Protein AF-A0AA36IQN9-F1 (afdb_monomer_lite)

Secondary structure (DSSP, 8-state):
------HHHHHHHHHHHHHHT-TTTHHHHHHHHHHHHHHHHHHHHHHHHHHHHHHHHS-HHHHHHHHHHHHH--HHHHHHHHHHHHHHHHHHHHHHHHHHHHHHTSS---PPPPPPPPP--------------------------------------------PPP--------------------------------HHHHHHHHHHHHHHHHHHHHHHHHHHHHHHHHHHHHHHHHHHTHHHHHHHHHHHHHHHHHHTT--GGG---B-SSHHHHHHHHHHHHHHHHHHHHHHHHHHHHHHHHGGGS-TT-TTTSHHHHHHHHHHHHHHHHHIIIIIHHHHHHHHHHT-B---TTS--B----BHHHHHHHHHHHHHHHHHHTTHHHHHHHHHHTTSS-HHHHHHTHHHHHHHHHHHHHHHS-S-HHHHHHHHHHHHHHHHHHHHHHHHHPPPPPTTSSTTTGGGS----------------

Sequence (484 aa):
MLPDFGWTELLVISIVLIVVIGPKDLPRVLRGFGNTMSSVRRMAGDFRKQFDDALKEAELDDVRKLADDVRSLDPRKQIKDALNPLSEPLEEIGRDIDADMKRAMGDSKLPELPKSPPQMGLDQDLGERRGLQVLDTQEGDKHRSIQVPVGQDGEDRIAADRFCRNRLGEDRIVKAAQAPVRQGGRRSGHRREHNVVSRDNEEAQMEATAAPLMEHLVELRRRLIWCVGGFLAGFILSFAFATPIFNALVVPFQWAVDWHGMTADDVQFIYTAPQEFFFTQIKIGAFGGLVLAFPLIATQLYLFIAPGLYANERGAFLPFLLATPILFLIGAALVYFMIIPMAMWFFLSLEQTGGEGVASIQHLPRVSEYLSLIMTLIFAFGLVFQLPVALTLLSRAGLVTPEGLANKRKYAIVIAFVAAAILTPPDPMTQLGLAVPTILLYELSIFMARRFQPPPSEYDEEDEEDDDPEPGDAAPDAAKAGAS

Radius of gyration: 40.33 Å; chains: 1; bounding box: 108×88×121 Å

pLDDT: mean 70.6, std 21.89, range [28.05, 97.62]

Organism: NCBI:txid2562239

InterPro domains:
  IPR002033 Sec-independent periplasmic protein translocase TatC [MF_00902] (203-454)
  IPR002033 Sec-independent periplasmic protein translocase TatC [PF00902] (215-437)
  IPR002033 Sec-independent periplasmic protein translocase TatC [PR01840] (212-239)
  IPR002033 Sec-independent periplasmic protein translocase TatC [PR01840] (295-313)
  IPR002033 Sec-independent periplasmic protein translocase TatC [PR01840] (313-339)
  IPR002033 Sec-independent periplasmic protein translocase TatC [PR01840] (370-398)
  IPR002033 Sec-independent periplasmic protein translocase TatC [PTHR30371] (198-453)
  IPR002033 Sec-independent periplasmic protein translocase TatC [TIGR00945] (213-442)
  IPR003369 Sec-independent protein translocase protein TatA/B/E [PF02416] (4-50)
  IPR018448 Sec-independent protein translocase protein TatB [MF_00237] (2-209)
  IPR018448 Sec-independent protein translocase protein TatB [TIGR01410] (4-81)
  IPR019820 Sec-independent periplasmic protein translocase, conserved site [PS01218] (370-389)

Structure (mmCIF, N/CA/C/O backbone):
data_AF-A0AA36IQN9-F1
#
_entry.id   AF-A0AA36IQN9-F1
#
loop_
_atom_site.group_PDB
_atom_site.id
_atom_site.type_symbol
_atom_site.label_atom_id
_atom_site.label_alt_id
_atom_site.label_comp_id
_atom_site.label_asym_id
_atom_site.label_entity_id
_atom_site.label_seq_id
_atom_site.pdbx_PDB_ins_code
_atom_site.Cartn_x
_atom_site.Cartn_y
_atom_site.Cartn_z
_atom_site.occupancy
_atom_site.B_iso_or_equiv
_atom_site.auth_seq_id
_atom_site.auth_comp_id
_atom_site.auth_asym_id
_atom_site.auth_atom_id
_atom_site.pdbx_PDB_model_num
ATOM 1 N N . MET A 1 1 ? 18.584 -27.547 3.955 1.00 39.62 1 MET A N 1
ATOM 2 C CA . MET A 1 1 ? 17.530 -26.837 3.205 1.00 39.62 1 MET A CA 1
ATOM 3 C C . MET A 1 1 ? 16.228 -26.996 3.970 1.00 39.62 1 MET A C 1
ATOM 5 O O . MET A 1 1 ? 15.503 -27.954 3.742 1.00 39.62 1 MET A O 1
ATOM 9 N N . LEU A 1 2 ? 15.989 -26.132 4.956 1.00 40.22 2 LEU A N 1
ATOM 10 C CA . LEU A 1 2 ? 14.628 -25.912 5.444 1.00 40.22 2 LEU A CA 1
ATOM 11 C C . LEU A 1 2 ? 13.984 -24.944 4.442 1.00 40.22 2 LEU A C 1
ATOM 13 O O . LEU A 1 2 ? 14.692 -24.042 3.998 1.00 40.22 2 LEU A O 1
ATOM 17 N N . PRO A 1 3 ? 12.725 -25.137 4.021 1.00 57.16 3 PRO A N 1
ATOM 18 C CA . PRO A 1 3 ? 12.060 -24.143 3.192 1.00 57.16 3 PRO A CA 1
ATOM 19 C C . PRO A 1 3 ? 11.999 -22.838 3.985 1.00 57.16 3 PRO A C 1
ATOM 21 O O . PRO A 1 3 ? 11.603 -22.865 5.154 1.00 57.16 3 PRO A O 1
ATOM 24 N N . ASP A 1 4 ? 12.398 -21.726 3.372 1.00 59.72 4 ASP A N 1
ATOM 25 C CA . ASP A 1 4 ? 12.198 -20.384 3.912 1.00 59.72 4 ASP A CA 1
ATOM 26 C C . ASP A 1 4 ? 10.687 -20.102 3.952 1.00 59.72 4 ASP A C 1
ATOM 28 O O . ASP A 1 4 ? 10.121 -19.478 3.060 1.00 59.72 4 ASP A O 1
ATOM 32 N N . PHE A 1 5 ? 9.995 -20.653 4.952 1.00 64.94 5 PHE A N 1
ATOM 33 C CA . PHE A 1 5 ? 8.597 -20.347 5.225 1.00 64.94 5 PHE A CA 1
ATOM 34 C C . PHE A 1 5 ? 8.531 -18.916 5.745 1.00 64.94 5 PHE A C 1
ATOM 36 O O . PHE A 1 5 ? 8.764 -18.653 6.927 1.00 64.94 5 PHE A O 1
ATOM 43 N N . GLY A 1 6 ? 8.240 -17.988 4.842 1.00 77.62 6 GLY A N 1
ATOM 44 C CA . GLY A 1 6 ? 7.989 -16.605 5.181 1.00 77.62 6 GLY A CA 1
ATOM 45 C C . GLY A 1 6 ? 6.689 -16.438 5.967 1.00 77.62 6 GLY A C 1
ATOM 46 O O . GLY A 1 6 ? 5.789 -17.287 5.996 1.00 77.62 6 GLY A O 1
ATOM 47 N N . TRP A 1 7 ? 6.573 -15.280 6.611 1.00 75.69 7 TRP A N 1
ATOM 48 C CA . TRP A 1 7 ? 5.346 -14.859 7.287 1.00 75.69 7 TRP A CA 1
ATOM 49 C C . TRP A 1 7 ? 4.143 -14.801 6.331 1.00 75.69 7 TRP A C 1
ATOM 51 O O . TRP A 1 7 ? 3.010 -15.019 6.758 1.00 75.69 7 TRP A O 1
ATOM 61 N N . THR A 1 8 ? 4.381 -14.579 5.036 1.00 66.62 8 THR A N 1
ATOM 62 C CA . THR A 1 8 ? 3.350 -14.553 3.993 1.00 66.62 8 THR A CA 1
ATOM 63 C C . THR A 1 8 ? 2.700 -15.919 3.791 1.00 66.62 8 THR A C 1
ATOM 65 O O . THR A 1 8 ? 1.475 -16.015 3.746 1.00 66.62 8 THR A O 1
ATOM 68 N N . GLU A 1 9 ? 3.485 -16.992 3.725 1.00 77.00 9 GLU A N 1
ATOM 69 C CA . GLU A 1 9 ? 2.991 -18.358 3.559 1.00 77.00 9 GLU A CA 1
ATOM 70 C C . GLU A 1 9 ? 2.158 -18.786 4.769 1.00 77.00 9 GLU A C 1
ATOM 72 O O . GLU A 1 9 ? 1.075 -19.352 4.611 1.00 77.00 9 GLU A O 1
ATOM 77 N N . LEU A 1 10 ? 2.616 -18.452 5.979 1.00 80.62 10 LEU A N 1
ATOM 78 C CA . LEU A 1 10 ? 1.866 -18.691 7.215 1.00 80.62 10 LEU A CA 1
ATOM 79 C C . LEU A 1 10 ? 0.525 -17.950 7.225 1.00 80.62 10 LEU A C 1
ATOM 81 O O . LEU A 1 10 ? -0.488 -18.520 7.638 1.00 80.62 10 LEU A O 1
ATOM 85 N N . LEU A 1 11 ? 0.500 -16.707 6.743 1.00 78.19 11 LEU A N 1
ATOM 86 C CA . LEU A 1 11 ? -0.715 -15.901 6.643 1.00 78.19 11 LEU A CA 1
ATOM 87 C C . LEU A 1 11 ? -1.696 -16.522 5.636 1.00 78.19 11 LEU A C 1
ATOM 89 O O . LEU A 1 11 ? -2.869 -16.716 5.960 1.00 78.19 11 LEU A O 1
ATOM 93 N N . VAL A 1 12 ? -1.217 -16.931 4.458 1.00 75.00 12 VAL A N 1
ATOM 94 C CA . VAL A 1 12 ? -2.035 -17.612 3.441 1.00 75.00 12 VAL A CA 1
ATOM 95 C C . VAL A 1 12 ? -2.605 -18.923 3.980 1.00 75.00 12 VAL A C 1
ATOM 97 O O . VAL A 1 12 ? -3.811 -19.149 3.879 1.00 75.00 12 VAL A O 1
ATOM 100 N N . ILE A 1 13 ? -1.779 -19.764 4.608 1.00 79.38 13 ILE A N 1
ATOM 101 C CA . ILE A 1 13 ? -2.226 -21.027 5.215 1.00 79.38 13 ILE A CA 1
ATOM 102 C C . ILE A 1 13 ? -3.273 -20.755 6.300 1.00 79.38 13 ILE A C 1
ATOM 104 O O . ILE A 1 13 ? -4.287 -21.447 6.361 1.00 79.38 13 ILE A O 1
ATOM 108 N N . SER A 1 14 ? -3.078 -19.717 7.114 1.00 77.56 14 SER A N 1
ATOM 109 C CA . SER A 1 14 ? -4.030 -19.323 8.157 1.00 77.56 14 SER A CA 1
ATOM 110 C C . SER A 1 14 ? -5.372 -18.877 7.573 1.00 77.56 14 SER A C 1
ATOM 112 O O . SER A 1 14 ? -6.419 -19.326 8.039 1.00 77.56 14 SER A O 1
ATOM 114 N N . ILE A 1 15 ? -5.367 -18.056 6.517 1.00 80.75 15 ILE A N 1
ATOM 115 C CA . ILE A 1 15 ? -6.591 -17.649 5.810 1.00 80.75 15 ILE A CA 1
ATOM 116 C C . ILE A 1 15 ? -7.303 -18.875 5.235 1.00 80.75 15 ILE A C 1
ATOM 118 O O . ILE A 1 15 ? -8.507 -19.034 5.437 1.00 80.75 15 ILE A O 1
ATOM 122 N N . VAL A 1 16 ? -6.574 -19.762 4.554 1.00 80.19 16 VAL A N 1
ATOM 123 C CA . VAL A 1 16 ? -7.144 -20.977 3.954 1.00 80.19 16 VAL A CA 1
ATOM 124 C C . VAL A 1 16 ? -7.747 -21.883 5.030 1.00 80.19 16 VAL A C 1
ATOM 126 O O . VAL A 1 16 ? -8.881 -22.331 4.871 1.00 80.19 16 VAL A O 1
ATOM 129 N N . LEU A 1 17 ? -7.056 -22.095 6.154 1.00 79.94 17 LEU A N 1
ATOM 130 C CA . LEU A 1 17 ? -7.579 -22.852 7.296 1.00 79.94 17 LEU A CA 1
ATOM 131 C C . LEU A 1 17 ? -8.876 -22.229 7.836 1.00 79.94 17 LEU A C 1
ATOM 133 O O . LEU A 1 17 ? -9.858 -22.941 8.040 1.00 79.94 17 LEU A O 1
ATOM 137 N N . ILE A 1 18 ? -8.924 -20.908 8.024 1.00 81.44 18 ILE A N 1
ATOM 138 C CA . ILE A 1 18 ? -10.118 -20.214 8.535 1.00 81.44 18 ILE A CA 1
ATOM 139 C C . ILE A 1 18 ? -11.292 -20.314 7.551 1.00 81.44 18 ILE A C 1
ATOM 141 O O . ILE A 1 18 ? -12.436 -20.505 7.972 1.00 81.44 18 ILE A O 1
ATOM 145 N N . VAL A 1 19 ? -11.035 -20.208 6.246 1.00 79.06 19 VAL A N 1
ATOM 146 C CA . VAL A 1 19 ? -12.075 -20.307 5.212 1.00 79.06 19 VAL A CA 1
ATOM 147 C C . VAL A 1 19 ? -12.620 -21.737 5.126 1.00 79.06 19 VAL A C 1
ATOM 149 O O . VAL A 1 19 ? -13.838 -21.934 5.214 1.00 79.06 19 VAL A O 1
ATOM 152 N N . VAL A 1 20 ? -11.728 -22.727 5.013 1.00 76.81 20 VAL A N 1
ATOM 153 C CA . VAL A 1 20 ? -12.071 -24.136 4.757 1.00 76.81 20 VAL A CA 1
ATOM 154 C C . VAL A 1 20 ? -12.610 -24.829 6.008 1.00 76.81 20 VAL A C 1
ATOM 156 O O . VAL A 1 20 ? -13.688 -25.414 5.962 1.00 76.81 20 VAL A O 1
ATOM 159 N N . ILE A 1 21 ? -11.890 -24.752 7.129 1.00 75.88 21 ILE A N 1
ATOM 160 C CA . ILE A 1 21 ? -12.231 -25.477 8.365 1.00 75.88 21 ILE A CA 1
ATOM 161 C C . ILE A 1 21 ? -13.184 -24.657 9.239 1.00 75.88 21 ILE A C 1
ATOM 163 O O . ILE A 1 21 ? -14.047 -25.215 9.903 1.00 75.88 21 ILE A O 1
ATOM 167 N N . GLY A 1 22 ? -13.095 -23.326 9.194 1.00 68.25 22 GLY A N 1
ATOM 168 C CA . GLY A 1 22 ? -13.891 -22.447 10.047 1.00 68.25 22 GLY A CA 1
ATOM 169 C C . GLY A 1 22 ? -13.267 -22.240 11.439 1.00 68.25 22 GLY A C 1
ATOM 170 O O . GLY A 1 22 ? -12.698 -23.164 12.023 1.00 68.25 22 GLY A O 1
ATOM 171 N N . PRO A 1 23 ? -13.397 -21.036 12.031 1.00 73.62 23 PRO A N 1
ATOM 172 C CA . PRO A 1 23 ? -12.743 -20.689 13.296 1.00 73.62 23 PRO A CA 1
ATOM 173 C C . PRO A 1 23 ? -13.288 -21.468 14.500 1.00 73.62 23 PRO A C 1
ATOM 175 O O . PRO A 1 23 ? -12.610 -21.566 15.513 1.00 73.62 23 PRO A O 1
ATOM 178 N N . LYS A 1 24 ? -14.493 -22.047 14.403 1.00 70.19 24 LYS A N 1
ATOM 179 C CA . LYS A 1 24 ? -15.098 -22.858 15.474 1.00 70.19 24 LYS A CA 1
ATOM 180 C C . LYS A 1 24 ? -14.445 -24.231 15.618 1.00 70.19 24 LYS A C 1
ATOM 182 O O . LYS A 1 24 ? -14.346 -24.751 16.726 1.00 70.19 24 LYS A O 1
ATOM 187 N N . ASP A 1 25 ? -13.976 -24.791 14.509 1.00 76.06 25 ASP A N 1
ATOM 188 C CA . ASP A 1 25 ? -13.338 -26.103 14.480 1.00 76.06 25 ASP A CA 1
ATOM 189 C C . ASP A 1 25 ? -11.812 -25.998 14.615 1.00 76.06 25 ASP A C 1
ATOM 191 O O . ASP A 1 25 ? -11.164 -26.968 15.010 1.00 76.06 25 ASP A O 1
ATOM 195 N N . LEU A 1 26 ? -11.235 -24.804 14.412 1.00 74.31 26 LEU A N 1
ATOM 196 C CA . LEU A 1 26 ? -9.798 -24.549 14.555 1.00 74.31 26 LEU A CA 1
ATOM 197 C C . LEU A 1 26 ? -9.243 -24.949 15.941 1.00 74.31 26 LEU A C 1
ATOM 199 O O . LEU A 1 26 ? -8.256 -25.680 15.969 1.00 74.31 26 LEU A O 1
ATOM 203 N N . PRO A 1 27 ? -9.860 -24.597 17.093 1.00 75.81 27 PRO A N 1
ATOM 204 C CA . PRO A 1 27 ? -9.367 -25.005 18.412 1.00 75.81 27 PRO A CA 1
ATOM 205 C C . PRO A 1 27 ? -9.480 -26.513 18.644 1.00 75.81 27 PRO A C 1
ATOM 207 O O . PRO A 1 27 ? -8.637 -27.106 19.316 1.00 75.81 27 PRO A O 1
ATOM 210 N N . ARG A 1 28 ? -10.508 -27.159 18.078 1.00 77.50 28 ARG A N 1
ATOM 211 C CA . ARG A 1 28 ? -10.678 -28.616 18.145 1.00 77.50 28 ARG A CA 1
ATOM 212 C C . ARG A 1 28 ? -9.589 -29.323 17.335 1.00 77.50 28 ARG A C 1
ATOM 214 O O . ARG A 1 28 ? -9.005 -30.283 17.834 1.00 77.50 28 ARG A O 1
ATOM 221 N N . VAL A 1 29 ? -9.268 -28.819 16.142 1.00 80.88 29 VAL A N 1
ATOM 222 C CA . VAL A 1 29 ? -8.177 -29.324 15.294 1.00 80.88 29 VAL A CA 1
ATOM 223 C C . VAL A 1 29 ? -6.810 -29.056 15.929 1.00 80.88 29 VAL A C 1
ATOM 225 O O . VAL A 1 29 ? -5.987 -29.964 15.964 1.00 80.88 29 VAL A O 1
ATOM 228 N N . LEU A 1 30 ? -6.581 -27.874 16.517 1.00 81.62 30 LEU A N 1
ATOM 229 C CA . LEU A 1 30 ? -5.333 -27.547 17.219 1.00 81.62 30 LEU A CA 1
ATOM 230 C C . LEU A 1 30 ? -5.102 -28.464 18.426 1.00 81.62 30 LEU A C 1
ATOM 232 O O . LEU A 1 30 ? -3.988 -28.930 18.644 1.00 81.62 30 LEU A O 1
ATOM 236 N N . ARG A 1 31 ? -6.158 -28.762 19.195 1.00 82.81 31 ARG A N 1
ATOM 237 C CA . ARG A 1 31 ? -6.099 -29.727 20.306 1.00 82.81 31 ARG A CA 1
ATOM 238 C C . ARG A 1 31 ? -5.854 -31.150 19.803 1.00 82.81 31 ARG A C 1
ATOM 240 O O . ARG A 1 31 ? -5.061 -31.869 20.401 1.00 82.81 31 ARG A O 1
ATOM 247 N N . GLY A 1 32 ? -6.477 -31.540 18.688 1.00 84.00 32 GLY A N 1
ATOM 248 C CA . GLY A 1 32 ? -6.195 -32.811 18.015 1.00 84.00 32 GLY A CA 1
ATOM 249 C C . GLY A 1 32 ? -4.729 -32.921 17.590 1.00 84.00 32 GLY A C 1
ATOM 250 O O . GLY A 1 32 ? -4.063 -33.899 17.918 1.00 84.00 32 GLY A O 1
ATOM 251 N N . PHE A 1 33 ? -4.195 -31.878 16.955 1.00 83.00 33 PHE A N 1
ATOM 252 C CA . PHE A 1 33 ? -2.800 -31.802 16.532 1.00 83.00 33 PHE A CA 1
ATOM 253 C C . PHE A 1 33 ? -1.831 -31.780 17.719 1.00 83.00 33 PHE A C 1
ATOM 255 O O . PHE A 1 33 ? -0.828 -32.483 17.694 1.00 83.00 33 PHE A O 1
ATOM 262 N N . GLY A 1 34 ? -2.145 -31.049 18.792 1.00 83.12 34 GLY A N 1
ATOM 263 C CA . GLY A 1 34 ? -1.352 -31.030 20.024 1.00 83.12 34 GLY A CA 1
ATOM 264 C C . GLY A 1 34 ? -1.288 -32.399 20.704 1.00 83.12 34 GLY A C 1
ATOM 265 O O . GLY A 1 34 ? -0.219 -32.829 21.140 1.00 83.12 34 GLY A O 1
ATOM 266 N N . ASN A 1 35 ? -2.399 -33.138 20.721 1.00 84.44 35 ASN A N 1
ATOM 267 C CA . ASN A 1 35 ? -2.438 -34.502 21.246 1.00 84.44 35 ASN A CA 1
ATOM 268 C C . ASN A 1 35 ? -1.609 -35.465 20.379 1.00 84.44 35 ASN A C 1
ATOM 270 O O . ASN A 1 35 ? -0.840 -36.263 20.918 1.00 84.44 35 ASN A O 1
ATOM 274 N N . THR A 1 36 ? -1.665 -35.337 19.052 1.00 84.56 36 THR A N 1
ATOM 275 C CA . THR A 1 36 ? -0.814 -36.111 18.133 1.00 84.56 36 THR A CA 1
ATOM 276 C C . THR A 1 36 ? 0.664 -35.742 18.283 1.00 84.56 36 THR A C 1
ATOM 278 O O . THR A 1 36 ? 1.505 -36.625 18.413 1.00 84.56 36 THR A O 1
ATOM 281 N N . MET A 1 37 ? 1.000 -34.453 18.367 1.00 82.69 37 MET A N 1
ATOM 282 C CA . MET A 1 37 ? 2.376 -33.966 18.514 1.00 82.69 37 MET A CA 1
ATOM 283 C C . MET A 1 37 ? 2.978 -34.344 19.873 1.00 82.69 37 MET A C 1
ATOM 285 O O . MET A 1 37 ? 4.154 -34.691 19.963 1.00 82.69 37 MET A O 1
ATOM 289 N N . SER A 1 38 ? 2.174 -34.343 20.940 1.00 80.94 38 SER A N 1
ATOM 290 C CA . SER A 1 38 ? 2.603 -34.846 22.250 1.00 80.94 38 SER A CA 1
ATOM 291 C C . SER A 1 38 ? 2.826 -36.360 22.238 1.00 80.94 38 SER A C 1
ATOM 293 O O . SER A 1 38 ? 3.772 -36.833 22.865 1.00 80.94 38 SER A O 1
ATOM 295 N N . SER A 1 39 ? 2.027 -37.108 21.472 1.00 87.81 39 SER A N 1
ATOM 296 C CA . SER A 1 39 ? 2.220 -38.546 21.261 1.00 87.81 39 SER A CA 1
ATOM 297 C C . SER A 1 39 ? 3.499 -38.824 20.468 1.00 87.81 39 SER A C 1
ATOM 299 O O . SER A 1 39 ? 4.280 -39.677 20.873 1.00 87.81 39 SER A O 1
ATOM 301 N N . VAL A 1 40 ? 3.783 -38.042 19.421 1.00 85.12 40 VAL A N 1
ATOM 302 C CA . VAL A 1 40 ? 5.044 -38.108 18.659 1.00 85.12 40 VAL A CA 1
ATOM 303 C C . VAL A 1 40 ? 6.241 -37.746 19.535 1.00 85.12 40 VAL A C 1
ATOM 305 O O . VAL A 1 40 ? 7.259 -38.423 19.485 1.00 85.12 40 VAL A O 1
ATOM 308 N N . ARG A 1 41 ? 6.133 -36.722 20.390 1.00 87.62 41 ARG A N 1
ATOM 309 C CA . ARG A 1 41 ? 7.212 -36.336 21.312 1.00 87.62 41 ARG A CA 1
ATOM 310 C C . ARG A 1 41 ? 7.481 -37.405 22.367 1.00 87.62 41 ARG A C 1
ATOM 312 O O . ARG A 1 41 ? 8.638 -37.636 22.706 1.00 87.62 41 ARG A O 1
ATOM 319 N N . ARG A 1 42 ? 6.430 -38.053 22.877 1.00 87.75 42 ARG A N 1
ATOM 320 C CA . ARG A 1 42 ? 6.551 -39.202 23.784 1.00 87.75 42 ARG A CA 1
ATOM 321 C C . ARG A 1 42 ? 7.190 -40.387 23.071 1.00 87.75 42 ARG A C 1
ATOM 323 O O . ARG A 1 42 ? 8.186 -40.886 23.562 1.00 87.75 42 ARG A O 1
ATOM 330 N N . MET A 1 43 ? 6.726 -40.722 21.869 1.00 86.31 43 MET A N 1
ATOM 331 C CA . MET A 1 43 ? 7.301 -41.781 21.037 1.00 86.31 43 MET A CA 1
ATOM 332 C C . MET A 1 43 ? 8.767 -41.513 20.678 1.00 86.31 43 MET A C 1
ATOM 334 O O . MET A 1 43 ? 9.578 -42.425 20.718 1.00 86.31 43 MET A O 1
ATOM 338 N N . ALA A 1 44 ? 9.137 -40.264 20.388 1.00 83.94 44 ALA A N 1
ATOM 339 C CA . ALA A 1 44 ? 10.521 -39.865 20.152 1.00 83.94 44 ALA A CA 1
ATOM 340 C C . ALA A 1 44 ? 11.371 -39.940 21.430 1.00 83.94 44 ALA A C 1
ATOM 342 O O . ALA A 1 44 ? 12.547 -40.282 21.362 1.00 83.94 44 ALA A O 1
ATOM 343 N N . GLY A 1 45 ? 10.786 -39.639 22.594 1.00 89.19 45 GLY A N 1
ATOM 344 C CA . GLY A 1 45 ? 11.427 -39.820 23.896 1.00 89.19 45 GLY A CA 1
ATOM 345 C C . GLY A 1 45 ? 11.648 -41.293 24.238 1.00 89.19 45 GLY A C 1
ATOM 346 O O . GLY A 1 45 ? 12.745 -41.656 24.653 1.00 89.19 45 GLY A O 1
ATOM 347 N N . ASP A 1 46 ? 10.646 -42.137 23.999 1.00 90.31 46 ASP A N 1
ATOM 348 C CA . ASP A 1 46 ? 10.710 -43.585 24.201 1.00 90.31 46 ASP A CA 1
ATOM 349 C C . ASP A 1 46 ? 11.678 -44.235 23.206 1.00 90.31 46 ASP A C 1
ATOM 351 O O . ASP A 1 46 ? 12.490 -45.059 23.607 1.00 90.31 46 ASP A O 1
ATOM 355 N N . PHE A 1 47 ? 11.677 -43.801 21.942 1.00 87.31 47 PHE A N 1
ATOM 356 C CA . PHE A 1 47 ? 12.638 -44.235 20.929 1.00 87.31 47 PHE A CA 1
ATOM 357 C C . PHE A 1 47 ? 14.055 -43.800 21.283 1.00 87.31 47 PHE A C 1
ATOM 359 O O . PHE A 1 47 ? 14.964 -44.609 21.208 1.00 87.31 47 PHE A O 1
ATOM 366 N N . ARG A 1 48 ? 14.260 -42.549 21.713 1.00 86.25 48 ARG A N 1
ATOM 367 C CA . ARG A 1 48 ? 15.576 -42.073 22.154 1.00 86.25 48 ARG A CA 1
ATOM 368 C C . ARG A 1 48 ? 16.071 -42.866 23.356 1.00 86.25 48 ARG A C 1
ATOM 370 O O . ARG A 1 48 ? 17.230 -43.237 23.385 1.00 86.25 48 ARG A O 1
ATOM 377 N N . LYS A 1 49 ? 15.191 -43.172 24.310 1.00 86.38 49 LYS A N 1
ATOM 378 C CA . LYS A 1 49 ? 15.530 -43.984 25.478 1.00 86.38 49 LYS A CA 1
ATOM 379 C C . LYS A 1 49 ? 15.834 -45.437 25.101 1.00 86.38 49 LYS A C 1
ATOM 381 O O . LYS A 1 49 ? 16.819 -45.973 25.575 1.00 86.38 49 LYS A O 1
ATOM 386 N N . GLN A 1 50 ? 15.043 -46.045 24.216 1.00 82.94 50 GLN A N 1
ATOM 387 C CA . GLN A 1 50 ? 15.307 -47.385 23.677 1.00 82.94 50 GLN A CA 1
ATOM 388 C C . GLN A 1 50 ? 16.585 -47.427 22.839 1.00 82.94 50 GLN A C 1
ATOM 390 O O . GLN A 1 50 ? 17.312 -48.408 22.893 1.00 82.94 50 GLN A O 1
ATOM 395 N N . PHE A 1 51 ? 16.871 -46.364 22.092 1.00 76.38 51 PHE A N 1
ATOM 396 C CA . PHE A 1 51 ? 18.092 -46.206 21.317 1.00 76.38 51 PHE A CA 1
ATOM 397 C C . PHE A 1 51 ? 19.305 -46.028 22.234 1.00 76.38 51 PHE A C 1
ATOM 399 O O . PHE A 1 51 ? 20.310 -46.683 22.004 1.00 76.38 51 PHE A O 1
ATOM 406 N N . ASP A 1 52 ? 19.197 -45.223 23.296 1.00 78.00 52 ASP A N 1
ATOM 407 C CA . ASP A 1 52 ? 20.253 -45.001 24.293 1.00 78.00 52 ASP A CA 1
ATOM 408 C C . ASP A 1 52 ? 20.499 -46.253 25.164 1.00 78.00 52 ASP A C 1
ATOM 410 O O . ASP A 1 52 ? 21.651 -46.581 25.445 1.00 78.00 52 ASP A O 1
ATOM 414 N N . ASP A 1 53 ? 19.449 -46.984 25.560 1.00 82.50 53 ASP A N 1
ATOM 415 C CA . ASP A 1 53 ? 19.553 -48.253 26.297 1.00 82.50 53 ASP A CA 1
ATOM 416 C C . ASP A 1 53 ? 20.134 -49.363 25.397 1.00 82.50 53 ASP A C 1
ATOM 418 O O . ASP A 1 53 ? 21.043 -50.075 25.819 1.00 82.50 53 ASP A O 1
ATOM 422 N N . ALA A 1 54 ? 19.714 -49.448 24.126 1.00 69.62 54 ALA A N 1
ATOM 423 C CA . ALA A 1 54 ? 20.293 -50.372 23.147 1.00 69.62 54 ALA A CA 1
ATOM 424 C C . ALA A 1 54 ? 21.739 -50.009 22.763 1.00 69.62 54 ALA A C 1
ATOM 426 O O . ALA A 1 54 ? 22.548 -50.905 22.566 1.00 69.62 54 ALA A O 1
ATOM 427 N N . LEU A 1 55 ? 22.096 -48.720 22.700 1.00 64.38 55 LEU A N 1
ATOM 428 C CA . LEU A 1 55 ? 23.474 -48.233 22.506 1.00 64.38 55 LEU A CA 1
ATOM 429 C C . LEU A 1 55 ? 24.388 -48.527 23.693 1.00 64.38 55 LEU A C 1
ATOM 431 O O . LEU A 1 55 ? 25.608 -48.535 23.553 1.00 64.38 55 LEU A O 1
ATOM 435 N N . LYS A 1 56 ? 23.803 -48.672 24.879 1.00 70.25 56 LYS A N 1
ATOM 436 C CA . LYS A 1 56 ? 24.523 -48.994 26.107 1.00 70.25 56 LYS A CA 1
ATOM 437 C C . LYS A 1 56 ? 24.681 -50.503 26.288 1.00 70.25 56 LYS A C 1
ATOM 439 O O . LYS A 1 56 ? 25.649 -50.931 26.910 1.00 70.25 56 LYS A O 1
ATOM 444 N N . GLU A 1 57 ? 23.731 -51.281 25.773 1.00 69.31 57 GLU A N 1
ATOM 445 C CA . GLU A 1 57 ? 23.724 -52.746 25.815 1.00 69.31 57 GLU A CA 1
ATOM 446 C C . GLU A 1 57 ? 24.461 -53.379 24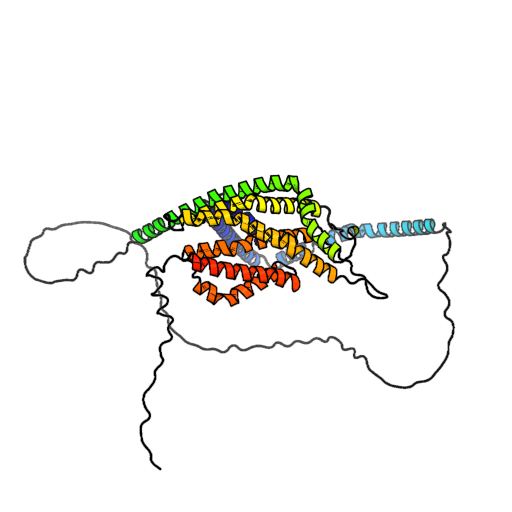.619 1.00 69.31 57 GLU A C 1
ATOM 448 O O . GLU A 1 57 ? 25.070 -54.435 24.771 1.00 69.31 57 GLU A O 1
ATOM 453 N N . ALA A 1 58 ? 24.489 -52.716 23.459 1.00 58.28 58 ALA A N 1
ATOM 454 C CA . ALA A 1 58 ? 25.350 -53.064 22.333 1.00 58.28 58 ALA A CA 1
ATOM 455 C C . ALA A 1 58 ? 26.684 -52.312 22.446 1.00 58.28 58 ALA A C 1
ATOM 457 O O . ALA A 1 58 ? 26.714 -51.084 22.490 1.00 58.28 58 ALA A O 1
ATOM 458 N N . GLU A 1 59 ? 27.797 -53.043 22.492 1.00 57.69 59 GLU A N 1
ATOM 459 C CA . GLU A 1 59 ? 29.143 -52.469 22.498 1.00 57.69 59 GLU A CA 1
ATOM 460 C C . GLU A 1 59 ? 29.313 -51.442 21.360 1.00 57.69 59 GLU A C 1
ATOM 462 O O . GLU A 1 59 ? 28.937 -51.678 20.210 1.00 57.69 59 GLU A O 1
ATOM 467 N N . LEU A 1 60 ? 29.912 -50.291 21.691 1.00 61.09 60 LEU A N 1
ATOM 468 C CA . LEU A 1 60 ? 30.181 -49.130 20.824 1.00 61.09 60 LEU A CA 1
ATOM 469 C C . LEU A 1 60 ? 30.912 -49.446 19.502 1.00 61.09 60 LEU A C 1
ATOM 471 O O . LEU A 1 60 ? 31.065 -48.548 18.677 1.00 61.09 60 LEU A O 1
ATOM 475 N N . ASP A 1 61 ? 31.346 -50.682 19.277 1.00 62.06 61 ASP A N 1
ATOM 476 C CA . ASP A 1 61 ? 32.085 -51.103 18.092 1.00 62.06 61 ASP A CA 1
ATOM 477 C C . ASP A 1 61 ? 31.183 -51.395 16.887 1.00 62.06 61 ASP A C 1
ATOM 479 O O . ASP A 1 61 ? 31.556 -51.045 15.767 1.00 62.06 61 ASP A O 1
ATOM 483 N N . ASP A 1 62 ? 29.978 -51.940 17.081 1.00 65.31 62 ASP A N 1
ATOM 484 C CA . ASP A 1 62 ? 29.092 -52.276 15.955 1.00 65.31 62 ASP A CA 1
ATOM 485 C C . ASP A 1 62 ? 28.368 -51.045 15.404 1.00 65.31 62 ASP A C 1
ATOM 487 O O . ASP A 1 62 ? 28.234 -50.910 14.192 1.00 65.31 62 ASP A O 1
ATOM 491 N N . VAL A 1 63 ? 27.981 -50.088 16.257 1.00 60.03 63 VAL A N 1
ATOM 492 C CA . VAL A 1 63 ? 27.397 -48.809 15.807 1.00 60.03 63 VAL A CA 1
ATOM 493 C C . VAL A 1 63 ? 28.461 -47.894 15.215 1.00 60.03 63 VAL A C 1
ATOM 495 O O . VAL A 1 63 ? 28.172 -47.167 14.270 1.00 60.03 63 VAL A O 1
ATOM 498 N N . ARG A 1 64 ? 29.702 -47.940 15.715 1.00 62.47 64 ARG A N 1
ATOM 499 C CA . ARG A 1 64 ? 30.813 -47.198 15.111 1.00 62.47 64 ARG A CA 1
ATOM 500 C C . ARG A 1 64 ? 31.201 -47.795 13.763 1.00 62.47 64 ARG A C 1
ATOM 502 O O . ARG A 1 64 ? 31.358 -47.029 12.823 1.00 62.47 64 ARG A O 1
ATOM 509 N N . LYS A 1 65 ? 31.199 -49.126 13.622 1.00 65.75 65 LYS A N 1
ATOM 510 C CA . LYS A 1 65 ? 31.306 -49.803 12.320 1.00 65.75 65 LYS A CA 1
ATOM 511 C C . LYS A 1 65 ? 30.146 -49.478 11.390 1.00 65.75 65 LYS A C 1
ATOM 513 O O . LYS A 1 65 ? 30.402 -49.167 10.240 1.00 65.75 65 LYS A O 1
ATOM 518 N N . LEU A 1 66 ? 28.897 -49.483 11.862 1.00 63.41 66 LEU A N 1
ATOM 519 C CA . LEU A 1 66 ? 27.741 -49.165 11.016 1.00 63.41 66 LEU A CA 1
ATOM 520 C C . LEU A 1 66 ? 27.710 -47.688 10.617 1.00 63.41 66 LEU A C 1
ATOM 522 O O . LEU A 1 66 ? 27.329 -47.360 9.501 1.00 63.41 66 LEU A O 1
ATOM 526 N N . ALA A 1 67 ? 28.094 -46.785 11.517 1.00 65.50 67 ALA A N 1
ATOM 527 C CA . ALA A 1 67 ? 28.192 -45.361 11.233 1.00 65.50 67 ALA A CA 1
ATOM 528 C C . ALA A 1 67 ? 29.362 -45.066 10.292 1.00 65.50 67 ALA A C 1
ATOM 530 O O . ALA A 1 67 ? 29.201 -44.240 9.401 1.00 65.50 67 ALA A O 1
ATOM 531 N N . ASP A 1 68 ? 30.500 -45.748 10.437 1.00 64.94 68 ASP A N 1
ATOM 532 C CA . ASP A 1 68 ? 31.631 -45.636 9.514 1.00 64.94 68 ASP A CA 1
ATOM 533 C C . ASP A 1 68 ? 31.331 -46.312 8.158 1.00 64.94 68 ASP A C 1
ATOM 535 O O . ASP A 1 68 ? 31.703 -45.767 7.119 1.00 64.94 68 ASP A O 1
ATOM 539 N N . ASP A 1 69 ? 30.563 -47.407 8.122 1.00 66.00 69 ASP A N 1
ATOM 540 C CA . ASP A 1 69 ? 30.041 -48.026 6.893 1.00 66.00 69 ASP A CA 1
ATOM 541 C C . ASP A 1 69 ? 29.034 -47.098 6.199 1.00 66.00 69 ASP A C 1
ATOM 543 O O . ASP A 1 69 ? 29.171 -46.798 5.020 1.00 66.00 69 ASP A O 1
ATOM 547 N N . VAL A 1 70 ? 28.064 -46.531 6.921 1.00 64.69 70 VAL A N 1
ATOM 548 C CA . VAL A 1 70 ? 27.071 -45.603 6.348 1.00 64.69 70 VAL A CA 1
ATOM 549 C C . VAL A 1 70 ? 27.705 -44.274 5.931 1.00 64.69 70 VAL A C 1
ATOM 551 O O . VAL A 1 70 ? 27.302 -43.685 4.930 1.00 64.69 70 VAL A O 1
ATOM 554 N N . ARG A 1 71 ? 28.728 -43.805 6.650 1.00 62.75 71 ARG A N 1
ATOM 555 C CA . ARG A 1 71 ? 29.483 -42.593 6.303 1.00 62.75 71 ARG A CA 1
ATOM 556 C C . ARG A 1 71 ? 30.476 -42.826 5.165 1.00 62.75 71 ARG A C 1
ATOM 558 O O . ARG A 1 71 ? 30.853 -41.866 4.500 1.00 62.75 71 ARG A O 1
ATOM 565 N N . SER A 1 72 ? 30.890 -44.070 4.924 1.00 63.31 72 SER A N 1
ATOM 566 C CA . SER A 1 72 ? 31.740 -44.445 3.789 1.00 63.31 72 SER A CA 1
ATOM 567 C C . SER A 1 72 ? 30.952 -44.823 2.531 1.00 63.31 72 SER A C 1
ATOM 569 O O . SER A 1 72 ? 31.527 -44.813 1.439 1.00 63.31 72 SER A O 1
ATOM 571 N N . LEU A 1 73 ? 29.634 -45.028 2.642 1.00 56.25 73 LEU A N 1
ATOM 572 C CA . LEU A 1 73 ? 28.687 -45.057 1.524 1.00 56.25 73 LEU A CA 1
ATOM 573 C C . LEU A 1 73 ? 28.441 -43.643 0.960 1.00 56.25 73 LEU A C 1
ATOM 575 O O . LEU A 1 73 ? 27.313 -43.169 0.850 1.00 56.25 73 LEU A O 1
ATOM 579 N N . ASP A 1 74 ? 29.514 -42.964 0.557 1.00 59.62 74 ASP A N 1
ATOM 580 C CA . ASP A 1 74 ? 29.423 -41.827 -0.348 1.00 59.62 74 ASP A CA 1
ATOM 581 C C . ASP A 1 74 ? 28.980 -42.374 -1.721 1.00 59.62 74 ASP A C 1
ATOM 583 O O . ASP A 1 74 ? 29.740 -43.126 -2.344 1.00 59.62 74 ASP A O 1
ATOM 587 N N . PRO A 1 75 ? 27.802 -42.004 -2.261 1.00 60.72 75 PRO A N 1
ATOM 588 C CA . PRO A 1 75 ? 27.350 -42.482 -3.573 1.00 60.72 75 PRO A CA 1
ATOM 589 C C . PRO A 1 75 ? 28.357 -42.137 -4.680 1.00 60.72 75 PRO A C 1
ATOM 591 O O . PRO A 1 75 ? 28.496 -42.854 -5.666 1.00 60.72 75 PRO A O 1
ATOM 594 N N . ARG A 1 76 ? 29.143 -41.074 -4.477 1.00 58.22 76 ARG A N 1
ATOM 595 C CA . ARG A 1 76 ? 30.248 -40.677 -5.355 1.00 58.22 76 ARG A CA 1
ATOM 596 C C . ARG A 1 76 ? 31.424 -41.651 -5.330 1.00 58.22 76 ARG A C 1
ATOM 598 O O . ARG A 1 76 ? 32.087 -41.785 -6.352 1.00 58.22 76 ARG A O 1
ATOM 605 N N . LYS A 1 77 ? 31.691 -42.316 -4.203 1.00 64.25 77 LYS A N 1
ATOM 606 C CA . LYS A 1 77 ? 32.803 -43.263 -4.060 1.00 64.25 77 LYS A CA 1
ATOM 607 C C . LYS A 1 77 ? 32.483 -44.588 -4.747 1.00 64.25 77 LYS A C 1
ATOM 609 O O . LYS A 1 77 ? 33.299 -45.040 -5.530 1.00 64.25 77 LYS A O 1
ATOM 614 N N . GLN A 1 78 ? 31.259 -45.108 -4.608 1.00 62.53 78 GLN A N 1
ATOM 615 C CA . GLN A 1 78 ? 30.803 -46.272 -5.388 1.00 62.53 78 GLN A CA 1
ATOM 616 C C . GLN A 1 78 ? 30.753 -45.997 -6.894 1.00 62.53 78 GLN A C 1
ATOM 618 O O . GLN A 1 78 ? 31.153 -46.846 -7.683 1.00 62.53 78 GLN A O 1
ATOM 623 N N . ILE A 1 79 ? 30.312 -44.802 -7.303 1.00 58.75 79 ILE A N 1
ATOM 624 C CA . ILE A 1 79 ? 30.355 -44.386 -8.712 1.00 58.75 79 ILE A CA 1
ATOM 625 C C . ILE A 1 79 ? 31.808 -44.304 -9.198 1.00 58.75 79 ILE A C 1
ATOM 627 O O . ILE A 1 79 ? 32.105 -44.753 -10.297 1.00 58.75 79 ILE A O 1
ATOM 631 N N . LYS A 1 80 ? 32.729 -43.791 -8.374 1.00 66.00 80 LYS A N 1
ATOM 632 C CA . LYS A 1 80 ? 34.155 -43.693 -8.707 1.00 66.00 80 LYS A CA 1
ATOM 633 C C . LYS A 1 80 ? 34.852 -45.057 -8.744 1.00 66.00 80 LYS A C 1
ATOM 635 O O . LYS A 1 80 ? 35.636 -45.289 -9.653 1.00 66.00 80 LYS A O 1
ATOM 640 N N . ASP A 1 81 ? 34.529 -45.967 -7.834 1.00 71.81 81 ASP A N 1
ATOM 641 C CA . ASP A 1 81 ? 35.093 -47.320 -7.786 1.00 71.81 81 ASP A CA 1
ATOM 642 C C . ASP A 1 81 ? 34.529 -48.207 -8.911 1.00 71.81 81 ASP A C 1
ATOM 644 O O . ASP A 1 81 ? 35.257 -49.026 -9.466 1.00 71.81 81 ASP A O 1
ATOM 648 N N . ALA A 1 82 ? 33.274 -47.987 -9.324 1.00 64.69 82 ALA A N 1
ATOM 649 C CA . ALA A 1 82 ? 32.682 -48.603 -10.515 1.00 64.69 82 ALA A CA 1
ATOM 650 C C . ALA A 1 82 ? 33.184 -47.983 -11.837 1.00 64.69 82 ALA A C 1
ATOM 652 O O . ALA A 1 82 ? 33.180 -48.655 -12.866 1.00 64.69 82 ALA A O 1
ATOM 653 N N . LEU A 1 83 ? 33.638 -46.723 -11.819 1.00 63.62 83 LEU A N 1
ATOM 654 C CA . LEU A 1 83 ? 34.237 -46.032 -12.970 1.00 63.62 83 LEU A CA 1
ATOM 655 C C . LEU A 1 83 ? 35.760 -46.214 -13.071 1.00 63.62 83 LEU A C 1
ATOM 657 O O . LEU A 1 83 ? 36.306 -46.043 -14.155 1.00 63.62 83 LEU A O 1
ATOM 661 N N . ASN A 1 84 ? 36.449 -46.602 -11.997 1.00 69.19 84 ASN A N 1
ATOM 662 C CA . ASN A 1 84 ? 37.885 -46.903 -12.002 1.00 69.19 84 ASN A CA 1
ATOM 663 C C . ASN A 1 84 ? 38.291 -48.027 -12.982 1.00 69.19 84 ASN A C 1
ATOM 665 O O . ASN A 1 84 ? 39.290 -47.865 -13.672 1.00 69.19 84 ASN A O 1
ATOM 669 N N . PRO A 1 85 ? 37.551 -49.144 -13.140 1.00 72.81 85 PRO A N 1
ATOM 670 C CA . PRO A 1 85 ? 37.875 -50.124 -14.182 1.00 72.81 85 PRO A CA 1
ATOM 671 C C . PRO A 1 85 ? 37.523 -49.634 -15.598 1.00 72.81 85 PRO A C 1
ATOM 673 O O . PRO A 1 85 ? 37.913 -50.263 -16.577 1.00 72.81 85 PRO A O 1
ATOM 676 N N . LEU A 1 86 ? 36.788 -48.520 -15.722 1.00 59.84 86 LEU A N 1
ATOM 677 C CA . LEU A 1 86 ? 36.472 -47.875 -16.998 1.00 59.84 86 LEU A CA 1
ATOM 678 C C . LEU A 1 86 ? 37.443 -46.733 -17.334 1.00 59.84 86 LEU A C 1
ATOM 680 O O . LEU A 1 86 ? 37.497 -46.328 -18.493 1.00 59.84 86 LEU A O 1
ATOM 684 N N . SER A 1 87 ? 38.228 -46.224 -16.375 1.00 62.44 87 SER A N 1
ATOM 685 C CA . SER A 1 87 ? 39.172 -45.130 -16.630 1.00 62.44 87 SER A CA 1
ATOM 686 C C . SER A 1 87 ? 40.343 -45.553 -17.513 1.00 62.44 87 SER A C 1
ATOM 688 O O . SER A 1 87 ? 40.788 -44.750 -18.325 1.00 62.44 87 SER A O 1
ATOM 690 N N . GLU A 1 88 ? 40.790 -46.808 -17.421 1.00 64.19 88 GLU A N 1
ATOM 691 C CA . GLU A 1 88 ? 41.848 -47.347 -18.288 1.00 64.19 88 GLU A CA 1
ATOM 692 C C . GLU A 1 88 ? 41.435 -47.377 -19.776 1.00 64.19 88 GLU A C 1
ATOM 694 O O . GLU A 1 88 ? 42.131 -46.768 -20.593 1.00 64.19 88 GLU A O 1
ATOM 699 N N . PRO A 1 89 ? 40.283 -47.972 -20.161 1.00 65.50 89 PRO A N 1
ATOM 700 C CA . PRO A 1 89 ? 39.822 -47.918 -21.549 1.00 65.50 89 PRO A CA 1
ATOM 701 C C . PRO A 1 89 ? 39.397 -46.508 -21.992 1.00 65.50 89 PRO A C 1
ATOM 703 O O . PRO A 1 89 ? 39.523 -46.180 -23.169 1.00 65.50 89 PRO A O 1
ATOM 706 N N . LEU A 1 90 ? 38.938 -45.637 -21.083 1.00 59.22 90 LEU A N 1
ATOM 707 C CA . LEU A 1 90 ? 38.611 -44.241 -21.413 1.00 59.22 90 LEU A CA 1
ATOM 708 C C . LEU A 1 90 ? 39.853 -43.387 -21.720 1.00 59.22 90 LEU A C 1
ATOM 710 O O . LEU A 1 90 ? 39.770 -42.500 -22.567 1.00 59.22 90 LEU A O 1
ATOM 714 N N . GLU A 1 91 ? 41.002 -43.649 -21.091 1.00 64.50 91 GLU A N 1
ATOM 715 C CA . GLU A 1 91 ? 42.277 -42.989 -21.424 1.00 64.50 91 GLU A CA 1
ATOM 716 C C . GLU A 1 91 ? 42.897 -43.505 -22.731 1.00 64.50 91 GLU A C 1
ATOM 718 O O . GLU A 1 91 ? 43.625 -42.777 -23.409 1.00 64.50 91 GLU A O 1
ATOM 723 N N . GLU A 1 92 ? 42.641 -44.762 -23.097 1.00 66.44 92 GLU A N 1
ATOM 724 C CA . GLU A 1 92 ? 43.024 -45.326 -24.396 1.00 66.44 92 GLU A CA 1
ATOM 725 C C . GLU A 1 92 ? 42.173 -44.726 -25.522 1.00 66.44 92 GLU A C 1
ATOM 727 O O . GLU A 1 92 ? 42.717 -44.158 -26.467 1.00 66.44 92 GLU A O 1
ATOM 732 N N . ILE A 1 93 ? 40.848 -44.695 -25.345 1.00 64.94 93 ILE A N 1
ATOM 733 C CA . ILE A 1 93 ? 39.915 -44.042 -26.275 1.00 64.94 93 ILE A CA 1
ATOM 734 C C . ILE A 1 93 ? 40.193 -42.534 -26.364 1.00 64.94 93 ILE A C 1
ATOM 736 O O . ILE A 1 93 ? 40.150 -41.964 -27.449 1.00 64.94 93 ILE A O 1
ATOM 740 N N . GLY A 1 94 ? 40.518 -41.871 -25.250 1.00 66.69 94 GLY A N 1
ATOM 741 C CA . GLY A 1 94 ? 40.882 -40.453 -25.238 1.00 66.69 94 GLY A CA 1
ATOM 742 C C . GLY A 1 94 ? 42.171 -40.158 -26.009 1.00 66.69 94 GLY A C 1
ATOM 743 O O . GLY A 1 94 ? 42.248 -39.141 -26.695 1.00 66.69 94 GLY A O 1
ATOM 744 N N . ARG A 1 95 ? 43.161 -41.060 -25.957 1.00 68.69 95 ARG A N 1
ATOM 745 C CA . ARG A 1 95 ? 44.398 -40.950 -26.746 1.00 68.69 95 ARG A CA 1
ATOM 746 C C . ARG A 1 95 ? 44.180 -41.246 -28.225 1.00 68.69 95 ARG A C 1
ATOM 748 O O . ARG A 1 95 ? 44.782 -40.561 -29.046 1.00 68.69 95 ARG A O 1
ATOM 755 N N . ASP A 1 96 ? 43.307 -42.189 -28.567 1.00 65.06 96 ASP A N 1
ATOM 756 C CA . ASP A 1 96 ? 42.942 -42.468 -29.960 1.00 65.06 96 ASP A CA 1
ATOM 757 C C . ASP A 1 96 ? 42.100 -41.338 -30.565 1.00 65.06 96 ASP A C 1
ATOM 759 O O . ASP A 1 96 ? 42.352 -40.932 -31.696 1.00 65.06 96 ASP A O 1
ATOM 763 N N . ILE A 1 97 ? 41.182 -40.740 -29.796 1.00 63.12 97 ILE A N 1
ATOM 764 C CA . ILE A 1 97 ? 40.409 -39.561 -30.216 1.00 63.12 97 ILE A CA 1
ATOM 765 C C . ILE A 1 97 ? 41.308 -38.328 -30.334 1.00 63.12 97 ILE A C 1
ATOM 767 O O . ILE A 1 97 ? 41.153 -37.576 -31.290 1.00 63.12 97 ILE A O 1
ATOM 771 N N . ASP A 1 98 ? 42.259 -38.106 -29.419 1.00 65.44 98 ASP A N 1
ATOM 772 C CA . ASP A 1 98 ? 43.217 -36.998 -29.538 1.00 65.44 98 ASP A CA 1
ATOM 773 C C . ASP A 1 98 ? 44.165 -37.209 -30.730 1.00 65.44 98 ASP A C 1
ATOM 775 O O . ASP A 1 98 ? 44.429 -36.274 -31.483 1.00 65.44 98 ASP A O 1
ATOM 779 N N . ALA A 1 99 ? 44.612 -38.443 -30.982 1.00 70.44 99 ALA A N 1
ATOM 780 C CA . ALA A 1 99 ? 45.433 -38.780 -32.143 1.00 70.44 99 ALA A CA 1
ATOM 781 C C . ALA A 1 99 ? 44.668 -38.643 -33.472 1.00 70.44 99 ALA A C 1
ATOM 783 O O . ALA A 1 99 ? 45.238 -38.139 -34.445 1.00 70.44 99 ALA A O 1
ATOM 784 N N . ASP A 1 100 ? 43.392 -39.032 -33.522 1.00 63.81 100 ASP A N 1
ATOM 785 C CA . ASP A 1 100 ? 42.525 -38.855 -34.692 1.00 63.81 100 ASP A CA 1
ATOM 786 C C . ASP A 1 100 ? 42.094 -37.400 -34.879 1.00 63.81 100 ASP A C 1
ATOM 788 O O . ASP A 1 100 ? 42.069 -36.916 -36.007 1.00 63.81 100 ASP A O 1
ATOM 792 N N . MET A 1 101 ? 41.858 -36.653 -33.799 1.00 56.59 101 MET A N 1
ATOM 793 C CA . MET A 1 101 ? 41.592 -35.214 -33.847 1.00 56.59 101 MET A CA 1
ATOM 794 C C . MET A 1 101 ? 42.829 -34.446 -34.320 1.00 56.59 101 MET A C 1
ATOM 796 O O . MET A 1 101 ? 42.715 -33.534 -35.134 1.00 56.59 101 MET A O 1
ATOM 800 N N . LYS A 1 102 ? 44.029 -34.842 -33.888 1.00 62.25 102 LYS A N 1
ATOM 801 C CA . LYS A 1 102 ? 45.302 -34.238 -34.304 1.00 62.25 102 LYS A CA 1
ATOM 802 C C . LYS A 1 102 ? 45.698 -34.626 -35.731 1.00 62.25 102 LYS A C 1
ATOM 804 O O . LYS A 1 102 ? 46.319 -33.819 -36.418 1.00 62.25 102 LYS A O 1
ATOM 809 N N . ARG A 1 103 ? 45.287 -35.809 -36.210 1.00 64.50 103 ARG A N 1
ATOM 810 C CA . ARG A 1 103 ? 45.329 -36.176 -37.638 1.00 64.50 103 ARG A CA 1
ATOM 811 C C . ARG A 1 103 ? 44.318 -35.379 -38.459 1.00 64.50 103 ARG A C 1
ATOM 813 O O . ARG A 1 103 ? 44.686 -34.859 -39.504 1.00 64.50 103 ARG A O 1
ATOM 820 N N . ALA A 1 104 ? 43.088 -35.221 -37.972 1.00 55.81 104 ALA A N 1
ATOM 821 C CA . ALA A 1 104 ? 42.038 -34.452 -38.639 1.00 55.81 104 ALA A CA 1
ATOM 822 C C . ALA A 1 104 ? 42.343 -32.941 -38.683 1.00 55.81 104 ALA A C 1
ATOM 824 O O . ALA A 1 104 ? 41.993 -32.274 -39.651 1.00 55.81 104 ALA A O 1
ATOM 825 N N . MET A 1 105 ? 43.045 -32.405 -37.678 1.00 50.25 105 MET A N 1
ATOM 826 C CA . MET A 1 105 ? 43.544 -31.022 -37.651 1.00 50.25 105 MET A CA 1
ATOM 827 C C . MET A 1 105 ? 44.883 -30.835 -38.391 1.00 50.25 105 MET A C 1
ATOM 829 O O . MET A 1 105 ? 45.319 -29.699 -38.570 1.00 50.25 105 MET A O 1
ATOM 833 N N . GLY A 1 106 ? 45.542 -31.918 -38.823 1.00 49.69 106 GLY A N 1
ATOM 834 C CA . GLY A 1 106 ? 46.835 -31.879 -39.516 1.00 49.69 106 GLY A CA 1
ATOM 835 C C . GLY A 1 106 ? 46.767 -31.416 -40.976 1.00 49.69 106 GLY A C 1
ATOM 836 O O . GLY A 1 106 ? 47.761 -30.912 -41.492 1.00 49.69 106 GLY A O 1
ATOM 837 N N . ASP A 1 107 ? 45.598 -31.501 -41.615 1.00 49.00 107 ASP A N 1
ATOM 838 C CA . ASP A 1 107 ? 45.409 -31.179 -43.033 1.00 49.00 107 ASP A CA 1
ATOM 839 C C . ASP A 1 107 ? 44.322 -30.111 -43.229 1.00 49.00 107 ASP A C 1
ATOM 841 O O . ASP A 1 107 ? 43.256 -30.353 -43.789 1.00 49.00 107 ASP A O 1
ATOM 845 N N . SER A 1 108 ? 44.561 -28.889 -42.752 1.00 36.59 108 SER A N 1
ATOM 846 C CA . SER A 1 108 ? 43.734 -27.723 -43.100 1.00 36.59 108 SER A CA 1
ATOM 847 C C . SER A 1 108 ? 44.547 -26.430 -43.003 1.00 36.59 108 SER A C 1
ATOM 849 O O . SER A 1 108 ? 44.562 -25.751 -41.982 1.00 36.59 108 SER A O 1
ATOM 851 N N . LYS A 1 109 ? 45.234 -26.066 -44.092 1.00 44.97 109 LYS A N 1
ATOM 852 C CA . LYS A 1 109 ? 45.746 -24.702 -44.296 1.00 44.97 109 LYS A CA 1
ATOM 853 C C . LYS A 1 109 ? 44.567 -23.733 -44.444 1.00 44.97 109 LYS A C 1
ATOM 855 O O . LYS A 1 109 ? 43.805 -23.897 -45.387 1.00 44.97 109 LYS A O 1
ATOM 860 N N . LEU A 1 110 ? 44.493 -22.690 -43.614 1.00 33.09 110 LEU A N 1
ATOM 861 C CA . LEU A 1 110 ? 43.837 -21.396 -43.893 1.00 33.09 110 LEU A CA 1
ATOM 862 C C . LEU A 1 110 ? 44.549 -20.289 -43.055 1.00 33.09 110 LEU A C 1
ATOM 864 O O . LEU A 1 110 ? 45.305 -20.638 -42.151 1.00 33.09 110 LEU A O 1
ATOM 868 N N . PRO A 1 111 ? 44.446 -18.986 -43.391 1.00 38.22 111 PRO A N 1
ATOM 869 C CA . PRO A 1 111 ? 45.587 -18.078 -43.547 1.00 38.22 111 PRO A CA 1
ATOM 870 C C . PRO A 1 111 ? 45.884 -17.216 -42.306 1.00 38.22 111 PRO A C 1
ATOM 872 O O . PRO A 1 111 ? 45.002 -16.925 -41.504 1.00 38.22 111 PRO A O 1
ATOM 875 N N . GLU A 1 112 ? 47.135 -16.761 -42.191 1.00 38.16 112 GLU A N 1
ATOM 876 C CA . GLU A 1 112 ? 47.624 -15.889 -41.114 1.00 38.16 112 GLU A CA 1
ATOM 877 C C . GLU A 1 112 ? 47.025 -14.467 -41.170 1.00 38.16 112 GLU A C 1
ATOM 879 O O . GLU A 1 112 ? 47.065 -13.808 -42.210 1.00 38.16 112 GLU A O 1
ATOM 884 N N . LEU A 1 113 ? 46.545 -13.962 -40.024 1.00 36.88 113 LEU A N 1
ATOM 885 C CA . LEU A 1 113 ? 46.332 -12.529 -39.773 1.00 36.88 113 LEU A CA 1
ATOM 886 C C . LEU A 1 113 ? 47.577 -11.913 -39.092 1.00 36.88 113 LEU A C 1
ATOM 888 O O . LEU A 1 113 ? 48.222 -12.583 -38.281 1.00 36.88 113 LEU A O 1
ATOM 892 N N . PRO A 1 114 ? 47.942 -10.656 -39.413 1.00 39.47 114 PRO A N 1
ATOM 893 C CA . PRO A 1 114 ? 49.259 -10.099 -39.114 1.00 39.47 114 PRO A CA 1
ATOM 894 C C . PRO A 1 114 ? 49.443 -9.653 -37.655 1.00 39.47 114 PRO A C 1
ATOM 896 O O . PRO A 1 114 ? 48.515 -9.218 -36.976 1.00 39.47 114 PRO A O 1
ATOM 899 N N . LYS A 1 115 ? 50.702 -9.746 -37.212 1.00 42.28 115 LYS A N 1
ATOM 900 C CA . LYS A 1 115 ? 51.221 -9.435 -35.872 1.00 42.28 115 LYS A CA 1
ATOM 901 C C . LYS A 1 115 ? 51.301 -7.925 -35.602 1.00 42.28 115 LYS A C 1
ATOM 903 O O . LYS A 1 115 ? 51.633 -7.146 -36.493 1.00 42.28 115 LYS A O 1
ATOM 908 N N . SER A 1 116 ? 51.078 -7.559 -34.341 1.00 37.62 116 SER A N 1
ATOM 909 C CA . SER A 1 116 ? 51.314 -6.238 -33.738 1.00 37.62 116 SER A CA 1
ATOM 910 C C . SER A 1 116 ? 52.763 -5.735 -33.940 1.00 37.62 116 SER A C 1
ATOM 912 O O . SER A 1 116 ? 53.673 -6.558 -34.073 1.00 37.62 116 SER A O 1
ATOM 914 N N . PRO A 1 117 ? 52.997 -4.404 -33.964 1.00 39.09 117 PRO A N 1
ATOM 915 C CA . PRO A 1 117 ? 54.250 -3.798 -34.432 1.00 39.09 117 PRO A CA 1
ATOM 916 C C . PRO A 1 117 ? 55.436 -3.949 -33.452 1.00 39.09 117 PRO A C 1
ATOM 918 O O . PRO A 1 117 ? 55.241 -4.322 -32.293 1.00 39.09 117 PRO A O 1
ATOM 921 N N . PRO A 1 118 ? 56.680 -3.687 -33.914 1.00 37.91 118 PRO A N 1
ATOM 922 C CA . PRO A 1 118 ? 57.902 -4.090 -33.226 1.00 37.91 118 PRO A CA 1
ATOM 923 C C . PRO A 1 118 ? 58.325 -3.110 -32.125 1.00 37.91 118 PRO A C 1
ATOM 925 O O . PRO A 1 118 ? 58.179 -1.896 -32.249 1.00 37.91 118 PRO A O 1
ATOM 928 N N . GLN A 1 119 ? 58.924 -3.662 -31.071 1.00 43.69 119 GLN A N 1
ATOM 929 C CA . GLN A 1 119 ? 59.679 -2.912 -30.071 1.00 43.69 119 GLN A CA 1
ATOM 930 C C . GLN A 1 119 ? 60.980 -2.396 -30.700 1.00 43.69 119 GLN A C 1
ATOM 932 O O . GLN A 1 119 ? 61.714 -3.161 -31.328 1.00 43.69 119 GLN A O 1
ATOM 937 N N . MET A 1 120 ? 61.272 -1.107 -30.525 1.00 34.91 120 MET A N 1
ATOM 938 C CA . MET A 1 120 ? 62.520 -0.481 -30.956 1.00 34.91 120 MET A CA 1
ATOM 939 C C . MET A 1 120 ? 63.028 0.464 -29.863 1.00 34.91 120 MET A C 1
ATOM 941 O O . MET A 1 120 ? 62.310 1.374 -29.464 1.00 34.91 120 MET A O 1
ATOM 945 N N . GLY A 1 121 ? 64.289 0.271 -29.464 1.00 31.98 121 GLY A N 1
ATOM 946 C CA . GLY A 1 121 ? 65.152 1.351 -28.980 1.00 31.98 121 GLY A CA 1
ATOM 947 C C . GLY A 1 121 ? 65.479 1.343 -27.492 1.00 31.98 121 GLY A C 1
ATOM 948 O O . GLY A 1 121 ? 64.692 1.799 -26.674 1.00 31.98 121 GLY A O 1
ATOM 949 N N . LEU A 1 122 ? 66.681 0.863 -27.186 1.00 38.00 122 LEU A N 1
ATOM 950 C CA . LEU A 1 122 ? 67.387 0.996 -25.918 1.00 38.00 122 LEU A CA 1
ATOM 951 C C . LEU A 1 122 ? 67.905 2.435 -25.678 1.00 38.00 122 LEU A C 1
ATOM 953 O O . LEU A 1 122 ? 68.115 3.184 -26.629 1.00 38.00 122 LEU A O 1
ATOM 957 N N . ASP A 1 123 ? 68.186 2.716 -24.398 1.00 35.75 123 ASP A N 1
ATOM 958 C CA . ASP A 1 123 ? 69.394 3.382 -23.861 1.00 35.75 123 ASP A CA 1
ATOM 959 C C . ASP A 1 123 ? 69.207 4.659 -23.007 1.00 35.75 123 ASP A C 1
ATOM 961 O O . ASP A 1 123 ? 68.881 5.738 -23.486 1.00 35.75 123 ASP A O 1
ATOM 965 N N . GLN A 1 124 ? 69.554 4.468 -21.723 1.00 41.47 124 GLN A N 1
ATOM 966 C CA . GLN A 1 124 ? 70.436 5.286 -20.868 1.00 41.47 124 GLN A CA 1
ATOM 967 C C . GLN A 1 124 ? 70.001 6.663 -20.304 1.00 41.47 124 GLN A C 1
ATOM 969 O O . GLN A 1 124 ? 70.076 7.694 -20.957 1.00 41.47 124 GLN A O 1
ATOM 974 N N . ASP A 1 125 ? 69.772 6.647 -18.979 1.00 31.66 125 ASP A N 1
ATOM 975 C CA . ASP A 1 125 ? 70.665 7.212 -17.937 1.00 31.66 125 ASP A CA 1
ATOM 976 C C . ASP A 1 125 ? 70.084 8.299 -17.000 1.00 31.66 125 ASP A C 1
ATOM 978 O O . ASP A 1 125 ? 69.315 9.173 -17.391 1.00 31.66 125 ASP A O 1
ATOM 982 N N . LEU A 1 126 ? 70.569 8.219 -15.753 1.00 38.12 126 LEU A N 1
ATOM 983 C CA . LEU A 1 126 ? 70.514 9.147 -14.614 1.00 38.12 126 LEU A CA 1
ATOM 984 C C . LEU A 1 126 ? 69.231 9.288 -13.773 1.00 38.12 126 LEU A C 1
ATOM 986 O O . LEU A 1 126 ? 68.198 9.778 -14.217 1.00 38.12 126 LEU A O 1
A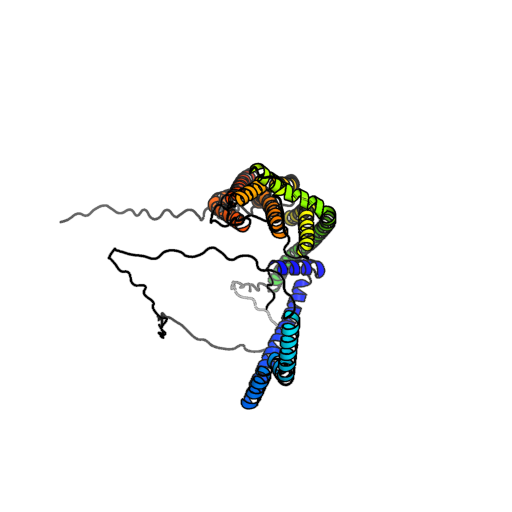TOM 990 N N . GLY A 1 127 ? 69.396 9.050 -12.460 1.00 28.53 127 GLY A N 1
ATOM 991 C CA . GLY A 1 127 ? 68.684 9.839 -11.444 1.00 28.53 127 GLY A CA 1
ATOM 992 C C . GLY A 1 127 ? 68.214 9.121 -10.179 1.00 28.53 127 GLY A C 1
ATOM 993 O O . GLY A 1 127 ? 67.023 9.013 -9.942 1.00 28.53 127 GLY A O 1
ATOM 994 N N . GLU A 1 128 ? 69.154 8.658 -9.357 1.00 35.44 128 GLU A N 1
ATOM 995 C CA . GLU A 1 128 ? 69.162 8.772 -7.888 1.00 35.44 128 GLU A CA 1
ATOM 996 C C . GLU A 1 128 ? 67.829 9.060 -7.125 1.00 35.44 128 GLU A C 1
ATOM 998 O O . GLU A 1 128 ? 67.282 10.157 -7.203 1.00 35.44 128 GLU A O 1
ATOM 1003 N N . ARG A 1 129 ? 67.480 8.140 -6.199 1.00 35.66 129 ARG A N 1
ATOM 1004 C CA . ARG A 1 129 ? 67.019 8.345 -4.792 1.00 35.66 129 ARG A CA 1
ATOM 1005 C C . ARG A 1 129 ? 65.651 7.773 -4.375 1.00 35.66 129 ARG A C 1
ATOM 1007 O O . ARG A 1 129 ? 64.614 8.187 -4.863 1.00 35.66 129 ARG A O 1
ATOM 1014 N N . ARG A 1 130 ? 65.734 7.016 -3.259 1.00 34.91 130 ARG A N 1
ATOM 1015 C CA . ARG A 1 130 ? 64.734 6.744 -2.192 1.00 34.91 130 ARG A CA 1
ATOM 1016 C C . ARG A 1 130 ? 63.499 5.953 -2.660 1.00 34.91 130 ARG A C 1
ATOM 1018 O O . ARG A 1 130 ? 62.698 6.443 -3.427 1.00 34.91 130 ARG A O 1
ATOM 1025 N N . GLY A 1 131 ? 63.279 4.707 -2.251 1.00 30.34 131 GLY A N 1
ATOM 1026 C CA . GLY A 1 131 ? 63.305 4.211 -0.880 1.00 30.34 131 GLY A CA 1
ATOM 1027 C C . GLY A 1 131 ? 61.881 4.212 -0.327 1.00 30.34 131 GLY A C 1
ATOM 1028 O O . GLY A 1 131 ? 61.475 5.212 0.249 1.00 30.34 131 GLY A O 1
ATOM 1029 N N . LEU A 1 132 ? 61.147 3.106 -0.484 1.00 36.00 132 LEU A N 1
ATOM 1030 C CA . LEU A 1 132 ? 60.092 2.719 0.453 1.00 36.00 132 LEU A CA 1
ATOM 1031 C C . LEU A 1 132 ? 59.811 1.216 0.335 1.00 36.00 132 LEU A C 1
ATOM 1033 O O . LEU A 1 132 ? 59.516 0.701 -0.740 1.00 36.00 132 LEU A O 1
ATOM 1037 N N . GLN A 1 133 ? 59.994 0.532 1.461 1.00 34.75 133 GLN A N 1
ATOM 1038 C CA . GLN A 1 133 ? 59.797 -0.898 1.654 1.00 34.75 133 GLN A CA 1
ATOM 1039 C C . GLN A 1 133 ? 58.308 -1.244 1.640 1.00 34.75 133 GLN A C 1
ATOM 1041 O O . GLN A 1 133 ? 57.509 -0.607 2.325 1.00 34.75 133 GLN A O 1
ATOM 1046 N N . VAL A 1 134 ? 57.973 -2.298 0.901 1.00 34.25 134 VAL A N 1
ATOM 1047 C CA . VAL A 1 134 ? 56.731 -3.056 1.048 1.00 34.25 134 VAL A CA 1
ATOM 1048 C C . VAL A 1 134 ? 56.953 -4.036 2.200 1.00 34.25 134 VAL A C 1
ATOM 1050 O O . VAL A 1 134 ? 57.877 -4.846 2.153 1.00 34.25 134 VAL A O 1
ATOM 1053 N N . LEU A 1 135 ? 56.154 -3.909 3.260 1.00 37.41 135 LEU A N 1
ATOM 1054 C CA . LEU A 1 135 ? 56.089 -4.878 4.350 1.00 37.41 135 LEU A CA 1
ATOM 1055 C C . LEU A 1 135 ? 55.069 -5.957 3.983 1.00 37.41 135 LEU A C 1
ATOM 1057 O O . LEU A 1 135 ? 53.866 -5.715 4.019 1.00 37.41 135 LEU A O 1
ATOM 1061 N N . ASP A 1 136 ? 55.578 -7.145 3.669 1.00 34.91 136 ASP A N 1
ATOM 1062 C CA . ASP A 1 136 ? 54.888 -8.409 3.912 1.00 34.91 136 ASP A CA 1
ATOM 1063 C C . ASP A 1 136 ? 54.821 -8.651 5.423 1.00 34.91 136 ASP A C 1
ATOM 1065 O O . ASP A 1 136 ? 55.810 -8.465 6.140 1.00 34.91 136 ASP A O 1
ATOM 1069 N N . THR A 1 137 ? 53.689 -9.126 5.939 1.00 33.56 137 THR A N 1
ATOM 1070 C CA . THR A 1 137 ? 53.680 -9.800 7.242 1.00 33.56 137 THR A CA 1
ATOM 1071 C C . THR A 1 137 ? 52.673 -10.939 7.242 1.00 33.56 137 THR A C 1
ATOM 1073 O O . THR A 1 137 ? 51.487 -10.762 6.982 1.00 33.56 137 THR A O 1
ATOM 1076 N N . GLN A 1 138 ? 53.233 -12.112 7.525 1.00 35.12 138 GLN A N 1
ATOM 1077 C CA . GLN A 1 138 ? 52.601 -13.410 7.665 1.00 35.12 138 GLN A CA 1
ATOM 1078 C C . GLN A 1 138 ? 51.557 -13.469 8.783 1.00 35.12 138 GLN A C 1
ATOM 1080 O O . GLN A 1 138 ? 51.744 -12.928 9.873 1.00 35.12 138 GLN A O 1
ATOM 1085 N N . GLU A 1 139 ? 50.515 -14.250 8.515 1.00 35.16 139 GLU A N 1
ATOM 1086 C CA . GLU A 1 139 ? 49.557 -14.770 9.483 1.00 35.16 139 GLU A CA 1
ATOM 1087 C C . GLU A 1 139 ? 50.220 -15.828 10.379 1.00 35.16 139 GLU A C 1
ATOM 1089 O O . GLU A 1 139 ? 50.774 -16.820 9.900 1.00 35.16 139 GLU A O 1
ATOM 1094 N N . GLY A 1 140 ? 50.170 -15.596 11.691 1.00 30.73 140 GLY A N 1
ATOM 1095 C CA . GLY A 1 140 ? 50.750 -16.450 12.720 1.00 30.73 140 GLY A CA 1
ATOM 1096 C C . GLY A 1 140 ? 49.812 -16.593 13.917 1.00 30.73 140 GLY A C 1
ATOM 1097 O O . GLY A 1 140 ? 49.623 -15.663 14.694 1.00 30.73 140 GLY A O 1
ATOM 1098 N N . ASP A 1 141 ? 49.258 -17.794 14.017 1.00 33.34 141 ASP A N 1
ATOM 1099 C CA . ASP A 1 141 ? 48.670 -18.503 15.156 1.00 33.34 141 ASP A CA 1
ATOM 1100 C C . ASP A 1 141 ? 49.087 -18.035 16.575 1.00 33.34 141 ASP A C 1
ATOM 1102 O O . ASP A 1 141 ? 50.282 -17.898 16.859 1.00 33.34 141 ASP A O 1
ATOM 1106 N N . LYS A 1 142 ? 48.105 -17.877 17.490 1.00 33.28 142 LYS A N 1
ATOM 1107 C CA . LYS A 1 142 ? 48.159 -18.373 18.888 1.00 33.28 142 LYS A CA 1
ATOM 1108 C C . LYS A 1 142 ? 46.925 -18.039 19.742 1.00 33.28 142 LYS A C 1
ATOM 1110 O O . LYS A 1 142 ? 46.565 -16.886 19.958 1.00 33.28 142 LYS A O 1
ATOM 1115 N N . HIS A 1 143 ? 46.398 -19.099 20.356 1.00 33.28 143 HIS A N 1
ATOM 1116 C CA . HIS A 1 143 ? 45.717 -19.179 21.654 1.00 33.28 143 HIS A CA 1
ATOM 1117 C C . HIS A 1 143 ? 45.847 -17.966 22.604 1.00 33.28 143 HIS A C 1
ATOM 1119 O O . HIS A 1 143 ? 46.947 -17.666 23.075 1.00 33.28 143 HIS A O 1
ATOM 1125 N N . ARG A 1 144 ? 44.704 -17.449 23.091 1.00 32.94 144 ARG A N 1
ATOM 1126 C CA . ARG A 1 144 ? 44.533 -17.090 24.513 1.00 32.94 144 ARG A CA 1
ATOM 1127 C C . ARG A 1 144 ? 43.056 -17.006 24.921 1.00 32.94 144 ARG A C 1
ATOM 1129 O O . ARG A 1 144 ? 42.304 -16.155 24.469 1.00 32.94 144 ARG A O 1
ATOM 1136 N N . SER A 1 145 ? 42.688 -17.895 25.834 1.00 32.78 145 SER A N 1
ATOM 1137 C CA . SER A 1 145 ? 41.523 -17.840 26.713 1.00 32.78 145 SER A CA 1
ATOM 1138 C C . SER A 1 145 ? 41.536 -16.581 27.586 1.00 32.78 145 SER A C 1
ATOM 1140 O O . SER A 1 145 ? 42.532 -16.333 28.269 1.00 32.78 145 SER A O 1
ATOM 1142 N N . ILE A 1 146 ? 40.426 -15.841 27.628 1.00 34.28 146 ILE A N 1
ATOM 1143 C CA . ILE A 1 146 ? 40.176 -14.795 28.627 1.00 34.28 146 ILE A CA 1
ATOM 1144 C C . ILE A 1 146 ? 38.813 -15.065 29.270 1.00 34.28 146 ILE A C 1
ATOM 1146 O O . ILE A 1 146 ? 37.775 -15.039 28.615 1.00 34.28 146 ILE A O 1
ATOM 1150 N N . GLN A 1 147 ? 38.872 -15.387 30.561 1.00 32.31 147 GLN A N 1
ATOM 1151 C CA . GLN A 1 147 ? 37.752 -15.463 31.493 1.00 32.31 147 GLN A CA 1
ATOM 1152 C C . GLN A 1 147 ? 37.240 -14.056 31.809 1.00 32.31 147 GLN A C 1
ATOM 1154 O O . GLN A 1 147 ? 38.035 -13.137 31.999 1.00 32.31 147 GLN A O 1
ATOM 1159 N N . VAL A 1 148 ? 35.922 -13.922 31.948 1.00 39.69 148 VAL A N 1
ATOM 1160 C CA . VAL A 1 148 ? 35.272 -12.763 32.572 1.00 39.69 148 VAL A CA 1
ATOM 1161 C C . VAL A 1 148 ? 34.632 -13.244 33.880 1.00 39.69 148 VAL A C 1
ATOM 1163 O O . VAL A 1 148 ? 33.959 -14.278 33.858 1.00 39.69 148 VAL A O 1
ATOM 1166 N N . PRO A 1 149 ? 34.849 -12.563 35.020 1.00 38.97 149 PRO A N 1
ATOM 1167 C CA . PRO A 1 149 ? 34.273 -12.962 36.297 1.00 38.97 149 PRO A CA 1
ATOM 1168 C C . PRO A 1 149 ? 32.847 -12.422 36.467 1.00 38.97 149 PRO A C 1
ATOM 1170 O O . PRO A 1 149 ? 32.541 -11.298 36.076 1.00 38.97 149 PRO A O 1
ATOM 1173 N N . VAL A 1 150 ? 32.000 -13.223 37.114 1.00 37.50 150 VAL A N 1
ATOM 1174 C CA . VAL A 1 150 ? 30.703 -12.820 37.672 1.00 37.50 150 VAL A CA 1
ATOM 1175 C C . VAL A 1 150 ? 30.836 -12.889 39.197 1.00 37.50 150 VAL A C 1
ATOM 1177 O O . VAL A 1 150 ? 31.055 -13.973 39.735 1.00 37.50 150 VAL A O 1
ATOM 1180 N N . GLY A 1 151 ? 30.740 -11.745 39.882 1.00 32.00 151 GLY A N 1
ATOM 1181 C CA . GLY A 1 151 ? 30.401 -11.652 41.313 1.00 32.00 151 GLY A CA 1
ATOM 1182 C C . GLY A 1 151 ? 28.912 -11.307 41.403 1.00 32.00 151 GLY A C 1
ATOM 1183 O O . GLY A 1 151 ? 28.459 -10.442 40.661 1.00 32.00 151 GLY A O 1
ATOM 1184 N N . GLN A 1 152 ? 28.078 -12.168 41.990 1.00 35.47 152 GLN A N 1
ATOM 1185 C CA . GLN A 1 152 ? 27.768 -12.298 43.425 1.00 35.47 152 GLN A CA 1
ATOM 1186 C C . GLN A 1 152 ? 27.086 -11.059 44.002 1.00 35.47 152 GLN A C 1
ATOM 1188 O O . GLN A 1 152 ? 27.695 -10.004 44.073 1.00 35.47 152 GLN A O 1
ATOM 1193 N N . ASP A 1 153 ? 25.806 -11.229 44.336 1.00 30.77 153 ASP A N 1
ATOM 1194 C CA . ASP A 1 153 ? 25.189 -11.109 45.667 1.00 30.77 153 ASP A CA 1
ATOM 1195 C C . ASP A 1 153 ? 23.721 -11.540 45.452 1.00 30.77 153 ASP A C 1
ATOM 1197 O O . ASP A 1 153 ? 23.117 -11.188 44.445 1.00 30.77 153 ASP A O 1
ATOM 1201 N N . GLY A 1 154 ? 23.073 -12.413 46.213 1.00 32.00 154 GLY A N 1
ATOM 1202 C CA . GLY A 1 154 ? 23.195 -12.750 47.620 1.00 32.00 154 GLY A CA 1
ATOM 1203 C C . GLY A 1 154 ? 21.763 -12.724 48.167 1.00 32.00 154 GLY A C 1
ATOM 1204 O O . GLY A 1 154 ? 20.984 -11.868 47.766 1.00 32.00 154 GLY A O 1
ATOM 1205 N N . GLU A 1 155 ? 21.450 -13.656 49.067 1.00 33.28 155 GLU A N 1
ATOM 1206 C CA . GLU A 1 155 ? 20.268 -13.642 49.941 1.00 33.28 155 GLU A CA 1
ATOM 1207 C C . GLU A 1 155 ? 18.909 -14.043 49.318 1.00 33.28 155 GLU A C 1
ATOM 1209 O O . GLU A 1 155 ? 18.533 -13.641 48.231 1.00 33.28 155 GLU A O 1
ATOM 1214 N N . ASP A 1 156 ? 18.036 -14.819 49.950 1.00 32.44 156 ASP A N 1
ATOM 1215 C CA . ASP A 1 156 ? 18.089 -15.666 51.132 1.00 32.44 156 ASP A CA 1
ATOM 1216 C C . ASP A 1 156 ? 16.716 -16.387 51.182 1.00 32.44 156 ASP A C 1
ATOM 1218 O O . ASP A 1 156 ? 15.739 -15.926 50.590 1.00 32.44 156 ASP A O 1
ATOM 1222 N N . ARG A 1 157 ? 16.618 -17.445 51.990 1.00 36.09 157 ARG A N 1
ATOM 1223 C CA . ARG A 1 157 ? 15.383 -17.936 52.649 1.00 36.09 157 ARG A CA 1
ATOM 1224 C C . ARG A 1 157 ? 14.530 -19.076 52.051 1.00 36.09 157 ARG A C 1
ATOM 1226 O O . ARG A 1 157 ? 13.641 -18.900 51.232 1.00 36.09 157 ARG A O 1
ATOM 1233 N N . ILE A 1 158 ? 14.688 -20.202 52.757 1.00 35.25 158 ILE A N 1
ATOM 1234 C CA . ILE A 1 158 ? 13.659 -20.953 53.511 1.00 35.25 158 ILE A CA 1
ATOM 1235 C C . ILE A 1 158 ? 12.791 -21.985 52.765 1.00 35.25 158 ILE A C 1
ATOM 1237 O O . ILE A 1 158 ? 11.974 -21.713 51.894 1.00 35.25 158 ILE A O 1
ATOM 1241 N N . ALA A 1 159 ? 12.963 -23.208 53.268 1.00 32.34 159 ALA A N 1
ATOM 1242 C CA . ALA A 1 159 ? 12.219 -24.436 53.057 1.00 32.34 159 ALA A CA 1
ATOM 1243 C C . ALA A 1 159 ? 10.774 -24.420 53.590 1.00 32.34 159 ALA A C 1
ATOM 1245 O O . ALA A 1 159 ? 10.498 -23.782 54.600 1.00 32.34 159 ALA A O 1
ATOM 1246 N N . ALA A 1 160 ? 9.913 -25.250 52.990 1.00 33.00 160 ALA A N 1
ATOM 1247 C CA . ALA A 1 160 ? 8.982 -26.189 53.649 1.00 33.00 160 ALA A CA 1
ATOM 1248 C C . ALA A 1 160 ? 8.094 -26.808 52.549 1.00 33.00 160 ALA A C 1
ATOM 1250 O O . ALA A 1 160 ? 7.406 -26.103 51.825 1.00 33.00 160 ALA A O 1
ATOM 1251 N N . ASP A 1 161 ? 8.278 -28.068 52.174 1.00 31.56 161 ASP A N 1
ATOM 1252 C CA . ASP A 1 161 ? 7.792 -29.288 52.830 1.00 31.56 161 ASP A CA 1
ATOM 1253 C C . ASP A 1 161 ? 6.279 -29.558 52.648 1.00 31.56 161 ASP A C 1
ATOM 1255 O O . ASP A 1 161 ? 5.411 -28.843 53.133 1.00 31.56 161 ASP A O 1
ATOM 1259 N N . ARG A 1 162 ? 6.042 -30.717 52.019 1.00 34.00 162 ARG A N 1
ATOM 1260 C CA . ARG A 1 162 ? 4.967 -31.696 52.240 1.00 34.00 162 ARG A CA 1
ATOM 1261 C C . ARG A 1 162 ? 3.536 -31.535 51.678 1.00 34.00 162 ARG A C 1
ATOM 1263 O O . ARG A 1 162 ? 2.682 -30.824 52.184 1.00 34.00 162 ARG A O 1
ATOM 1270 N N . PHE A 1 163 ? 3.252 -32.536 50.835 1.00 31.44 163 PHE A N 1
ATOM 1271 C CA . PHE A 1 163 ? 2.195 -33.555 50.990 1.00 31.44 163 PHE A CA 1
ATOM 1272 C C . PHE A 1 163 ? 0.752 -33.207 50.600 1.00 31.44 163 PHE A C 1
ATOM 1274 O O . PHE A 1 163 ? -0.069 -32.779 51.406 1.00 31.44 163 PHE A O 1
ATOM 1281 N N . CYS A 1 164 ? 0.397 -33.616 49.380 1.00 31.73 164 CYS A N 1
ATOM 1282 C CA . CYS A 1 164 ? -0.973 -33.968 49.021 1.00 31.73 164 CYS A CA 1
ATOM 1283 C C . CYS A 1 164 ? -1.419 -35.225 49.787 1.00 31.73 164 CYS A C 1
ATOM 1285 O O . CYS A 1 164 ? -0.785 -36.277 49.687 1.00 31.73 164 CYS A O 1
ATOM 1287 N N . ARG A 1 165 ? -2.537 -35.130 50.519 1.00 35.09 165 ARG A N 1
ATOM 1288 C CA . ARG A 1 165 ? -3.240 -36.282 51.097 1.00 35.09 165 ARG A CA 1
ATOM 1289 C C . ARG A 1 165 ? -4.480 -36.606 50.265 1.00 35.09 165 ARG A C 1
ATOM 1291 O O . ARG A 1 165 ? -5.257 -35.731 49.902 1.00 35.09 165 ARG A O 1
ATOM 1298 N N . ASN A 1 166 ? -4.606 -37.894 49.978 1.00 33.06 166 ASN A N 1
ATOM 1299 C CA . ASN A 1 166 ? -5.622 -38.548 49.169 1.00 33.06 166 ASN A CA 1
ATOM 1300 C C . ASN A 1 166 ? -7.034 -38.543 49.787 1.00 33.06 166 ASN A C 1
ATOM 1302 O O . ASN A 1 166 ? -7.189 -38.743 50.987 1.00 33.06 166 ASN A O 1
ATOM 1306 N N . ARG A 1 167 ? -8.012 -38.442 48.876 1.00 33.09 167 ARG A N 1
ATOM 1307 C CA . ARG A 1 167 ? -9.126 -39.381 48.616 1.00 33.09 167 ARG A CA 1
ATOM 1308 C C . ARG A 1 167 ? -10.106 -39.696 49.767 1.00 33.09 167 ARG A C 1
ATOM 1310 O O . ARG A 1 167 ? -9.788 -40.399 50.717 1.00 33.09 167 ARG A O 1
ATOM 1317 N N . LEU A 1 168 ? -11.343 -39.240 49.558 1.00 35.62 168 LEU A N 1
ATOM 1318 C CA . LEU A 1 168 ? -12.577 -39.661 50.227 1.00 35.62 168 LEU A CA 1
ATOM 1319 C C . LEU A 1 168 ? -12.974 -41.093 49.839 1.00 35.62 168 LEU A C 1
ATOM 1321 O O . LEU A 1 168 ? -12.827 -41.484 48.681 1.00 35.62 168 LEU A O 1
ATOM 1325 N N . GLY A 1 169 ? -13.576 -41.805 50.788 1.00 29.81 169 GLY A N 1
ATOM 1326 C CA . GLY A 1 169 ? -14.361 -43.010 50.544 1.00 29.81 169 GLY A CA 1
ATOM 1327 C C . GLY A 1 169 ? -14.966 -43.551 51.837 1.00 29.81 169 GLY A C 1
ATOM 1328 O O . GLY A 1 169 ? -14.209 -43.851 52.752 1.00 29.81 169 GLY A O 1
ATOM 1329 N N . GLU A 1 170 ? -16.300 -43.699 51.824 1.00 34.78 170 GLU A 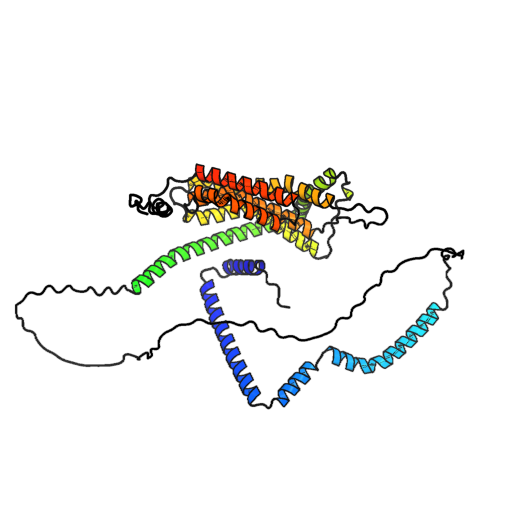N 1
ATOM 1330 C CA . GLU A 1 170 ? -17.080 -44.719 52.558 1.00 34.78 170 GLU A CA 1
ATOM 1331 C C . GLU A 1 170 ? -17.129 -44.593 54.105 1.00 34.78 170 GLU A C 1
ATOM 1333 O O . GLU A 1 170 ? -16.173 -44.207 54.756 1.00 34.78 170 GLU A O 1
ATOM 1338 N N . ASP A 1 171 ? -18.199 -44.886 54.842 1.00 31.42 171 ASP A N 1
ATOM 1339 C CA . ASP A 1 171 ? -19.558 -45.344 54.571 1.00 31.42 171 ASP A CA 1
ATOM 1340 C C . ASP A 1 171 ? -20.325 -45.216 55.919 1.00 31.42 171 ASP A C 1
ATOM 1342 O O . ASP A 1 171 ? -19.729 -45.326 56.990 1.00 31.42 171 ASP A O 1
ATOM 1346 N N . ARG A 1 172 ? -21.660 -45.131 55.855 1.00 33.91 172 ARG A N 1
ATOM 1347 C CA . ARG A 1 172 ? -22.590 -45.871 56.739 1.00 33.91 172 ARG A CA 1
ATOM 1348 C C . ARG A 1 172 ? -22.912 -45.482 58.225 1.00 33.91 172 ARG A C 1
ATOM 1350 O O . ARG A 1 172 ? -22.103 -45.540 59.137 1.00 33.91 172 ARG A O 1
ATOM 1357 N N . ILE A 1 173 ? -24.243 -45.381 58.422 1.00 30.81 173 ILE A N 1
ATOM 1358 C CA . ILE A 1 173 ? -25.172 -45.870 59.487 1.00 30.81 173 ILE A CA 1
ATOM 1359 C C . ILE A 1 173 ? -25.515 -45.110 60.801 1.00 30.81 173 ILE A C 1
ATOM 1361 O O . ILE A 1 173 ? -24.704 -44.905 61.689 1.00 30.81 173 ILE A O 1
ATOM 1365 N N . VAL A 1 174 ? -26.848 -44.933 60.921 1.00 30.23 174 VAL A N 1
ATOM 1366 C CA . VAL A 1 174 ? -27.821 -44.992 62.046 1.00 30.23 174 VAL A CA 1
ATOM 1367 C C . VAL A 1 174 ? -27.815 -44.052 63.271 1.00 30.23 174 VAL A C 1
ATOM 1369 O O . VAL A 1 174 ? -26.934 -44.081 64.116 1.00 30.23 174 VAL A O 1
ATOM 1372 N N . LYS A 1 175 ? -29.046 -43.534 63.472 1.00 28.05 175 LYS A N 1
ATOM 1373 C CA . LYS A 1 175 ? -29.911 -43.534 64.682 1.00 28.05 175 LYS A CA 1
ATOM 1374 C C . LYS A 1 175 ? -30.008 -42.261 65.541 1.00 28.05 175 LYS A C 1
ATOM 1376 O O . LYS A 1 175 ? -29.111 -41.920 66.289 1.00 28.05 175 LYS A O 1
ATOM 1381 N N . ALA A 1 176 ? -31.237 -41.723 65.499 1.00 29.55 176 ALA A N 1
ATOM 1382 C CA . ALA A 1 176 ? -32.123 -41.369 66.617 1.00 29.55 176 ALA A CA 1
ATOM 1383 C C . ALA A 1 176 ? -31.628 -40.374 67.685 1.00 29.55 176 ALA A C 1
ATOM 1385 O O . ALA A 1 176 ? -30.743 -40.687 68.466 1.00 29.55 176 ALA A O 1
ATOM 1386 N N . ALA A 1 177 ? -32.357 -39.269 67.869 1.00 30.83 177 ALA A N 1
ATOM 1387 C CA . ALA A 1 177 ? -33.396 -39.170 68.905 1.00 30.83 177 ALA A CA 1
ATOM 1388 C C . ALA A 1 177 ? -33.856 -37.714 69.129 1.00 30.83 177 ALA A C 1
ATOM 1390 O O . ALA A 1 177 ? -33.073 -36.773 69.121 1.00 30.83 177 ALA A O 1
ATOM 1391 N N . GLN A 1 178 ? -35.172 -37.609 69.302 1.00 32.41 178 GLN A N 1
ATOM 1392 C CA . GLN A 1 178 ? -36.005 -36.612 69.983 1.00 32.41 178 GLN A CA 1
ATOM 1393 C C . GLN A 1 178 ? -35.390 -35.354 70.632 1.00 32.41 178 GLN A C 1
ATOM 1395 O O . GLN A 1 178 ? -34.459 -35.395 71.429 1.00 32.41 178 GLN A O 1
ATOM 1400 N N . ALA A 1 179 ? -36.092 -34.244 70.374 1.00 30.73 179 ALA A N 1
ATOM 1401 C CA . ALA A 1 179 ? -36.084 -32.983 71.117 1.00 30.73 179 ALA A CA 1
ATOM 1402 C C . ALA A 1 179 ? -36.482 -33.167 72.609 1.00 30.73 179 ALA A C 1
ATOM 1404 O O . ALA A 1 179 ? -37.081 -34.189 72.951 1.00 30.73 179 ALA A O 1
ATOM 1405 N N . PRO A 1 180 ? -36.239 -32.174 73.496 1.00 44.62 180 PRO A N 1
ATOM 1406 C CA . PRO A 1 180 ? -37.186 -31.058 73.580 1.00 44.62 180 PRO A CA 1
ATOM 1407 C C . PRO A 1 180 ? -36.583 -29.664 73.853 1.00 44.62 180 PRO A C 1
ATOM 1409 O O . PRO A 1 180 ? -35.434 -29.471 74.238 1.00 44.62 180 PRO A O 1
ATOM 1412 N N . VAL A 1 181 ? -37.467 -28.693 73.636 1.00 40.91 181 VAL A N 1
ATOM 1413 C CA . VAL A 1 181 ? -37.408 -27.243 73.848 1.00 40.91 181 VAL A CA 1
ATOM 1414 C C . VAL A 1 181 ? -36.827 -26.823 75.206 1.00 40.91 181 VAL A C 1
ATOM 1416 O O . VAL A 1 181 ? -37.268 -27.299 76.252 1.00 40.91 181 VAL A O 1
ATOM 1419 N N . ARG A 1 182 ? -35.962 -25.796 75.204 1.00 33.38 182 ARG A N 1
ATOM 1420 C CA . ARG A 1 182 ? -35.813 -24.876 76.343 1.00 33.38 182 ARG A CA 1
ATOM 1421 C C . ARG A 1 182 ? -35.453 -23.464 75.870 1.00 33.38 182 ARG A C 1
ATOM 1423 O O . ARG A 1 182 ? -34.475 -23.263 75.159 1.00 33.38 182 ARG A O 1
ATOM 1430 N N . GLN A 1 183 ? -36.291 -22.502 76.255 1.00 40.25 183 GLN A N 1
ATOM 1431 C CA . GLN A 1 183 ? -36.089 -21.066 76.070 1.00 40.25 183 GLN A CA 1
ATOM 1432 C C . GLN A 1 183 ? -34.893 -20.564 76.886 1.00 40.25 183 GLN A C 1
ATOM 1434 O O . GLN A 1 183 ? -34.731 -20.948 78.045 1.00 40.25 183 GLN A O 1
ATOM 1439 N N . GLY A 1 184 ? -34.152 -19.612 76.319 1.00 32.75 184 GLY A N 1
ATOM 1440 C CA . GLY A 1 184 ? -33.369 -18.656 77.096 1.00 32.75 184 GLY A CA 1
ATOM 1441 C C . GLY A 1 184 ? -32.058 -18.234 76.443 1.00 32.75 184 GLY A C 1
ATOM 1442 O O . GLY A 1 184 ? -31.160 -19.047 76.270 1.00 32.75 184 GLY A O 1
ATOM 1443 N N . GLY A 1 185 ? -31.914 -16.928 76.207 1.00 32.81 185 GLY A N 1
ATOM 1444 C CA . GLY A 1 185 ? -30.607 -16.276 76.300 1.00 32.81 185 GLY A CA 1
ATOM 1445 C C . GLY A 1 185 ? -29.995 -15.781 74.994 1.00 32.81 185 GLY A C 1
ATOM 1446 O O . GLY A 1 185 ? -29.396 -16.529 74.235 1.00 32.81 185 GLY A O 1
ATOM 1447 N N . ARG A 1 186 ? -30.092 -14.460 74.818 1.00 42.47 186 ARG A N 1
ATOM 1448 C CA . ARG A 1 186 ? -29.231 -13.575 74.018 1.00 42.47 186 ARG A CA 1
ATOM 1449 C C . ARG A 1 186 ? -27.854 -14.159 73.665 1.00 42.47 186 ARG A C 1
ATOM 1451 O O . ARG A 1 186 ? -27.062 -14.421 74.565 1.00 42.47 186 ARG A O 1
ATOM 1458 N N . ARG A 1 187 ? -27.516 -14.135 72.373 1.00 37.31 187 ARG A N 1
ATOM 1459 C CA . ARG A 1 187 ? -26.215 -13.672 71.855 1.00 37.31 187 ARG A CA 1
ATOM 1460 C C . ARG A 1 187 ? -26.330 -13.423 70.351 1.00 37.31 187 ARG A C 1
ATOM 1462 O O . ARG A 1 187 ? -26.577 -14.339 69.578 1.00 37.31 187 ARG A O 1
ATOM 1469 N N . SER A 1 188 ? -26.175 -12.155 69.976 1.00 43.31 188 SER A N 1
ATOM 1470 C CA . SER A 1 188 ? -25.927 -11.723 68.604 1.00 43.31 188 SER A CA 1
ATOM 1471 C C . SER A 1 188 ? -24.591 -12.321 68.169 1.00 43.31 188 SER A C 1
ATOM 1473 O O . SER A 1 188 ? -23.535 -11.892 68.628 1.00 43.31 188 SER A O 1
ATOM 1475 N N . GLY A 1 189 ? -24.651 -13.386 67.377 1.00 34.16 189 GLY A N 1
ATOM 1476 C CA . GLY A 1 189 ? -23.512 -13.924 66.652 1.00 34.16 189 GLY A CA 1
ATOM 1477 C C . GLY A 1 189 ? -23.647 -13.481 65.209 1.00 34.16 189 GLY A C 1
ATOM 1478 O O . GLY A 1 189 ? -24.561 -13.930 64.521 1.00 34.16 189 GLY A O 1
ATOM 1479 N N . HIS A 1 190 ? -22.762 -12.588 64.765 1.00 40.25 190 HIS A N 1
ATOM 1480 C CA . HIS A 1 190 ? -22.545 -12.322 63.348 1.00 40.25 190 HIS A CA 1
ATOM 1481 C C . HIS A 1 190 ? -22.348 -13.655 62.625 1.00 40.25 190 HIS A C 1
ATOM 1483 O O . HIS A 1 190 ? -21.333 -14.335 62.788 1.00 40.25 190 HIS A O 1
ATOM 1489 N N . ARG A 1 191 ? -23.359 -14.034 61.844 1.00 37.88 191 ARG A N 1
ATOM 1490 C CA . ARG A 1 191 ? -23.278 -15.108 60.869 1.00 37.88 191 ARG A CA 1
ATOM 1491 C C . ARG A 1 191 ? -22.266 -14.641 59.831 1.00 37.88 191 ARG A C 1
ATOM 1493 O O . ARG A 1 191 ? -22.578 -13.773 59.027 1.00 37.88 191 ARG A O 1
ATOM 1500 N N . ARG A 1 192 ? -21.038 -15.161 59.892 1.00 43.62 192 ARG A N 1
ATOM 1501 C CA . ARG A 1 192 ? -20.113 -15.069 58.762 1.00 43.62 192 ARG A CA 1
ATOM 1502 C C . ARG A 1 192 ? -20.776 -15.824 57.620 1.00 43.62 192 ARG A C 1
ATOM 1504 O O . ARG A 1 192 ? -20.820 -17.053 57.637 1.00 43.62 192 ARG A O 1
ATOM 1511 N N . GLU A 1 193 ? -21.372 -15.079 56.700 1.00 39.50 193 GLU A N 1
ATOM 1512 C CA . GLU A 1 193 ? -21.741 -15.594 55.395 1.00 39.50 193 GLU A CA 1
ATOM 1513 C C . GLU A 1 193 ? -20.461 -16.139 54.775 1.00 39.50 193 GLU A C 1
ATOM 1515 O O . GLU A 1 193 ? -19.486 -15.425 54.544 1.00 39.50 193 GLU A O 1
ATOM 1520 N N . HIS A 1 194 ? -20.419 -17.457 54.634 1.00 41.34 194 HIS A N 1
ATOM 1521 C CA . HIS A 1 194 ? -19.376 -18.120 53.885 1.00 41.34 194 HIS A CA 1
ATOM 1522 C C . HIS A 1 194 ? -19.626 -17.717 52.431 1.00 41.34 194 HIS A C 1
ATOM 1524 O O . HIS A 1 194 ? -20.530 -18.249 51.790 1.00 41.34 194 HIS A O 1
ATOM 1530 N N . ASN A 1 195 ? -18.893 -16.706 51.961 1.00 45.41 195 ASN A N 1
ATOM 1531 C CA . ASN A 1 195 ? -18.881 -16.280 50.571 1.00 45.41 195 ASN A CA 1
ATOM 1532 C C . ASN A 1 195 ? -18.225 -17.397 49.748 1.00 45.41 195 ASN A C 1
ATOM 1534 O O . ASN A 1 195 ? -17.027 -17.381 49.475 1.00 45.41 195 ASN A O 1
ATOM 1538 N N . VAL A 1 196 ? -19.005 -18.433 49.444 1.00 46.53 196 VAL A N 1
ATOM 1539 C CA . VAL A 1 196 ? -18.683 -19.389 48.391 1.00 46.53 196 VAL A CA 1
ATOM 1540 C C . VAL A 1 196 ? -18.960 -18.639 47.096 1.00 46.53 196 VAL A C 1
ATOM 1542 O O . VAL A 1 196 ? -20.061 -18.705 46.561 1.00 46.53 196 VAL A O 1
ATOM 1545 N N . VAL A 1 197 ? -17.980 -17.854 46.640 1.00 51.22 197 VAL A N 1
ATOM 1546 C CA . VAL A 1 197 ? -17.957 -17.365 45.261 1.00 51.22 197 VAL A CA 1
ATOM 1547 C C . VAL A 1 197 ? -17.885 -18.616 44.395 1.00 51.22 197 VAL A C 1
ATOM 1549 O O . VAL A 1 197 ? -16.896 -19.347 44.397 1.00 51.22 197 VAL A O 1
ATOM 1552 N N . SER A 1 198 ? -19.019 -18.945 43.793 1.00 51.19 198 SER A N 1
ATOM 1553 C CA . SER A 1 198 ? -19.251 -20.176 43.057 1.00 51.19 198 SER A CA 1
ATOM 1554 C C . SER A 1 198 ? -18.328 -20.225 41.841 1.00 51.19 198 SER A C 1
ATOM 1556 O O . SER A 1 198 ? -18.375 -19.319 41.012 1.00 51.19 198 SER A O 1
ATOM 1558 N N . ARG A 1 199 ? -17.563 -21.313 41.673 1.00 53.59 199 ARG A N 1
ATOM 1559 C CA . ARG A 1 199 ? -16.920 -21.649 40.384 1.00 53.59 199 ARG A CA 1
ATOM 1560 C C . ARG A 1 199 ? -17.943 -21.673 39.243 1.00 53.59 199 ARG A C 1
ATOM 1562 O O . ARG A 1 199 ? -17.609 -21.317 38.125 1.00 53.59 199 ARG A O 1
ATOM 1569 N N . ASP A 1 200 ? -19.205 -21.971 39.557 1.00 54.56 200 ASP A N 1
ATOM 1570 C CA . ASP A 1 200 ? -20.337 -21.885 38.629 1.00 54.56 200 ASP A CA 1
ATOM 1571 C C . ASP A 1 200 ? -20.588 -20.454 38.113 1.00 54.56 200 ASP A C 1
ATOM 1573 O O . ASP A 1 200 ? -21.076 -20.275 37.003 1.00 54.56 200 ASP A O 1
ATOM 1577 N N . ASN A 1 201 ? -20.245 -19.421 38.893 1.00 55.41 201 ASN A N 1
ATOM 1578 C CA . ASN A 1 201 ? -20.390 -18.018 38.501 1.00 55.41 201 ASN A CA 1
ATOM 1579 C C . ASN A 1 201 ? -19.205 -17.560 37.633 1.00 55.41 201 ASN A C 1
ATOM 1581 O O . ASN A 1 201 ? -19.397 -16.776 36.712 1.00 55.41 201 ASN A O 1
ATOM 1585 N N . GLU A 1 202 ? -18.000 -18.086 37.879 1.00 54.59 202 GLU A N 1
ATOM 1586 C CA . GLU A 1 202 ? -16.832 -17.879 37.009 1.00 54.59 202 GLU A CA 1
ATOM 1587 C C . GLU A 1 202 ? -17.000 -18.606 35.667 1.00 54.59 202 GLU A C 1
ATOM 1589 O O . GLU A 1 202 ? -16.749 -18.016 34.622 1.00 54.59 202 GLU A O 1
ATOM 1594 N N . GLU A 1 203 ? -17.489 -19.851 35.664 1.00 56.03 203 GLU A N 1
ATOM 1595 C CA . GLU A 1 203 ? -17.785 -20.606 34.438 1.00 56.03 203 GLU A CA 1
ATOM 1596 C C . GLU A 1 203 ? -18.934 -19.964 33.643 1.00 56.03 203 GLU A C 1
ATOM 1598 O O . GLU A 1 203 ? -18.815 -19.815 32.428 1.00 56.03 203 GLU A O 1
ATOM 1603 N N . ALA A 1 204 ? -19.987 -19.472 34.309 1.00 56.25 204 ALA A N 1
ATOM 1604 C CA . ALA A 1 204 ? -21.063 -18.723 33.657 1.00 56.25 204 ALA A CA 1
ATOM 1605 C C . ALA A 1 204 ? -20.602 -17.356 33.118 1.00 56.25 204 ALA A C 1
ATOM 1607 O O . ALA A 1 204 ? -21.041 -16.946 32.045 1.00 56.25 204 ALA A O 1
ATOM 1608 N N . GLN A 1 205 ? -19.692 -16.655 33.806 1.00 53.88 205 GLN A N 1
ATOM 1609 C CA . GLN A 1 205 ? -19.079 -15.416 33.305 1.00 53.88 205 GLN A CA 1
ATOM 1610 C C . GLN A 1 205 ? -18.112 -15.680 32.139 1.00 53.88 205 GLN A C 1
ATOM 1612 O O . GLN A 1 205 ? -18.064 -14.891 31.192 1.00 53.88 205 GLN A O 1
ATOM 1617 N N . MET A 1 206 ? -17.391 -16.805 32.148 1.00 53.47 206 MET A N 1
ATOM 1618 C CA . MET A 1 206 ? -16.550 -17.242 31.029 1.00 53.47 206 MET A CA 1
ATOM 1619 C C . MET A 1 206 ? -17.389 -17.688 29.823 1.00 53.47 206 MET A C 1
ATOM 1621 O O . MET A 1 206 ? -17.049 -17.326 28.699 1.00 53.47 206 MET A O 1
ATOM 1625 N N . GLU A 1 207 ? -18.509 -18.394 30.015 1.00 54.94 207 GLU A N 1
ATOM 1626 C CA . GLU A 1 207 ? -19.452 -18.734 28.937 1.00 54.94 207 GLU A CA 1
ATOM 1627 C C . GLU A 1 207 ? -20.170 -17.493 28.387 1.00 54.94 207 GLU A C 1
ATOM 1629 O O . GLU A 1 207 ? -20.299 -17.350 27.168 1.00 54.94 207 GLU A O 1
ATOM 1634 N N . ALA A 1 208 ? -20.558 -16.552 29.254 1.00 55.22 208 ALA A N 1
ATOM 1635 C CA . ALA A 1 208 ? -21.173 -15.284 28.860 1.00 55.22 208 ALA A CA 1
ATOM 1636 C C . ALA A 1 208 ? -20.200 -14.344 28.129 1.00 55.22 208 ALA A C 1
ATOM 1638 O O . ALA A 1 208 ? -20.639 -13.569 27.286 1.00 55.22 208 ALA A O 1
ATOM 1639 N N . THR A 1 209 ? -18.892 -14.437 28.395 1.00 59.12 209 THR A N 1
ATOM 1640 C CA . THR A 1 209 ? -17.840 -13.705 27.662 1.00 59.12 209 THR A CA 1
ATOM 1641 C C . THR A 1 209 ? -17.418 -14.439 26.380 1.00 59.12 209 THR A C 1
ATOM 1643 O O . THR A 1 209 ? -17.089 -13.813 25.372 1.00 59.12 209 THR A O 1
ATOM 1646 N N . ALA A 1 210 ? -17.478 -15.774 26.358 1.00 57.38 210 ALA A N 1
ATOM 1647 C CA . ALA A 1 210 ? -17.182 -16.573 25.170 1.00 57.38 210 ALA A CA 1
ATOM 1648 C C . ALA A 1 210 ? -18.292 -16.496 24.106 1.00 57.38 210 ALA A C 1
ATOM 1650 O O . ALA A 1 210 ? -17.987 -16.490 22.914 1.00 57.38 210 ALA A O 1
ATOM 1651 N N . ALA A 1 211 ? -19.564 -16.404 24.501 1.00 61.72 211 ALA A N 1
ATOM 1652 C CA . ALA A 1 211 ? -20.695 -16.261 23.581 1.00 61.72 211 ALA A CA 1
ATOM 1653 C C . ALA A 1 211 ? -20.568 -15.063 22.599 1.00 61.72 211 ALA A C 1
ATOM 1655 O O . ALA A 1 211 ? -20.662 -15.302 21.390 1.00 61.72 211 ALA A O 1
ATOM 1656 N N . PRO A 1 212 ? -20.271 -13.821 23.042 1.00 69.94 212 PRO A N 1
ATOM 1657 C CA . PRO A 1 212 ? -20.106 -12.672 22.147 1.00 69.94 212 PRO A CA 1
ATOM 1658 C C . PRO A 1 212 ? -18.846 -12.763 21.269 1.00 69.94 212 PRO A C 1
ATOM 1660 O O . PRO A 1 212 ? -18.882 -12.382 20.099 1.00 69.94 212 PRO A O 1
ATOM 1663 N N . LEU A 1 213 ? -17.746 -13.345 21.765 1.00 67.88 213 LEU A N 1
ATOM 1664 C CA . LEU A 1 213 ? -16.539 -13.572 20.954 1.00 67.88 213 LEU A CA 1
ATOM 1665 C C . LEU A 1 213 ? -16.784 -14.603 19.845 1.00 67.88 213 LEU A C 1
ATOM 1667 O O . LEU A 1 213 ? -16.338 -14.431 18.710 1.00 67.88 213 LEU A O 1
ATOM 1671 N N . MET A 1 214 ? -17.531 -15.667 20.144 1.00 71.12 214 MET A N 1
ATOM 1672 C CA . MET A 1 214 ? -17.885 -16.683 19.154 1.00 71.12 214 MET A CA 1
ATOM 1673 C C . MET A 1 214 ? -18.821 -16.138 18.073 1.00 71.12 214 MET A C 1
ATOM 1675 O O . MET A 1 214 ? -18.730 -16.574 16.923 1.00 71.12 214 MET A O 1
ATOM 1679 N N . GLU A 1 215 ? -19.692 -15.188 18.410 1.00 74.25 215 GLU A N 1
ATOM 1680 C CA . GLU A 1 215 ? -20.537 -14.482 17.444 1.00 74.25 215 GLU A CA 1
ATOM 1681 C C . GLU A 1 215 ? -19.704 -13.570 16.530 1.00 74.25 215 GLU A C 1
ATOM 1683 O O . GLU A 1 215 ? -19.800 -13.680 15.302 1.00 74.25 215 GLU A O 1
ATOM 1688 N N . HIS A 1 216 ? -18.781 -12.787 17.100 1.00 79.06 216 HIS A N 1
ATOM 1689 C CA . HIS A 1 216 ? -17.879 -11.921 16.335 1.00 79.06 216 HIS A CA 1
ATOM 1690 C C . HIS A 1 216 ? -16.948 -12.713 15.393 1.00 79.06 216 HIS A C 1
ATOM 1692 O O . HIS A 1 216 ? -16.722 -12.322 14.245 1.00 79.06 216 HIS A O 1
ATOM 1698 N N . LEU A 1 217 ? -16.466 -13.892 15.809 1.00 80.81 217 LEU A N 1
ATOM 1699 C CA . LEU A 1 217 ? -15.654 -14.772 14.954 1.00 80.81 217 LEU A CA 1
ATOM 1700 C C . LEU A 1 217 ? -16.447 -15.398 13.793 1.00 80.81 217 LEU A C 1
ATOM 1702 O O . LEU A 1 217 ? -15.906 -15.602 12.701 1.00 80.81 217 LEU A O 1
ATOM 1706 N N . VAL A 1 218 ? -17.730 -15.717 13.994 1.00 83.62 218 VAL A N 1
ATOM 1707 C CA . VAL A 1 218 ? -18.608 -16.208 12.912 1.00 83.62 218 VAL A CA 1
ATOM 1708 C C . VAL A 1 218 ? -18.855 -15.113 11.890 1.00 83.62 218 VAL A C 1
ATOM 1710 O O . VAL A 1 218 ? -18.824 -15.361 10.680 1.00 83.62 218 VAL A O 1
ATOM 1713 N N . GLU A 1 219 ? -19.076 -13.904 12.385 1.00 85.06 219 GLU A N 1
ATOM 1714 C CA . GLU A 1 219 ? -19.257 -12.721 11.576 1.00 85.06 219 GLU A CA 1
ATOM 1715 C C . GLU A 1 219 ? -18.000 -12.425 10.737 1.00 85.06 219 GLU A C 1
ATOM 1717 O O . GLU A 1 219 ? -18.112 -12.298 9.512 1.00 85.06 219 GLU A O 1
ATOM 1722 N N . LEU A 1 220 ? -16.805 -12.451 11.346 1.00 84.38 220 LEU A N 1
ATOM 1723 C CA . LEU A 1 220 ? -15.518 -12.318 10.651 1.00 84.38 220 LEU A CA 1
ATOM 1724 C C . LEU A 1 220 ? -15.381 -13.328 9.507 1.00 84.38 220 LEU A C 1
ATOM 1726 O O . LEU A 1 220 ? -15.058 -12.949 8.381 1.00 84.38 220 LEU A O 1
ATOM 1730 N N . ARG A 1 221 ? -15.672 -14.612 9.762 1.00 87.94 221 ARG A N 1
ATOM 1731 C CA . ARG A 1 221 ? -15.579 -15.668 8.739 1.00 87.94 221 ARG A CA 1
ATOM 1732 C C . ARG A 1 221 ? -16.489 -15.376 7.551 1.00 87.94 221 ARG A C 1
ATOM 1734 O O . ARG A 1 221 ? -16.050 -15.461 6.406 1.00 87.94 221 ARG A O 1
ATOM 1741 N N . ARG A 1 222 ? -17.761 -15.049 7.810 1.00 88.88 222 ARG A N 1
ATOM 1742 C CA . ARG A 1 222 ? -18.742 -14.781 6.749 1.00 88.88 222 ARG A CA 1
ATOM 1743 C C . ARG A 1 222 ? -18.255 -13.655 5.840 1.00 88.88 222 ARG A C 1
ATOM 1745 O O . ARG A 1 222 ? -18.350 -13.773 4.625 1.00 88.88 222 ARG A O 1
ATOM 1752 N N . ARG A 1 223 ? -17.704 -12.593 6.422 1.00 91.62 223 ARG A N 1
ATOM 1753 C CA . ARG A 1 223 ? -17.190 -11.422 5.698 1.00 91.62 223 ARG A CA 1
ATOM 1754 C C . ARG A 1 223 ? -15.916 -11.731 4.937 1.00 91.62 223 ARG A C 1
ATOM 1756 O O . ARG A 1 223 ? -15.807 -11.357 3.776 1.00 91.62 223 ARG A O 1
ATOM 1763 N N . LEU A 1 224 ? -15.002 -12.474 5.558 1.00 90.62 224 LEU A N 1
ATOM 1764 C CA . LEU A 1 224 ? -13.774 -12.926 4.918 1.00 90.62 224 LEU A CA 1
ATOM 1765 C C . LEU A 1 224 ? -14.078 -13.750 3.661 1.00 90.62 224 LEU A C 1
ATOM 1767 O O . LEU A 1 224 ? -13.428 -13.546 2.644 1.00 90.62 224 LEU A O 1
ATOM 1771 N N . ILE A 1 225 ? -15.105 -14.609 3.685 1.00 91.75 225 ILE A N 1
ATOM 1772 C CA . ILE A 1 225 ? -15.546 -15.364 2.498 1.00 91.75 225 ILE A CA 1
ATOM 1773 C C . ILE A 1 225 ? -16.000 -14.419 1.375 1.00 91.75 225 ILE A C 1
ATOM 1775 O O . ILE A 1 225 ? -15.613 -14.623 0.226 1.00 91.75 225 ILE A O 1
ATOM 1779 N N . TRP A 1 226 ? -16.765 -13.365 1.684 1.00 93.88 226 TRP A N 1
ATOM 1780 C CA . TRP A 1 226 ? -17.145 -12.352 0.690 1.00 93.88 226 TRP A CA 1
ATOM 1781 C C . TRP A 1 226 ? -15.937 -11.574 0.158 1.00 93.88 226 TRP A C 1
ATOM 1783 O O . TRP A 1 226 ? -15.857 -11.355 -1.048 1.00 93.88 226 TRP A O 1
ATOM 1793 N N . CYS A 1 227 ? -14.982 -11.204 1.018 1.00 94.62 227 CYS A N 1
ATOM 1794 C CA . CYS A 1 227 ? -13.738 -10.550 0.606 1.00 94.62 227 CYS A CA 1
ATOM 1795 C C . CYS A 1 227 ? -12.917 -11.439 -0.333 1.00 94.62 227 CYS A C 1
ATOM 1797 O O . CYS A 1 227 ? -12.488 -10.977 -1.385 1.00 94.62 227 CYS A O 1
ATOM 1799 N N . VAL A 1 228 ? -12.733 -12.715 0.017 1.00 94.62 228 VAL A N 1
ATOM 1800 C CA . VAL A 1 228 ? -11.982 -13.686 -0.792 1.00 94.62 228 VAL A CA 1
ATOM 1801 C C . VAL A 1 228 ? -12.698 -13.964 -2.113 1.00 94.62 228 VAL A C 1
ATOM 1803 O O . VAL A 1 228 ? -12.055 -13.976 -3.158 1.00 94.62 228 VAL A O 1
ATOM 1806 N N . GLY A 1 229 ? -14.023 -14.137 -2.099 1.00 95.62 229 GLY A N 1
ATOM 1807 C CA . GLY A 1 229 ? -14.816 -14.334 -3.314 1.00 95.62 229 GLY A CA 1
ATOM 1808 C C . GLY A 1 229 ? -14.786 -13.117 -4.242 1.00 95.62 229 GLY A C 1
ATOM 1809 O O . GLY A 1 229 ? -14.580 -13.266 -5.444 1.00 95.62 229 GLY A O 1
ATOM 1810 N N . GLY A 1 230 ? -14.924 -11.910 -3.683 1.00 96.44 230 GLY A N 1
ATOM 1811 C CA . GLY A 1 230 ? -14.810 -10.653 -4.423 1.00 96.44 230 GLY A CA 1
ATOM 1812 C C . GLY A 1 230 ? -13.410 -10.436 -4.996 1.00 96.44 230 GLY A C 1
ATOM 1813 O O . GLY A 1 230 ? -13.278 -10.091 -6.167 1.00 96.44 230 GLY A O 1
ATOM 1814 N N . PHE A 1 231 ? -12.371 -10.717 -4.206 1.00 97.06 231 PHE A N 1
ATOM 1815 C CA . PHE A 1 231 ? -10.983 -10.704 -4.663 1.00 97.06 231 PHE A CA 1
ATOM 1816 C C . PHE A 1 231 ? -10.751 -11.699 -5.799 1.00 97.06 231 PHE A C 1
ATOM 1818 O O . PHE A 1 231 ? -10.162 -11.324 -6.803 1.00 97.06 231 PHE A O 1
ATOM 1825 N N . LEU A 1 232 ? -11.243 -12.937 -5.692 1.00 97.25 232 LEU A N 1
ATOM 1826 C CA . LEU A 1 232 ? -11.054 -13.951 -6.731 1.00 97.25 232 LEU A CA 1
ATOM 1827 C C . LEU A 1 232 ? -11.789 -13.583 -8.029 1.00 97.25 232 LEU A C 1
ATOM 1829 O O . LEU A 1 232 ? -11.240 -13.752 -9.115 1.00 97.25 232 LEU A O 1
ATOM 1833 N N . ALA A 1 233 ? -12.999 -13.030 -7.928 1.00 97.38 233 ALA A N 1
ATOM 1834 C CA . ALA A 1 233 ? -13.732 -12.521 -9.085 1.00 97.38 233 ALA A CA 1
ATOM 1835 C C . ALA A 1 233 ? -12.997 -11.339 -9.745 1.00 97.38 233 ALA A C 1
ATOM 1837 O O . ALA A 1 233 ? -12.810 -11.329 -10.962 1.00 97.38 233 ALA A O 1
ATOM 1838 N N . GLY A 1 234 ? -12.524 -10.381 -8.942 1.00 97.44 234 GLY A N 1
ATOM 1839 C CA . GLY A 1 234 ? -11.705 -9.263 -9.410 1.00 97.44 234 GLY A CA 1
ATOM 1840 C C . GLY A 1 234 ? -10.380 -9.723 -10.019 1.00 97.44 234 GLY A C 1
ATOM 1841 O O . GLY A 1 234 ? -9.961 -9.185 -11.036 1.00 97.44 234 GLY A O 1
ATOM 1842 N N . PHE A 1 235 ? -9.746 -10.744 -9.441 1.00 97.62 235 PHE A N 1
ATOM 1843 C CA . PHE A 1 235 ? -8.514 -11.356 -9.932 1.00 97.62 235 PHE A CA 1
ATOM 1844 C C . PHE A 1 235 ? -8.708 -11.967 -11.313 1.00 97.62 235 PHE A C 1
ATOM 1846 O O . PHE A 1 235 ? -7.943 -11.652 -12.216 1.00 97.62 235 PHE A O 1
ATOM 1853 N N . ILE A 1 236 ? -9.737 -12.800 -11.497 1.00 97.44 236 ILE A N 1
ATOM 1854 C CA . ILE A 1 236 ? -10.033 -13.429 -12.792 1.00 97.44 236 ILE A CA 1
ATOM 1855 C C . ILE A 1 236 ? -10.309 -12.356 -13.850 1.00 97.44 236 ILE A C 1
ATOM 1857 O O . ILE A 1 236 ? -9.792 -12.442 -14.964 1.00 97.44 236 ILE A O 1
ATOM 1861 N N . LEU A 1 237 ? -11.076 -11.322 -13.488 1.00 96.75 237 LEU A N 1
ATOM 1862 C CA . LEU A 1 237 ? -11.356 -10.199 -14.376 1.00 96.75 237 LEU A CA 1
ATOM 1863 C C . LEU A 1 237 ? -10.071 -9.442 -14.741 1.00 96.75 237 LEU A C 1
ATOM 1865 O O . LEU A 1 237 ? -9.781 -9.264 -15.916 1.00 96.75 237 LEU A O 1
ATOM 1869 N N . SER A 1 238 ? -9.275 -9.043 -13.751 1.00 96.50 238 SER A N 1
ATOM 1870 C CA . SER A 1 238 ? -8.012 -8.319 -13.937 1.00 96.50 238 SER A CA 1
ATOM 1871 C C . SER A 1 238 ? -6.982 -9.129 -14.730 1.00 96.50 238 SER A C 1
ATOM 1873 O O . SER A 1 238 ? -6.319 -8.594 -15.614 1.00 96.50 238 SER A O 1
ATOM 1875 N N . PHE A 1 239 ? -6.886 -10.436 -14.476 1.00 96.38 239 PHE A N 1
ATOM 1876 C CA . PHE A 1 239 ? -5.983 -11.343 -15.182 1.00 96.38 239 PHE A CA 1
ATOM 1877 C C . PHE A 1 239 ? -6.281 -11.389 -16.687 1.00 96.38 239 PHE A C 1
ATOM 1879 O O . PHE A 1 239 ? -5.351 -11.390 -17.491 1.00 96.38 239 PHE A O 1
ATOM 1886 N N . ALA A 1 240 ? -7.557 -11.330 -17.088 1.00 96.12 240 ALA A N 1
ATOM 1887 C CA . ALA A 1 240 ? -7.938 -11.240 -18.501 1.00 96.12 240 ALA A CA 1
ATOM 1888 C C . ALA A 1 240 ? -7.454 -9.941 -19.182 1.00 96.12 240 ALA A C 1
ATOM 1890 O O . ALA A 1 240 ? -7.266 -9.919 -20.397 1.00 96.12 240 ALA A O 1
ATOM 1891 N N . PHE A 1 241 ? -7.212 -8.876 -18.411 1.00 95.88 241 PHE A N 1
ATOM 1892 C CA . PHE A 1 241 ? -6.715 -7.577 -18.880 1.00 95.88 241 PHE A CA 1
ATOM 1893 C C . PHE A 1 241 ? -5.269 -7.291 -18.443 1.00 95.88 241 PHE A C 1
ATOM 1895 O O . PHE A 1 241 ? -4.831 -6.140 -18.469 1.00 95.88 241 PHE A O 1
ATOM 1902 N N . ALA A 1 242 ? -4.496 -8.314 -18.072 1.00 94.62 242 ALA A N 1
ATOM 1903 C CA . ALA A 1 242 ? -3.169 -8.114 -17.501 1.00 94.62 242 ALA A CA 1
ATOM 1904 C C . ALA A 1 242 ? -2.179 -7.432 -18.469 1.00 94.62 242 ALA A C 1
ATOM 1906 O O . ALA A 1 242 ? -1.383 -6.605 -18.032 1.00 94.62 242 ALA A O 1
ATOM 1907 N N . THR A 1 243 ? -2.262 -7.675 -19.785 1.00 92.50 243 THR A N 1
ATOM 1908 C CA . THR A 1 243 ? -1.415 -6.981 -20.779 1.00 92.50 243 THR A CA 1
ATOM 1909 C C . THR A 1 243 ? -1.739 -5.481 -20.908 1.00 92.50 243 THR A C 1
ATOM 1911 O O . THR A 1 243 ? -0.816 -4.673 -20.814 1.00 92.50 243 THR A O 1
ATOM 1914 N N . PRO A 1 244 ? -3.009 -5.050 -21.061 1.00 95.38 244 PRO A N 1
ATOM 1915 C CA . PRO A 1 244 ? -3.361 -3.633 -20.956 1.00 95.38 244 PRO A CA 1
ATOM 1916 C C . PRO A 1 244 ? -2.922 -2.976 -19.644 1.00 95.38 244 PRO A C 1
ATOM 1918 O O . PRO A 1 244 ? -2.410 -1.860 -19.665 1.00 95.38 244 PRO A O 1
ATOM 1921 N N . ILE A 1 245 ? -3.096 -3.665 -18.510 1.00 95.50 245 ILE A N 1
ATOM 1922 C CA . ILE A 1 245 ? -2.695 -3.142 -17.197 1.00 95.50 245 ILE A CA 1
ATOM 1923 C C . ILE A 1 245 ? -1.172 -2.991 -17.127 1.00 95.50 245 ILE A C 1
ATOM 1925 O O . ILE A 1 245 ? -0.690 -1.968 -16.652 1.00 95.50 245 ILE A O 1
ATOM 1929 N N . PHE A 1 246 ? -0.416 -3.963 -17.641 1.00 93.88 246 PHE A N 1
ATOM 1930 C CA . PHE A 1 246 ? 1.037 -3.868 -17.778 1.00 93.88 246 PHE A CA 1
ATOM 1931 C C . PHE A 1 246 ? 1.448 -2.623 -18.570 1.00 93.88 246 PHE A C 1
ATOM 1933 O O . PHE A 1 246 ? 2.253 -1.832 -18.090 1.00 93.88 246 PHE A O 1
ATOM 1940 N N . ASN A 1 247 ? 0.851 -2.414 -19.745 1.00 93.00 247 ASN A N 1
ATOM 1941 C CA . ASN A 1 247 ? 1.169 -1.257 -20.579 1.00 93.00 247 ASN A CA 1
ATOM 1942 C C . ASN A 1 247 ? 0.850 0.057 -19.860 1.00 93.00 247 ASN A C 1
ATOM 1944 O O . ASN A 1 247 ? 1.653 0.980 -19.915 1.00 93.00 247 ASN A O 1
ATOM 1948 N N . ALA A 1 248 ? -0.278 0.129 -19.146 1.00 94.94 248 ALA A N 1
ATOM 1949 C CA . ALA A 1 248 ? -0.623 1.294 -18.335 1.00 94.94 248 ALA A CA 1
ATOM 1950 C C . ALA A 1 248 ? 0.410 1.532 -17.223 1.00 94.94 248 ALA A C 1
ATOM 1952 O O . ALA A 1 248 ? 0.884 2.645 -17.046 1.00 94.94 248 ALA A O 1
ATOM 1953 N N . LEU A 1 249 ? 0.819 0.481 -16.516 1.00 94.06 249 LEU A N 1
ATOM 1954 C CA . LEU A 1 249 ? 1.808 0.559 -15.443 1.00 94.06 249 LEU A CA 1
ATOM 1955 C C . LEU A 1 249 ? 3.192 1.042 -15.912 1.00 94.06 249 LEU A C 1
ATOM 1957 O O . LEU A 1 249 ? 3.915 1.615 -15.107 1.00 94.06 249 LEU A O 1
ATOM 1961 N N . VAL A 1 250 ? 3.543 0.847 -17.187 1.00 92.88 250 VAL A N 1
ATOM 1962 C CA . VAL A 1 250 ? 4.812 1.298 -17.790 1.00 92.88 250 VAL A CA 1
ATOM 1963 C C . VAL A 1 250 ? 4.781 2.772 -18.217 1.00 92.88 250 VAL A C 1
ATOM 1965 O O . VAL A 1 250 ? 5.833 3.406 -18.298 1.00 92.88 250 VAL A O 1
ATOM 1968 N N . VAL A 1 251 ? 3.604 3.361 -18.456 1.00 93.81 251 VAL A N 1
ATOM 1969 C CA . VAL A 1 251 ? 3.476 4.753 -18.937 1.00 93.81 251 VAL A CA 1
ATOM 1970 C C . VAL A 1 251 ? 4.243 5.772 -18.076 1.00 93.81 251 VAL A C 1
ATOM 1972 O O . VAL A 1 251 ? 4.943 6.607 -18.650 1.00 93.81 251 VAL A O 1
ATOM 1975 N N . PRO A 1 252 ? 4.211 5.724 -16.730 1.00 93.06 252 PRO A N 1
ATOM 1976 C CA . PRO A 1 252 ? 4.967 6.678 -15.923 1.00 93.06 252 PRO A CA 1
ATOM 1977 C C . PRO A 1 252 ? 6.484 6.589 -16.113 1.00 93.06 252 PRO A C 1
ATOM 1979 O O . PRO A 1 252 ? 7.183 7.587 -15.957 1.00 93.06 252 PRO A O 1
ATOM 1982 N N . PHE A 1 253 ? 7.006 5.413 -16.473 1.00 90.12 253 PHE A N 1
ATOM 1983 C CA . PHE A 1 253 ? 8.419 5.278 -16.812 1.00 90.12 253 PHE A CA 1
ATOM 1984 C C . PHE A 1 253 ? 8.741 5.949 -18.149 1.00 90.12 253 PHE A C 1
ATOM 1986 O O . PHE A 1 253 ? 9.753 6.634 -18.252 1.00 90.12 253 PHE A O 1
ATOM 1993 N N . GLN A 1 254 ? 7.848 5.847 -19.136 1.00 90.31 254 GLN A N 1
ATOM 1994 C CA . GLN A 1 254 ? 8.000 6.557 -20.411 1.00 90.31 254 GLN A CA 1
ATOM 1995 C C . GLN A 1 254 ? 8.033 8.077 -20.208 1.00 90.31 254 GLN A C 1
ATOM 1997 O O . GLN A 1 254 ? 8.850 8.752 -20.826 1.00 90.31 254 GLN A O 1
ATOM 2002 N N . TRP A 1 255 ? 7.208 8.614 -19.300 1.00 91.62 255 TRP A N 1
ATOM 2003 C CA . TRP A 1 255 ? 7.276 10.033 -18.931 1.00 91.62 255 TRP A CA 1
ATOM 2004 C C . TRP A 1 255 ? 8.621 10.410 -18.309 1.00 91.62 255 TRP A C 1
ATOM 2006 O O . TRP A 1 255 ? 9.167 11.453 -18.641 1.00 91.62 255 TRP A O 1
ATOM 2016 N N . ALA A 1 256 ? 9.178 9.563 -17.442 1.00 89.25 256 ALA A N 1
ATOM 2017 C CA . ALA A 1 256 ? 10.479 9.825 -16.833 1.00 89.25 256 ALA A CA 1
ATOM 2018 C C . ALA A 1 256 ? 11.626 9.840 -17.859 1.00 89.25 256 ALA A C 1
ATOM 2020 O O . ALA A 1 256 ? 12.504 10.696 -17.762 1.00 89.25 256 ALA A O 1
ATOM 2021 N N . VAL A 1 257 ? 11.598 8.933 -18.844 1.00 87.62 257 VAL A N 1
ATOM 2022 C CA . VAL A 1 257 ? 12.568 8.888 -19.955 1.00 87.62 257 VAL A CA 1
ATOM 2023 C C . VAL A 1 257 ? 12.466 10.141 -20.826 1.00 87.62 257 VAL A C 1
ATOM 2025 O O . VAL A 1 257 ? 13.482 10.776 -21.107 1.00 87.62 257 VAL A O 1
ATOM 2028 N N . ASP A 1 258 ? 11.243 10.550 -21.174 1.00 86.94 258 ASP A N 1
ATOM 2029 C CA . ASP A 1 258 ? 10.985 11.786 -21.924 1.00 86.94 258 ASP A CA 1
ATOM 2030 C C . ASP A 1 258 ? 11.496 13.026 -21.166 1.00 86.94 258 ASP A C 1
ATOM 2032 O O . ASP A 1 258 ? 12.190 13.874 -21.727 1.00 86.94 258 ASP A O 1
ATOM 2036 N N . TRP A 1 259 ? 11.271 13.096 -19.848 1.00 86.31 259 TRP A N 1
ATOM 2037 C CA . TRP A 1 259 ? 11.792 14.175 -18.995 1.00 86.31 259 TRP A CA 1
ATOM 2038 C C . TRP A 1 259 ? 13.319 14.193 -18.879 1.00 86.31 259 TRP A C 1
ATOM 2040 O O . TRP A 1 259 ? 13.890 15.230 -18.536 1.00 86.31 259 TRP A O 1
ATOM 2050 N N . HIS A 1 260 ? 13.985 13.068 -19.141 1.00 79.94 260 HIS A N 1
ATOM 2051 C CA . HIS A 1 260 ? 15.442 12.969 -19.168 1.00 79.94 260 HIS A CA 1
ATOM 2052 C C . HIS A 1 260 ? 16.036 13.288 -20.556 1.00 79.94 260 HIS A C 1
ATOM 2054 O O . HIS A 1 260 ? 17.254 13.303 -20.718 1.00 79.94 260 HIS A O 1
ATOM 2060 N N . GLY A 1 261 ? 15.192 13.582 -21.555 1.00 79.56 261 GLY A N 1
ATOM 2061 C CA . GLY A 1 261 ? 15.616 13.907 -22.921 1.00 79.56 261 GLY A CA 1
ATOM 2062 C C . GLY A 1 261 ? 16.122 12.703 -23.723 1.00 79.56 261 GLY A C 1
ATOM 2063 O O . GLY A 1 261 ? 16.793 12.889 -24.739 1.00 79.56 261 GLY A O 1
ATOM 2064 N N . MET A 1 262 ? 15.827 11.487 -23.259 1.00 77.81 262 MET A N 1
ATOM 2065 C CA . MET A 1 262 ? 16.142 10.221 -23.925 1.00 77.81 262 MET A CA 1
ATOM 2066 C C . MET A 1 262 ? 15.015 9.817 -24.887 1.00 77.81 262 MET A C 1
ATOM 2068 O O . MET A 1 262 ? 13.930 10.403 -24.885 1.00 77.81 262 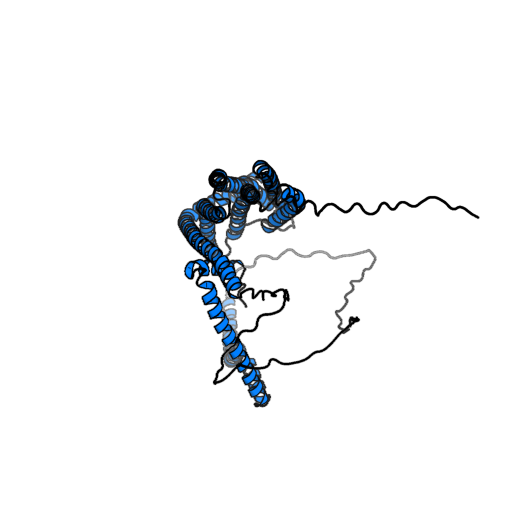MET A O 1
ATOM 2072 N N . THR A 1 263 ? 15.262 8.826 -25.743 1.00 73.06 263 THR A N 1
ATOM 2073 C CA . THR A 1 263 ? 14.274 8.382 -26.735 1.00 73.06 263 THR A CA 1
ATOM 2074 C C . THR A 1 263 ? 13.415 7.238 -26.203 1.00 73.06 263 THR A C 1
ATOM 2076 O O . THR A 1 263 ? 13.838 6.456 -25.359 1.00 73.06 263 THR A O 1
ATOM 2079 N N . ALA A 1 264 ? 12.185 7.098 -26.707 1.00 64.00 264 ALA A N 1
ATOM 2080 C CA . ALA A 1 264 ? 11.271 6.038 -26.266 1.00 64.00 264 ALA A CA 1
ATOM 2081 C C . ALA A 1 264 ? 11.796 4.608 -26.532 1.00 64.00 264 ALA A C 1
ATOM 2083 O O . ALA A 1 264 ? 11.328 3.665 -25.894 1.00 64.00 264 ALA A O 1
ATOM 2084 N N . ASP A 1 265 ? 12.778 4.452 -27.428 1.00 66.19 265 ASP A N 1
ATOM 2085 C CA . ASP A 1 265 ? 13.441 3.176 -27.730 1.00 66.19 265 ASP A CA 1
ATOM 2086 C C . ASP A 1 265 ? 14.370 2.694 -26.595 1.00 66.19 265 ASP A C 1
ATOM 2088 O O . ASP A 1 265 ? 14.749 1.519 -26.562 1.00 66.19 265 ASP A O 1
ATOM 2092 N N . ASP A 1 266 ? 14.680 3.574 -25.635 1.00 69.88 266 ASP A N 1
ATOM 2093 C CA . ASP A 1 266 ? 15.492 3.279 -24.451 1.00 69.88 266 ASP A CA 1
ATOM 2094 C C . ASP A 1 266 ? 14.664 2.617 -23.324 1.00 69.88 266 ASP A C 1
ATOM 2096 O O . ASP A 1 266 ? 15.215 2.078 -22.363 1.00 69.88 266 ASP A O 1
ATOM 2100 N N . VAL A 1 267 ? 13.326 2.573 -23.449 1.00 77.88 267 VAL A N 1
ATOM 2101 C CA . VAL A 1 267 ? 12.427 1.885 -22.503 1.00 77.88 267 VAL A CA 1
ATOM 2102 C C . VAL A 1 267 ? 12.418 0.383 -22.796 1.00 77.88 267 VAL A C 1
ATOM 2104 O O . VAL A 1 267 ? 11.465 -0.171 -23.351 1.00 77.88 267 VAL A O 1
ATOM 2107 N N . GLN A 1 268 ? 13.500 -0.296 -22.425 1.00 80.62 268 GLN A N 1
ATOM 2108 C CA . GLN A 1 268 ? 13.644 -1.738 -22.614 1.00 80.62 268 GLN A CA 1
ATOM 2109 C C . GLN A 1 268 ? 13.574 -2.476 -21.282 1.00 80.62 268 GLN A C 1
ATOM 2111 O O . GLN A 1 268 ? 14.264 -2.146 -20.321 1.00 80.62 268 GLN A O 1
ATOM 2116 N N . PHE A 1 269 ? 12.748 -3.520 -21.241 1.00 86.19 269 PHE A N 1
ATOM 2117 C CA . PHE A 1 269 ? 12.666 -4.419 -20.098 1.00 86.19 269 PHE A CA 1
ATOM 2118 C C . PHE A 1 269 ? 13.223 -5.789 -20.448 1.00 86.19 269 PHE A C 1
ATOM 2120 O O . PHE A 1 269 ? 12.969 -6.327 -21.527 1.00 86.19 269 PHE A O 1
ATOM 2127 N N . ILE A 1 270 ? 13.907 -6.393 -19.482 1.00 88.06 270 ILE A N 1
ATOM 2128 C CA . ILE A 1 270 ? 14.424 -7.755 -19.584 1.00 88.06 270 ILE A CA 1
ATOM 2129 C C . ILE A 1 270 ? 13.697 -8.679 -18.603 1.00 88.06 270 ILE A C 1
ATOM 2131 O O . ILE A 1 270 ? 13.351 -8.293 -17.487 1.00 88.06 270 ILE A O 1
ATOM 2135 N N . TYR A 1 271 ? 13.468 -9.924 -19.008 1.00 85.38 271 TYR A N 1
ATOM 2136 C CA . TYR A 1 271 ? 13.152 -11.018 -18.093 1.00 85.38 271 TYR A CA 1
ATOM 2137 C C . TYR A 1 271 ? 14.310 -12.010 -18.127 1.00 85.38 271 TYR A C 1
ATOM 2139 O O . TYR A 1 271 ? 14.861 -12.319 -19.182 1.00 85.38 271 TYR A O 1
ATOM 2147 N N . THR A 1 272 ? 14.705 -12.497 -16.959 1.00 89.06 272 THR A N 1
ATOM 2148 C CA . THR A 1 272 ? 15.895 -13.355 -16.821 1.00 89.06 272 THR A CA 1
ATOM 2149 C C . THR A 1 272 ? 15.566 -14.840 -16.777 1.00 89.06 272 THR A C 1
ATOM 2151 O O . THR A 1 272 ? 16.448 -15.674 -16.964 1.00 89.06 272 THR A O 1
ATOM 2154 N N . ALA A 1 273 ? 14.295 -15.183 -16.565 1.00 89.50 273 ALA A N 1
ATOM 2155 C CA . ALA A 1 273 ? 13.822 -16.558 -16.566 1.00 89.50 273 ALA A CA 1
ATOM 2156 C C . ALA A 1 273 ? 12.518 -16.690 -17.369 1.00 89.50 273 ALA A C 1
ATOM 2158 O O . ALA A 1 273 ? 11.674 -15.794 -17.313 1.00 89.50 273 ALA A O 1
ATOM 2159 N N . PRO A 1 274 ? 12.293 -17.810 -18.078 1.00 83.81 274 PRO A N 1
ATOM 2160 C CA . PRO A 1 274 ? 11.094 -17.986 -18.900 1.00 83.81 274 PRO A CA 1
ATOM 2161 C C . PRO A 1 274 ? 9.799 -17.984 -18.071 1.00 83.81 274 PRO A C 1
ATOM 2163 O O . PRO A 1 274 ? 8.783 -17.447 -18.508 1.00 83.81 274 PRO A O 1
ATOM 2166 N N . GLN A 1 275 ? 9.827 -18.518 -16.844 1.00 90.06 275 GLN A N 1
ATOM 2167 C CA . GLN A 1 275 ? 8.670 -18.517 -15.940 1.00 90.06 275 GLN A CA 1
ATOM 2168 C C . GLN A 1 275 ? 8.357 -17.142 -15.328 1.00 90.06 275 GLN A C 1
ATOM 2170 O O . GLN A 1 275 ? 7.266 -16.938 -14.796 1.00 90.06 275 GLN A O 1
ATOM 2175 N N . GLU A 1 276 ? 9.297 -16.195 -15.384 1.00 89.50 276 GLU A N 1
ATOM 2176 C CA . GLU A 1 276 ? 9.164 -14.878 -14.755 1.00 89.50 276 GLU A CA 1
ATOM 2177 C C . GLU A 1 276 ? 7.976 -14.100 -15.332 1.00 89.50 276 GLU A C 1
ATOM 2179 O O . GLU A 1 276 ? 7.190 -13.504 -14.589 1.00 89.50 276 GLU A O 1
ATOM 2184 N N . PHE A 1 277 ? 7.798 -14.164 -16.654 1.00 87.31 277 PHE A N 1
ATOM 2185 C CA . PHE A 1 277 ? 6.709 -13.472 -17.335 1.00 87.31 277 PHE A CA 1
ATOM 2186 C C . PHE A 1 277 ? 5.337 -14.031 -16.934 1.00 87.31 277 PHE A C 1
ATOM 2188 O O . PHE A 1 277 ? 4.403 -13.269 -16.695 1.00 87.31 277 PHE A O 1
ATOM 2195 N N . PHE A 1 278 ? 5.217 -15.351 -16.761 1.00 90.75 278 PHE A N 1
ATOM 2196 C CA . PHE A 1 278 ? 3.979 -15.978 -16.293 1.00 90.75 278 PHE A CA 1
ATOM 2197 C C . PHE A 1 278 ? 3.601 -15.523 -14.875 1.00 90.75 278 PHE A C 1
ATOM 2199 O O . PHE A 1 278 ? 2.478 -15.068 -14.647 1.00 90.75 278 PHE A O 1
ATOM 2206 N N . PHE A 1 279 ? 4.544 -15.566 -13.927 1.00 90.75 279 PHE A N 1
ATOM 2207 C CA . PHE A 1 279 ? 4.293 -15.075 -12.566 1.00 90.75 279 PHE A CA 1
ATOM 2208 C C . PHE A 1 279 ? 4.003 -13.578 -12.526 1.00 90.75 279 PHE A C 1
ATOM 2210 O O . PHE A 1 279 ? 3.214 -13.121 -11.702 1.00 90.75 279 PHE A O 1
ATOM 2217 N N . THR A 1 280 ? 4.596 -12.815 -13.437 1.00 92.00 280 THR A N 1
ATOM 2218 C CA . THR A 1 280 ? 4.309 -11.393 -13.591 1.00 92.00 280 THR A CA 1
ATOM 2219 C C . THR A 1 280 ? 2.849 -11.149 -13.976 1.00 92.00 280 THR A C 1
ATOM 2221 O O . THR A 1 280 ? 2.190 -10.330 -13.341 1.00 92.00 280 THR A O 1
ATOM 2224 N N . GLN A 1 281 ? 2.308 -11.894 -14.946 1.00 92.56 281 GLN A N 1
ATOM 2225 C CA . GLN A 1 281 ? 0.891 -11.788 -15.323 1.00 92.56 281 GLN A CA 1
ATOM 2226 C C . GLN A 1 281 ? -0.033 -12.123 -14.142 1.00 92.56 281 GLN A C 1
ATOM 2228 O O . GLN A 1 281 ? -1.009 -11.415 -13.897 1.00 92.56 281 GLN A O 1
ATOM 2233 N N . ILE A 1 282 ? 0.306 -13.149 -13.352 1.00 94.00 282 ILE A N 1
ATOM 2234 C CA . ILE A 1 282 ? -0.434 -13.480 -12.125 1.00 94.00 282 ILE A CA 1
ATOM 2235 C C . ILE A 1 282 ? -0.363 -12.329 -11.115 1.00 94.00 282 ILE A C 1
ATOM 2237 O O . ILE A 1 282 ? -1.391 -11.959 -10.553 1.00 94.00 282 ILE A O 1
ATOM 2241 N N . LYS A 1 283 ? 0.813 -11.730 -10.892 1.00 94.56 283 LYS A N 1
ATOM 2242 C CA . LYS A 1 283 ? 0.969 -10.589 -9.975 1.00 94.56 283 LYS A CA 1
ATOM 2243 C C . LYS A 1 283 ? 0.134 -9.386 -10.414 1.00 94.56 283 LYS A C 1
ATOM 2245 O O . LYS A 1 283 ? -0.545 -8.803 -9.576 1.00 94.56 283 LYS A O 1
ATOM 2250 N N . ILE A 1 284 ? 0.132 -9.055 -11.706 1.00 96.25 284 ILE A N 1
ATOM 2251 C CA . ILE A 1 284 ? -0.698 -7.975 -12.263 1.00 96.25 284 ILE A CA 1
ATOM 2252 C C . ILE A 1 284 ? -2.184 -8.283 -12.057 1.00 96.25 284 ILE A C 1
ATOM 2254 O O . ILE A 1 284 ? -2.936 -7.435 -11.575 1.00 96.25 284 ILE A O 1
ATOM 2258 N N . GLY A 1 285 ? -2.598 -9.517 -12.363 1.00 96.75 285 GLY A N 1
ATOM 2259 C CA . GLY A 1 285 ? -3.953 -9.990 -12.106 1.00 96.75 285 GLY A CA 1
ATOM 2260 C C . GLY A 1 285 ? -4.340 -9.811 -10.637 1.00 96.75 285 GLY A C 1
ATOM 2261 O O . GLY A 1 285 ? -5.390 -9.245 -10.348 1.00 96.75 285 GLY A O 1
ATOM 2262 N N . ALA A 1 286 ? -3.476 -10.237 -9.708 1.00 96.19 286 ALA A N 1
ATOM 2263 C CA . ALA A 1 286 ? -3.695 -10.154 -8.261 1.00 96.19 286 ALA A CA 1
ATOM 2264 C C . ALA A 1 286 ? -3.786 -8.709 -7.785 1.00 96.19 286 ALA A C 1
ATOM 2266 O O . ALA A 1 286 ? -4.721 -8.363 -7.067 1.00 96.19 286 ALA A O 1
ATOM 2267 N N . PHE A 1 287 ? -2.871 -7.856 -8.234 1.00 96.31 287 PHE A N 1
ATOM 2268 C CA . PHE A 1 287 ? -2.876 -6.433 -7.931 1.00 96.31 287 PHE A CA 1
ATOM 2269 C C . PHE A 1 287 ? -4.157 -5.750 -8.423 1.00 96.31 287 PHE A C 1
ATOM 2271 O O . PHE A 1 287 ? -4.884 -5.162 -7.624 1.00 96.31 287 PHE A O 1
ATOM 2278 N N . GLY A 1 288 ? -4.490 -5.873 -9.711 1.00 95.69 288 GLY A N 1
ATOM 2279 C CA . GLY A 1 288 ? -5.703 -5.254 -10.247 1.00 95.69 288 GLY A CA 1
ATOM 2280 C C . GLY A 1 288 ? -6.973 -5.856 -9.640 1.00 95.69 288 GLY A C 1
ATOM 2281 O O . GLY A 1 288 ? -7.922 -5.132 -9.357 1.00 95.69 288 GLY A O 1
ATOM 2282 N N . GLY A 1 289 ? -6.971 -7.154 -9.322 1.00 96.38 289 GLY A N 1
ATOM 2283 C CA . GLY A 1 289 ? -8.065 -7.804 -8.608 1.00 96.38 289 GLY A CA 1
ATOM 2284 C C . GLY A 1 289 ? -8.262 -7.258 -7.198 1.00 96.38 289 GLY A C 1
ATOM 2285 O O . GLY A 1 289 ? -9.397 -7.030 -6.790 1.00 96.38 289 GLY A O 1
ATOM 2286 N N . LEU A 1 290 ? -7.175 -6.975 -6.479 1.00 94.69 290 LEU A N 1
ATOM 2287 C CA . LEU A 1 290 ? -7.198 -6.349 -5.158 1.00 94.69 290 LEU A CA 1
ATOM 2288 C C . LEU A 1 290 ? -7.726 -4.912 -5.222 1.00 94.69 290 LEU A C 1
ATOM 2290 O O . LEU A 1 290 ? -8.570 -4.544 -4.412 1.00 94.69 290 LEU A O 1
ATOM 2294 N N . VAL A 1 291 ? -7.282 -4.127 -6.209 1.00 94.44 291 VAL A N 1
ATOM 2295 C CA . VAL A 1 291 ? -7.756 -2.752 -6.442 1.00 94.44 291 VAL A CA 1
ATOM 2296 C C . VAL A 1 291 ? -9.249 -2.734 -6.782 1.00 94.44 291 VAL A C 1
ATOM 2298 O O . VAL A 1 291 ? -10.003 -1.957 -6.201 1.00 94.44 291 VAL A O 1
ATOM 2301 N N . LEU A 1 292 ? -9.706 -3.623 -7.668 1.00 94.62 292 LEU A N 1
ATOM 2302 C CA . LEU A 1 292 ? -11.122 -3.738 -8.037 1.00 94.62 292 LEU A CA 1
ATOM 2303 C C . LEU A 1 292 ? -11.989 -4.261 -6.886 1.00 94.62 292 LEU A C 1
ATOM 2305 O O . LEU A 1 292 ? -13.123 -3.817 -6.716 1.00 94.62 292 LEU A O 1
ATOM 2309 N N . ALA A 1 293 ? -11.469 -5.194 -6.088 1.00 95.44 293 ALA A N 1
ATOM 2310 C CA . ALA A 1 293 ? -12.167 -5.732 -4.925 1.00 95.44 293 ALA A CA 1
ATOM 2311 C C . ALA A 1 293 ? -12.114 -4.793 -3.712 1.00 95.44 293 ALA A C 1
ATOM 2313 O O . ALA A 1 293 ? -12.885 -4.987 -2.773 1.00 95.44 293 ALA A O 1
ATOM 2314 N N . PHE A 1 294 ? -11.254 -3.769 -3.716 1.00 93.12 294 PHE A N 1
ATOM 2315 C CA . PHE A 1 294 ? -11.049 -2.876 -2.578 1.00 93.12 294 PHE A CA 1
ATOM 2316 C C . PHE A 1 294 ? -12.344 -2.239 -2.043 1.00 93.12 294 PHE A C 1
ATOM 2318 O O . PHE A 1 294 ? -12.552 -2.315 -0.834 1.00 93.12 294 PHE A O 1
ATOM 2325 N N . PRO A 1 295 ? -13.274 -1.696 -2.862 1.00 91.50 295 PRO A N 1
ATOM 2326 C CA . PRO A 1 295 ? -14.531 -1.141 -2.351 1.00 91.50 295 PRO A CA 1
ATOM 2327 C C . PRO A 1 295 ? -15.387 -2.184 -1.618 1.00 91.50 295 PRO A C 1
ATOM 2329 O O . PRO A 1 295 ? -15.999 -1.891 -0.588 1.00 91.50 295 PRO A O 1
ATOM 2332 N N . LEU A 1 296 ? -15.400 -3.423 -2.121 1.00 93.62 296 LEU A N 1
ATOM 2333 C CA . LEU A 1 296 ? -16.086 -4.540 -1.478 1.00 93.62 296 LEU A CA 1
ATOM 2334 C C . LEU A 1 296 ? -15.393 -4.894 -0.160 1.00 93.62 296 LEU A C 1
ATOM 2336 O O . LEU A 1 296 ? -16.063 -4.963 0.867 1.00 93.62 296 LEU A O 1
ATOM 2340 N N . ILE A 1 297 ? -14.068 -5.066 -0.168 1.00 93.00 297 ILE A N 1
ATOM 2341 C CA . ILE A 1 297 ? -13.272 -5.402 1.022 1.00 93.00 297 ILE A CA 1
ATOM 2342 C C . ILE A 1 297 ? -13.442 -4.328 2.102 1.00 93.00 297 ILE A C 1
ATOM 2344 O O . ILE A 1 297 ? -13.735 -4.661 3.248 1.00 93.00 297 ILE A O 1
ATOM 2348 N N . ALA A 1 298 ? -13.343 -3.049 1.738 1.00 88.75 298 ALA A N 1
ATOM 2349 C CA . ALA A 1 298 ? -13.545 -1.918 2.638 1.00 88.75 298 ALA A CA 1
ATOM 2350 C C . ALA A 1 298 ? -14.956 -1.908 3.242 1.00 88.75 298 ALA A C 1
ATOM 2352 O O . ALA A 1 298 ? -15.111 -1.703 4.443 1.00 88.75 298 ALA A O 1
ATOM 2353 N N . THR A 1 299 ? -15.985 -2.209 2.444 1.00 87.06 299 THR A N 1
ATOM 2354 C CA . THR A 1 299 ? -17.369 -2.326 2.931 1.00 87.06 299 THR A CA 1
ATOM 2355 C C . THR A 1 299 ? -17.535 -3.480 3.917 1.00 87.06 299 THR A C 1
ATOM 2357 O O . THR A 1 299 ? -18.168 -3.315 4.960 1.00 87.06 299 THR A O 1
ATOM 2360 N N . GLN A 1 300 ? -16.951 -4.646 3.631 1.00 91.44 300 GLN A N 1
ATOM 2361 C CA . GLN A 1 300 ? -17.017 -5.802 4.529 1.00 91.44 300 GLN A CA 1
ATOM 2362 C C . GLN A 1 300 ? -16.226 -5.582 5.823 1.00 91.44 300 GLN A C 1
ATOM 2364 O O . GLN A 1 300 ? -16.672 -6.021 6.886 1.00 91.44 300 GLN A O 1
ATOM 2369 N N . LEU A 1 301 ? -15.091 -4.884 5.744 1.00 85.81 301 LEU A N 1
ATOM 2370 C CA . LEU A 1 301 ? -14.299 -4.475 6.899 1.00 85.81 301 LEU A CA 1
ATOM 2371 C C . LEU A 1 301 ? -15.055 -3.445 7.747 1.00 85.81 301 LEU A C 1
ATOM 2373 O O . LEU A 1 301 ? -15.161 -3.610 8.956 1.00 85.81 301 LEU A O 1
ATOM 2377 N N . TYR A 1 302 ? -15.665 -2.434 7.126 1.00 80.38 302 TYR A N 1
ATOM 2378 C CA . TYR A 1 302 ? -16.498 -1.459 7.833 1.00 80.38 302 TYR A CA 1
ATOM 2379 C C . TYR A 1 302 ? -17.638 -2.139 8.569 1.00 80.38 302 TYR A C 1
ATOM 2381 O O . TYR A 1 302 ? -17.806 -1.941 9.768 1.00 80.38 302 TYR A O 1
ATOM 2389 N N . LEU A 1 303 ? -18.408 -2.966 7.860 1.00 81.25 303 LEU A N 1
ATOM 2390 C CA . LEU A 1 303 ? -19.563 -3.615 8.450 1.00 81.25 303 LEU A CA 1
ATOM 2391 C C . LEU A 1 303 ? -19.131 -4.440 9.685 1.00 81.25 303 LEU A C 1
ATOM 2393 O O . LEU A 1 303 ? -19.996 -4.735 10.492 1.00 81.25 303 LEU A O 1
ATOM 2397 N N . PHE A 1 304 ? -17.862 -4.878 9.790 1.00 82.75 304 PHE A N 1
ATOM 2398 C CA . PHE A 1 304 ? -17.332 -5.747 10.854 1.00 82.75 304 PHE A CA 1
ATOM 2399 C C . PHE A 1 304 ? -16.972 -4.940 12.089 1.00 82.75 304 PHE A C 1
ATOM 2401 O O . PHE A 1 304 ? -17.178 -5.389 13.209 1.00 82.75 304 PHE A O 1
ATOM 2408 N N . ILE A 1 305 ? -16.470 -3.731 11.855 1.00 77.56 305 ILE A N 1
ATOM 2409 C CA . ILE A 1 305 ? -16.130 -2.757 12.885 1.00 77.56 305 ILE A CA 1
ATOM 2410 C C . ILE A 1 305 ? -17.406 -2.074 13.408 1.00 77.56 305 ILE A C 1
ATOM 2412 O O . ILE A 1 305 ? -17.542 -1.850 14.605 1.00 77.56 305 ILE A O 1
ATOM 2416 N N . ALA A 1 306 ? -18.373 -1.801 12.525 1.00 70.00 306 ALA A N 1
ATOM 2417 C CA . ALA A 1 306 ? -19.638 -1.134 12.829 1.00 70.00 306 ALA A CA 1
ATOM 2418 C C . ALA A 1 306 ? -20.441 -1.711 14.018 1.00 70.00 306 ALA A C 1
ATOM 2420 O O . ALA A 1 306 ? -20.975 -0.906 14.771 1.00 70.00 306 ALA A O 1
ATOM 2421 N N . PRO A 1 307 ? -20.575 -3.036 14.241 1.00 63.31 307 PRO A N 1
ATOM 2422 C CA . PRO A 1 307 ? -21.287 -3.564 15.407 1.00 63.31 307 PRO A CA 1
ATOM 2423 C C . PRO A 1 307 ? -20.612 -3.234 16.746 1.00 63.31 307 PRO A C 1
ATOM 2425 O O . PRO A 1 307 ? -21.305 -3.214 17.758 1.00 63.31 307 PRO A O 1
ATOM 2428 N N . GLY A 1 308 ? -19.307 -2.935 16.761 1.00 61.59 308 GLY A N 1
ATOM 2429 C CA . GLY A 1 308 ? -18.591 -2.452 17.949 1.00 61.59 308 GLY A CA 1
ATOM 2430 C C . GLY A 1 308 ? -18.712 -0.942 18.186 1.00 61.59 308 GLY A C 1
ATOM 2431 O O . GLY A 1 308 ? -18.206 -0.443 19.184 1.00 61.59 308 GLY A O 1
ATOM 2432 N N . LEU A 1 309 ? -19.369 -0.211 17.280 1.00 58.75 309 LEU A N 1
ATOM 2433 C CA . LEU A 1 309 ? -19.469 1.247 17.267 1.00 58.75 309 LEU A CA 1
ATOM 2434 C C . LEU A 1 309 ? -20.942 1.644 17.446 1.00 58.75 309 LEU A C 1
ATOM 2436 O O . LEU A 1 309 ? -21.805 1.092 16.766 1.00 58.75 309 LEU A O 1
ATOM 2440 N N . TYR A 1 310 ? -21.237 2.543 18.395 1.00 51.22 310 TYR A N 1
ATOM 2441 C CA . TYR A 1 310 ? -22.583 2.824 18.926 1.00 51.22 310 TYR A CA 1
ATOM 2442 C C . TYR A 1 310 ? -23.716 2.628 17.904 1.00 51.22 310 TYR A C 1
ATOM 2444 O O . TYR A 1 310 ? -23.848 3.364 16.922 1.00 51.22 310 TYR A O 1
ATOM 2452 N N . ALA A 1 311 ? -24.568 1.627 18.160 1.00 54.28 311 ALA A N 1
ATOM 2453 C CA . ALA A 1 311 ? -25.634 1.174 17.265 1.00 54.28 311 ALA A CA 1
ATOM 2454 C C . ALA A 1 311 ? -26.616 2.281 16.817 1.00 54.28 311 ALA A C 1
ATOM 2456 O O . ALA A 1 311 ? -27.330 2.080 15.832 1.00 54.28 311 ALA A O 1
ATOM 2457 N N . ASN A 1 312 ? -26.607 3.438 17.491 1.00 54.72 312 ASN A N 1
ATOM 2458 C CA . ASN A 1 312 ? -27.438 4.607 17.215 1.00 54.72 312 ASN A CA 1
ATOM 2459 C C . ASN A 1 312 ? -26.850 5.631 16.218 1.00 54.72 312 ASN A C 1
ATOM 2461 O O . ASN A 1 312 ? -27.599 6.500 15.783 1.00 54.72 312 ASN A O 1
ATOM 2465 N N . GLU A 1 313 ? -25.581 5.534 15.789 1.00 62.75 313 GLU A N 1
ATOM 2466 C CA . GLU A 1 313 ? -24.950 6.533 14.890 1.00 62.75 313 GLU A CA 1
ATOM 2467 C C . GLU A 1 313 ? -24.509 5.989 13.519 1.00 62.75 313 GLU A C 1
ATOM 2469 O O . GLU A 1 313 ? -23.716 6.601 12.805 1.00 62.75 313 GLU A O 1
ATOM 2474 N N . ARG A 1 314 ? -25.067 4.854 13.081 1.00 58.50 314 ARG A N 1
ATOM 2475 C CA . ARG A 1 314 ? -24.702 4.172 11.816 1.00 58.50 314 ARG A CA 1
ATOM 2476 C C . ARG A 1 314 ? -24.701 5.079 10.568 1.00 58.50 314 ARG A C 1
ATOM 2478 O O . ARG A 1 314 ? -24.004 4.781 9.602 1.00 58.50 314 ARG A O 1
ATOM 2485 N N . GLY A 1 315 ? -25.464 6.177 10.576 1.00 63.19 315 GLY A N 1
ATOM 2486 C CA . GLY A 1 315 ? -25.523 7.158 9.486 1.00 63.19 315 GLY A CA 1
ATOM 2487 C C . GLY A 1 315 ? -24.323 8.112 9.406 1.00 63.19 315 GLY A C 1
ATOM 2488 O O . GLY A 1 315 ? -23.972 8.540 8.308 1.00 63.19 315 GLY A O 1
ATOM 2489 N N . ALA A 1 316 ? -23.648 8.399 10.525 1.00 64.88 316 ALA A N 1
ATOM 2490 C CA . ALA A 1 316 ? -22.477 9.282 10.555 1.00 64.88 316 ALA A CA 1
ATOM 2491 C C . ALA A 1 316 ? -21.255 8.662 9.852 1.00 64.88 316 ALA A C 1
ATOM 2493 O O . ALA A 1 316 ? -20.354 9.377 9.416 1.00 64.88 316 ALA A O 1
ATOM 2494 N N . PHE A 1 317 ? -21.255 7.336 9.692 1.00 70.19 317 PHE A N 1
ATOM 2495 C CA . PHE A 1 317 ? -20.158 6.554 9.126 1.00 70.19 317 PHE A CA 1
ATOM 2496 C C . PHE A 1 317 ? -20.276 6.291 7.618 1.00 70.19 317 PHE A C 1
ATOM 2498 O O . PHE A 1 317 ? -19.271 6.054 6.947 1.00 70.19 317 PHE A O 1
ATOM 2505 N N . LEU A 1 318 ? -21.482 6.403 7.053 1.00 76.00 318 LEU A N 1
ATOM 2506 C CA . LEU A 1 318 ? -21.734 6.225 5.622 1.00 76.00 318 LEU A CA 1
ATOM 2507 C C . LEU A 1 318 ? -20.911 7.156 4.698 1.00 76.00 318 LEU A C 1
ATOM 2509 O O . LEU A 1 318 ? -20.385 6.649 3.703 1.00 76.00 318 LEU A O 1
ATOM 2513 N N . PRO A 1 319 ? -20.735 8.469 4.979 1.00 80.75 319 PRO A N 1
ATOM 2514 C CA . PRO A 1 319 ? -19.914 9.326 4.117 1.00 80.75 319 PRO A CA 1
ATOM 2515 C C . PRO A 1 319 ? -18.436 8.914 4.113 1.00 80.75 319 PRO A C 1
ATOM 2517 O O . PRO A 1 319 ? -17.780 9.023 3.080 1.00 80.75 319 PRO A O 1
ATOM 2520 N N . PHE A 1 320 ? -17.920 8.385 5.227 1.00 80.38 320 PHE A N 1
ATOM 2521 C CA . PHE A 1 320 ? -16.543 7.889 5.312 1.00 80.38 320 PHE A CA 1
ATOM 2522 C C . PHE A 1 320 ? -16.346 6.622 4.481 1.00 80.38 320 PHE A C 1
ATOM 2524 O O . PHE A 1 320 ? -15.340 6.497 3.789 1.00 80.38 320 PHE A O 1
ATOM 2531 N N . LEU A 1 321 ? -17.336 5.725 4.476 1.00 79.88 321 LEU A N 1
ATOM 2532 C CA . LEU A 1 321 ? -17.288 4.512 3.665 1.00 79.88 321 LEU A CA 1
ATOM 2533 C C . LEU A 1 321 ? -17.290 4.815 2.160 1.00 79.88 321 LEU A C 1
ATOM 2535 O O . LEU A 1 321 ? -16.587 4.154 1.400 1.00 79.88 321 LEU A O 1
ATOM 2539 N N . LEU A 1 322 ? -18.055 5.822 1.726 1.00 86.38 322 LEU A N 1
ATOM 2540 C CA . LEU A 1 322 ? -18.034 6.271 0.332 1.00 86.38 322 LEU A CA 1
ATOM 2541 C C . LEU A 1 322 ? -16.730 7.009 -0.012 1.00 86.38 322 LEU A C 1
ATOM 2543 O O . LEU A 1 322 ? -16.241 6.902 -1.136 1.00 86.38 322 LEU A O 1
ATOM 2547 N N . ALA A 1 323 ? -16.149 7.725 0.954 1.00 88.94 323 ALA A N 1
ATOM 2548 C CA . ALA A 1 323 ? -14.865 8.392 0.785 1.00 88.94 323 ALA A CA 1
ATOM 2549 C C . ALA A 1 323 ? -13.707 7.394 0.627 1.00 88.94 323 ALA A C 1
ATOM 2551 O O . ALA A 1 323 ? -12.811 7.657 -0.165 1.00 88.94 323 ALA A O 1
ATOM 2552 N N . THR A 1 324 ? -13.729 6.238 1.300 1.00 90.81 324 THR A N 1
ATOM 2553 C CA . THR A 1 324 ? -12.662 5.220 1.248 1.00 90.81 324 THR A CA 1
ATOM 2554 C C . THR A 1 324 ? -12.198 4.835 -0.168 1.00 90.81 324 THR A C 1
ATOM 2556 O O . THR A 1 324 ? -11.006 4.994 -0.447 1.00 90.81 324 THR A O 1
ATOM 2559 N N . PRO A 1 325 ? -13.060 4.360 -1.093 1.00 91.50 325 PRO A N 1
ATOM 2560 C CA . PRO A 1 325 ? -12.622 4.007 -2.444 1.00 91.50 325 PRO A CA 1
ATOM 2561 C C . PRO A 1 325 ? -12.115 5.220 -3.233 1.00 91.50 325 PRO A C 1
ATOM 2563 O O . PRO A 1 325 ? -11.148 5.100 -3.979 1.00 91.50 325 PRO A O 1
ATOM 2566 N N . ILE A 1 326 ? -12.712 6.399 -3.036 1.00 93.69 326 ILE A N 1
ATOM 2567 C CA . ILE A 1 326 ? -12.271 7.638 -3.691 1.00 93.69 326 ILE A CA 1
ATOM 2568 C C . ILE A 1 326 ? -10.870 8.018 -3.202 1.00 93.69 326 ILE A C 1
ATOM 2570 O O . ILE A 1 326 ? -9.985 8.301 -4.002 1.00 93.69 326 ILE A O 1
ATOM 2574 N N . LEU A 1 327 ? -10.645 7.972 -1.892 1.00 94.00 327 LEU A N 1
ATOM 2575 C CA . LEU A 1 327 ? -9.384 8.343 -1.262 1.00 94.00 327 LEU A CA 1
ATOM 2576 C C . LEU A 1 327 ? -8.270 7.350 -1.616 1.00 94.00 327 LEU A C 1
ATOM 2578 O O . LEU A 1 327 ? -7.146 7.768 -1.878 1.00 94.00 327 LEU A O 1
ATOM 2582 N N . PHE A 1 328 ? -8.599 6.057 -1.733 1.00 95.12 328 PHE A N 1
ATOM 2583 C CA . PHE A 1 328 ? -7.680 5.034 -2.239 1.00 95.12 328 PHE A CA 1
ATOM 2584 C C . PHE A 1 328 ? -7.235 5.354 -3.668 1.00 95.12 328 PHE A C 1
ATOM 2586 O O . PHE A 1 328 ? -6.043 5.315 -3.962 1.00 95.12 328 PHE A O 1
ATOM 2593 N N . LEU A 1 329 ? -8.179 5.716 -4.546 1.00 94.62 329 LEU A N 1
ATOM 2594 C CA . LEU A 1 329 ? -7.877 6.090 -5.927 1.00 94.62 329 LEU A CA 1
ATOM 2595 C C . LEU A 1 329 ? -7.065 7.385 -6.014 1.00 94.62 329 LEU A C 1
ATOM 2597 O O . LEU A 1 329 ? -6.164 7.459 -6.841 1.00 94.62 329 LEU A O 1
ATOM 2601 N N . ILE A 1 330 ? -7.327 8.377 -5.157 1.00 95.88 330 ILE A N 1
ATOM 2602 C CA . ILE A 1 330 ? -6.515 9.602 -5.083 1.00 95.88 330 ILE A CA 1
ATOM 2603 C C . ILE A 1 330 ? -5.082 9.268 -4.649 1.00 95.88 330 ILE A C 1
ATOM 2605 O O . ILE A 1 330 ? -4.136 9.767 -5.253 1.00 95.88 330 ILE A O 1
ATOM 2609 N N . GLY A 1 331 ? -4.904 8.400 -3.650 1.00 95.12 331 GLY A N 1
ATOM 2610 C CA . GLY A 1 331 ? -3.577 7.962 -3.213 1.00 95.12 331 GLY A CA 1
ATOM 2611 C C . GLY A 1 331 ? -2.824 7.177 -4.282 1.00 95.12 331 GLY A C 1
ATOM 2612 O O . GLY A 1 331 ? -1.662 7.467 -4.569 1.00 95.12 331 GLY A O 1
ATOM 2613 N N . ALA A 1 332 ? -3.513 6.238 -4.931 1.00 95.38 332 ALA A N 1
ATOM 2614 C CA . ALA A 1 332 ? -2.990 5.493 -6.069 1.00 95.38 332 ALA A CA 1
ATOM 2615 C C . ALA A 1 332 ? -2.596 6.427 -7.226 1.00 95.38 332 ALA A C 1
ATOM 2617 O O . ALA A 1 332 ? -1.526 6.265 -7.811 1.00 95.38 332 ALA A O 1
ATOM 2618 N N . ALA A 1 333 ? -3.426 7.431 -7.522 1.00 96.00 333 ALA A N 1
ATOM 2619 C CA . ALA A 1 333 ? -3.157 8.435 -8.543 1.00 96.00 333 ALA A CA 1
ATOM 2620 C C . ALA A 1 333 ? -1.942 9.301 -8.184 1.00 96.00 333 ALA A C 1
ATOM 2622 O O . ALA A 1 333 ? -1.088 9.510 -9.040 1.00 96.00 333 ALA A O 1
ATOM 2623 N N . LEU A 1 334 ? -1.809 9.760 -6.934 1.00 95.19 334 LEU A N 1
ATOM 2624 C CA . LEU A 1 334 ? -0.637 10.527 -6.500 1.00 95.19 334 LEU A CA 1
ATOM 2625 C C . LEU A 1 334 ? 0.652 9.740 -6.751 1.00 95.19 334 LEU A C 1
ATOM 2627 O O . LEU A 1 334 ? 1.600 10.272 -7.324 1.00 95.19 334 LEU A O 1
ATOM 2631 N N . VAL A 1 335 ? 0.683 8.457 -6.391 1.00 94.81 335 VAL A N 1
ATOM 2632 C CA . VAL A 1 335 ? 1.863 7.630 -6.657 1.00 94.81 335 VAL A CA 1
ATOM 2633 C C . VAL A 1 335 ? 2.083 7.432 -8.150 1.00 94.81 335 VAL A C 1
ATOM 2635 O O . VAL A 1 335 ? 3.193 7.654 -8.625 1.00 94.81 335 VAL A O 1
ATOM 2638 N N . TYR A 1 336 ? 1.039 7.075 -8.896 1.00 95.44 336 TYR A N 1
ATOM 2639 C CA . TYR A 1 336 ? 1.142 6.794 -10.325 1.00 95.44 336 TYR A CA 1
ATOM 2640 C C . TYR A 1 336 ? 1.603 8.005 -11.149 1.00 95.44 336 TYR A C 1
ATOM 2642 O O . TYR A 1 336 ? 2.500 7.879 -11.978 1.00 95.44 336 TYR A O 1
ATOM 2650 N N . PHE A 1 337 ? 1.012 9.178 -10.915 1.00 94.88 337 PHE A N 1
ATOM 2651 C CA . PHE A 1 337 ? 1.276 10.380 -11.707 1.00 94.88 337 PHE A CA 1
ATOM 2652 C C . PHE A 1 337 ? 2.454 11.212 -11.196 1.00 94.88 337 PHE A C 1
ATOM 2654 O O . PHE A 1 337 ? 3.034 11.954 -11.982 1.00 94.88 337 PHE A O 1
ATOM 2661 N N . MET A 1 338 ? 2.801 11.133 -9.908 1.00 93.19 338 MET A N 1
ATOM 2662 C CA . MET A 1 338 ? 3.825 12.001 -9.317 1.00 93.19 338 MET A CA 1
ATOM 2663 C C . MET A 1 338 ? 5.043 11.225 -8.822 1.00 93.19 338 MET A C 1
ATOM 2665 O O . MET A 1 338 ? 6.168 11.581 -9.162 1.00 93.19 338 MET A O 1
ATOM 2669 N N . ILE A 1 339 ? 4.847 10.162 -8.038 1.00 92.94 339 ILE A N 1
ATOM 2670 C CA . ILE A 1 339 ? 5.973 9.505 -7.364 1.00 92.94 339 ILE A CA 1
ATOM 2671 C C . ILE A 1 339 ? 6.731 8.544 -8.275 1.00 92.94 339 ILE A C 1
ATOM 2673 O O . ILE A 1 339 ? 7.953 8.612 -8.319 1.00 92.94 339 ILE A O 1
ATOM 2677 N N . ILE A 1 340 ? 6.043 7.672 -9.018 1.00 92.56 340 ILE A N 1
ATOM 2678 C CA . ILE A 1 340 ? 6.705 6.747 -9.949 1.00 92.56 340 ILE A CA 1
ATOM 2679 C C . ILE A 1 340 ? 7.580 7.491 -10.967 1.00 92.56 340 ILE A C 1
ATOM 2681 O O . ILE A 1 340 ? 8.744 7.114 -11.097 1.00 92.56 340 ILE A O 1
ATOM 2685 N N . PRO A 1 341 ? 7.102 8.534 -11.677 1.00 91.81 341 PRO A N 1
ATOM 2686 C CA . PRO A 1 341 ? 7.956 9.199 -12.652 1.00 91.81 341 PRO A CA 1
ATOM 2687 C C . PRO A 1 341 ? 9.128 9.929 -11.980 1.00 91.81 341 PRO A C 1
ATOM 2689 O O . PRO A 1 341 ? 10.226 9.923 -12.524 1.00 91.81 341 PRO A O 1
ATOM 2692 N N . MET A 1 342 ? 8.954 10.466 -10.765 1.00 90.25 342 MET A N 1
ATOM 2693 C CA . MET A 1 342 ? 10.063 11.021 -9.976 1.00 90.25 342 MET A CA 1
ATOM 2694 C C . MET A 1 342 ? 11.100 9.947 -9.601 1.00 90.25 342 MET A C 1
ATOM 2696 O O . MET A 1 342 ? 12.299 10.192 -9.709 1.00 90.25 342 MET A O 1
ATOM 2700 N N . ALA A 1 343 ? 10.646 8.757 -9.196 1.00 90.06 343 ALA A N 1
ATOM 2701 C CA . ALA A 1 343 ? 11.503 7.626 -8.845 1.00 90.06 343 ALA A CA 1
ATOM 2702 C C . ALA A 1 343 ? 12.326 7.144 -10.031 1.00 90.06 343 ALA A C 1
ATOM 2704 O O . ALA A 1 343 ? 13.543 7.000 -9.939 1.00 90.06 343 ALA A O 1
ATOM 2705 N N . MET A 1 344 ? 11.661 6.944 -11.166 1.00 88.75 344 MET A N 1
ATOM 2706 C CA . MET A 1 344 ? 12.336 6.502 -12.375 1.00 88.75 344 MET A CA 1
ATOM 2707 C C . MET A 1 344 ? 13.293 7.566 -12.902 1.00 88.75 344 MET A C 1
ATOM 2709 O O . MET A 1 344 ? 14.407 7.232 -13.287 1.00 88.75 344 MET A O 1
ATOM 2713 N N . TRP A 1 345 ? 12.909 8.843 -12.849 1.00 87.31 345 TRP A N 1
ATOM 2714 C CA . TRP A 1 345 ? 13.802 9.939 -13.211 1.00 87.31 345 TRP A CA 1
ATOM 2715 C C . TRP A 1 345 ? 15.060 9.957 -12.330 1.00 87.31 345 TRP A C 1
ATOM 2717 O O . TRP A 1 345 ? 16.165 10.134 -12.838 1.00 87.31 345 TRP A O 1
ATOM 2727 N N . PHE A 1 346 ? 14.917 9.700 -11.024 1.00 87.62 346 PHE A N 1
ATOM 2728 C CA . PHE A 1 346 ? 16.056 9.569 -10.120 1.00 87.62 346 PHE A CA 1
ATOM 2729 C C . PHE A 1 346 ? 16.951 8.377 -10.492 1.00 87.62 346 PHE A C 1
ATOM 2731 O O . PHE A 1 346 ? 18.160 8.562 -10.594 1.00 87.62 346 PHE A O 1
ATOM 2738 N N . PHE A 1 347 ? 16.406 7.182 -10.752 1.00 85.31 347 PHE A N 1
ATOM 2739 C CA . PHE A 1 347 ? 17.239 6.032 -11.141 1.00 85.31 347 PHE A CA 1
ATOM 2740 C C . PHE A 1 347 ? 17.966 6.239 -12.468 1.00 85.31 347 PHE A C 1
ATOM 2742 O O . PHE A 1 347 ? 19.145 5.904 -12.553 1.00 85.31 347 PHE A O 1
ATOM 2749 N N . LEU A 1 348 ? 17.308 6.845 -13.460 1.00 85.31 348 LEU A N 1
ATOM 2750 C CA . LEU A 1 348 ? 17.948 7.220 -14.723 1.00 85.31 348 LEU A CA 1
ATOM 2751 C C . LEU A 1 348 ? 19.077 8.235 -14.496 1.00 85.31 348 LEU A C 1
ATOM 2753 O O . LEU A 1 348 ? 20.139 8.125 -15.094 1.00 85.31 348 LEU A O 1
ATOM 2757 N N . SER A 1 349 ? 18.909 9.172 -13.556 1.00 84.19 349 SER A N 1
ATOM 2758 C CA . SER A 1 349 ? 19.958 10.148 -13.229 1.00 84.19 349 SER A CA 1
ATOM 2759 C C . SER A 1 349 ? 21.218 9.546 -12.588 1.00 84.19 349 SER A C 1
ATOM 2761 O O . SER A 1 349 ? 22.247 10.219 -12.531 1.00 84.19 349 SER A O 1
ATOM 2763 N N . LEU A 1 350 ? 21.156 8.301 -12.097 1.00 82.81 350 LEU A N 1
ATOM 2764 C CA . LEU A 1 350 ? 22.311 7.584 -11.543 1.00 82.81 350 LEU A CA 1
ATOM 2765 C C . LEU A 1 350 ? 23.124 6.842 -12.610 1.00 82.81 350 LEU A C 1
ATOM 2767 O O . LEU A 1 350 ? 24.203 6.329 -12.298 1.00 82.81 350 LEU A O 1
ATOM 2771 N N . GLU A 1 351 ? 22.621 6.751 -13.841 1.00 78.38 351 GLU A N 1
ATOM 2772 C CA . GLU A 1 351 ? 23.352 6.114 -14.927 1.00 78.38 351 GLU A CA 1
ATOM 2773 C C . GLU A 1 351 ? 24.652 6.862 -15.224 1.00 78.38 351 GLU A C 1
ATOM 2775 O O . GLU A 1 351 ? 24.703 8.090 -15.311 1.00 78.38 351 GLU A O 1
ATOM 2780 N N . GLN A 1 352 ? 25.730 6.101 -15.411 1.00 72.50 352 GLN A N 1
ATOM 2781 C CA . GLN A 1 352 ? 27.003 6.649 -15.856 1.00 72.50 352 GLN A CA 1
ATOM 2782 C C . GLN A 1 352 ? 27.150 6.387 -17.347 1.00 72.50 352 GLN A C 1
ATOM 2784 O O . GLN A 1 352 ? 27.435 5.265 -17.781 1.00 72.50 352 GLN A O 1
ATOM 2789 N N . THR A 1 353 ? 26.982 7.446 -18.136 1.00 65.25 353 THR A N 1
ATOM 2790 C CA . THR A 1 353 ? 27.314 7.437 -19.558 1.00 65.25 353 THR A CA 1
ATOM 2791 C C . THR A 1 353 ? 28.832 7.276 -19.673 1.00 65.25 353 THR A C 1
ATOM 2793 O O . THR A 1 353 ? 29.590 8.179 -19.322 1.00 65.25 353 THR A O 1
ATOM 2796 N N . GLY A 1 354 ? 29.289 6.082 -20.061 1.00 60.12 354 GLY A N 1
ATOM 2797 C CA . GLY A 1 354 ? 30.714 5.737 -20.071 1.00 60.12 354 GLY A CA 1
ATOM 2798 C C . GLY A 1 354 ? 31.540 6.706 -20.924 1.00 60.12 354 GLY A C 1
ATOM 2799 O O . GLY A 1 354 ? 31.197 6.971 -22.075 1.00 60.12 354 GLY A O 1
ATOM 2800 N N . GLY A 1 355 ? 32.622 7.233 -20.347 1.00 70.19 355 GLY A N 1
ATOM 2801 C CA . GLY A 1 355 ? 33.665 8.000 -21.040 1.00 70.19 355 GLY A CA 1
ATOM 2802 C C . GLY A 1 355 ? 34.922 7.156 -21.288 1.00 70.19 355 GLY A C 1
ATOM 2803 O O . GLY A 1 355 ? 34.971 5.986 -20.907 1.00 70.19 355 GLY A O 1
ATOM 2804 N N . GLU A 1 356 ? 35.962 7.735 -21.905 1.00 55.62 356 GLU A N 1
ATOM 2805 C CA . GLU A 1 356 ? 37.239 7.034 -22.133 1.00 55.62 356 GLU A CA 1
ATOM 2806 C C . GLU A 1 356 ? 37.811 6.478 -20.815 1.00 55.62 356 GLU A C 1
ATOM 2808 O O . GLU A 1 356 ? 38.223 7.223 -19.928 1.00 55.62 356 GLU A O 1
ATOM 2813 N N . GLY A 1 357 ? 37.823 5.147 -20.686 1.00 64.06 357 GLY A N 1
ATOM 2814 C CA . GLY A 1 357 ? 38.357 4.438 -19.519 1.00 64.06 357 GLY A CA 1
ATOM 2815 C C . GLY A 1 357 ? 37.383 4.231 -18.351 1.00 64.06 357 GLY A C 1
ATOM 2816 O O . GLY A 1 357 ? 37.795 3.676 -17.335 1.00 64.06 357 GLY A O 1
ATOM 2817 N N . VAL A 1 358 ? 36.108 4.618 -18.479 1.00 64.75 358 VAL A N 1
ATOM 2818 C CA . VAL A 1 358 ? 35.076 4.417 -17.445 1.00 64.75 358 VAL A CA 1
ATOM 2819 C C . VAL A 1 358 ? 34.000 3.467 -17.972 1.00 64.75 358 VAL A C 1
ATOM 2821 O O . VAL A 1 358 ? 33.480 3.655 -19.070 1.00 64.75 358 VAL A O 1
ATOM 2824 N N . ALA A 1 359 ? 33.666 2.429 -17.201 1.00 63.56 359 ALA A N 1
ATOM 2825 C CA . ALA A 1 359 ? 32.632 1.469 -17.577 1.00 63.56 359 ALA A CA 1
ATOM 2826 C C . ALA A 1 359 ? 31.271 2.170 -17.736 1.00 63.56 359 ALA A C 1
ATOM 2828 O O . ALA A 1 359 ? 30.814 2.852 -16.822 1.00 63.56 359 ALA A O 1
ATOM 2829 N N . SER A 1 360 ? 30.617 1.991 -18.886 1.00 67.62 360 SER A N 1
ATOM 2830 C CA . SER A 1 360 ? 29.242 2.446 -19.096 1.00 67.62 360 SER A CA 1
ATOM 2831 C C . SER A 1 360 ? 28.284 1.550 -18.314 1.00 67.62 360 SER A C 1
ATOM 2833 O O . SER A 1 360 ? 28.227 0.345 -18.574 1.00 67.62 360 SER A O 1
ATOM 2835 N N . ILE A 1 361 ? 27.525 2.125 -17.385 1.00 70.06 361 ILE A N 1
ATOM 2836 C CA . ILE A 1 361 ? 26.486 1.410 -16.639 1.00 70.06 361 ILE A CA 1
ATOM 2837 C C . ILE A 1 361 ? 25.140 1.884 -17.184 1.00 70.06 361 ILE A C 1
ATOM 2839 O O . ILE A 1 361 ? 24.755 3.025 -16.947 1.00 70.06 361 ILE A O 1
ATOM 2843 N N . GLN A 1 362 ? 24.459 1.011 -17.928 1.00 71.00 362 GLN A N 1
ATOM 2844 C CA . GLN A 1 362 ? 23.105 1.238 -18.444 1.00 71.00 362 GLN A CA 1
ATOM 2845 C C . GLN A 1 362 ? 22.088 0.537 -17.535 1.00 71.00 362 GLN A C 1
ATOM 2847 O O . GLN A 1 362 ? 22.321 -0.598 -17.104 1.00 71.00 362 GLN A O 1
ATOM 2852 N N . HIS A 1 363 ? 20.967 1.188 -17.239 1.00 76.38 363 HIS A N 1
ATOM 2853 C CA . HIS A 1 363 ? 19.889 0.636 -16.430 1.00 76.38 363 HIS A CA 1
ATOM 2854 C C . HIS A 1 363 ? 18.894 -0.116 -17.319 1.00 76.38 363 HIS A C 1
ATOM 2856 O O . HIS A 1 363 ? 18.050 0.474 -17.985 1.00 76.38 363 HIS A O 1
ATOM 2862 N N . LEU A 1 364 ? 18.961 -1.449 -17.302 1.00 82.50 364 LEU A N 1
ATOM 2863 C CA . LEU A 1 364 ? 17.937 -2.308 -17.903 1.00 82.50 364 LEU A CA 1
ATOM 2864 C C . LEU A 1 364 ? 17.075 -2.923 -16.791 1.00 82.50 364 LEU A C 1
ATOM 2866 O O . LEU A 1 364 ? 17.473 -3.936 -16.202 1.00 82.50 364 LEU A O 1
ATOM 2870 N N . PRO A 1 365 ? 15.907 -2.338 -16.470 1.00 85.31 365 PRO A N 1
ATOM 2871 C CA . PRO A 1 365 ? 15.067 -2.838 -15.396 1.00 85.31 365 PRO A CA 1
ATOM 2872 C C . PRO A 1 365 ? 14.483 -4.212 -15.738 1.00 85.31 365 PRO A C 1
ATOM 2874 O O . PRO A 1 365 ? 13.953 -4.462 -16.828 1.00 85.31 365 PRO A O 1
ATOM 2877 N N . ARG A 1 366 ? 14.526 -5.117 -14.758 1.00 90.12 366 ARG A N 1
ATOM 2878 C CA . ARG A 1 366 ? 13.829 -6.400 -14.842 1.00 90.12 366 ARG A CA 1
ATOM 2879 C C . ARG A 1 366 ? 12.319 -6.169 -14.752 1.00 90.12 366 ARG A C 1
ATOM 2881 O O . ARG A 1 366 ? 11.853 -5.483 -13.840 1.00 90.12 366 ARG A O 1
ATOM 2888 N N . VAL A 1 367 ? 11.545 -6.806 -15.637 1.00 90.00 367 VAL A N 1
ATOM 2889 C CA . VAL A 1 367 ? 10.072 -6.683 -15.681 1.00 90.00 367 VAL A CA 1
ATOM 2890 C C . VAL A 1 367 ? 9.452 -6.935 -14.304 1.00 90.00 367 VAL A C 1
ATOM 2892 O O . VAL A 1 367 ? 8.669 -6.129 -13.803 1.00 90.00 367 VAL A O 1
ATOM 2895 N N . SER A 1 368 ? 9.795 -8.062 -13.677 1.00 90.44 368 SER A N 1
ATOM 2896 C CA . SER A 1 368 ? 9.164 -8.466 -12.420 1.00 90.44 368 SER A CA 1
ATOM 2897 C C . SER A 1 368 ? 9.494 -7.545 -11.245 1.00 90.44 368 SER A C 1
ATOM 2899 O O . SER A 1 368 ? 8.631 -7.354 -10.386 1.00 90.44 368 SER A O 1
ATOM 2901 N N . GLU A 1 369 ? 10.693 -6.966 -11.195 1.00 90.31 369 GLU A N 1
ATOM 2902 C CA . GLU A 1 369 ? 11.118 -6.047 -10.131 1.00 90.31 369 GLU A CA 1
ATOM 2903 C C . GLU A 1 369 ? 10.448 -4.690 -10.276 1.00 90.31 369 GLU A C 1
ATOM 2905 O O . GLU A 1 369 ? 9.816 -4.228 -9.326 1.00 90.31 369 GLU A O 1
ATOM 2910 N N . TYR A 1 370 ? 10.497 -4.115 -11.482 1.00 91.06 370 TYR A N 1
ATOM 2911 C CA . TYR A 1 370 ? 9.837 -2.851 -11.790 1.00 91.06 370 TYR A CA 1
ATOM 2912 C C . TYR A 1 370 ? 8.349 -2.906 -11.435 1.00 91.06 370 TYR A C 1
ATOM 2914 O O . TYR A 1 370 ? 7.853 -2.087 -10.662 1.00 91.06 370 TYR A O 1
ATOM 2922 N N . LEU A 1 371 ? 7.645 -3.929 -11.931 1.00 92.75 371 LEU A N 1
ATOM 2923 C CA . LEU A 1 371 ? 6.217 -4.074 -11.674 1.00 92.75 371 LEU A CA 1
ATOM 2924 C C . LEU A 1 371 ? 5.925 -4.330 -10.195 1.00 92.75 371 LEU A C 1
ATOM 2926 O O . LEU A 1 371 ? 4.971 -3.775 -9.655 1.00 92.75 371 LEU A O 1
ATOM 2930 N N . SER A 1 372 ? 6.723 -5.165 -9.521 1.00 92.12 372 SER A N 1
ATOM 2931 C CA . SER A 1 372 ? 6.505 -5.436 -8.094 1.00 92.12 372 SER A CA 1
ATOM 2932 C C . SER A 1 372 ? 6.673 -4.163 -7.263 1.00 92.12 372 SER A C 1
ATOM 2934 O O . SER A 1 372 ? 5.854 -3.931 -6.374 1.00 92.12 372 SER A O 1
ATOM 2936 N N . LEU A 1 373 ? 7.665 -3.323 -7.578 1.00 91.81 373 LEU A N 1
ATOM 2937 C CA . LEU A 1 373 ? 7.881 -2.037 -6.919 1.00 91.81 373 LEU A CA 1
ATOM 2938 C C . LEU A 1 373 ? 6.669 -1.120 -7.102 1.00 91.81 373 LEU A C 1
ATOM 2940 O O . LEU A 1 373 ? 6.030 -0.747 -6.122 1.00 91.81 373 LEU A O 1
ATOM 2944 N N . ILE A 1 374 ? 6.293 -0.807 -8.344 1.00 93.50 374 ILE A N 1
ATOM 2945 C CA . ILE A 1 374 ? 5.201 0.142 -8.605 1.00 93.50 374 ILE A CA 1
ATOM 2946 C C . ILE A 1 374 ? 3.848 -0.355 -8.083 1.00 93.50 374 ILE A C 1
ATOM 2948 O O . ILE A 1 374 ? 3.093 0.430 -7.517 1.00 93.50 374 ILE A O 1
ATOM 2952 N N . MET A 1 375 ? 3.538 -1.652 -8.214 1.00 95.19 375 MET A N 1
ATOM 2953 C CA . MET A 1 375 ? 2.279 -2.219 -7.719 1.00 95.19 375 MET A CA 1
ATOM 2954 C C . MET A 1 375 ? 2.224 -2.150 -6.192 1.00 95.19 375 MET A C 1
ATOM 2956 O O . MET A 1 375 ? 1.191 -1.787 -5.627 1.00 95.19 375 MET A O 1
ATOM 2960 N N . THR A 1 376 ? 3.342 -2.444 -5.522 1.00 92.38 376 THR A N 1
ATOM 2961 C CA . THR A 1 376 ? 3.446 -2.335 -4.061 1.00 92.38 376 THR A CA 1
ATOM 2962 C C . THR A 1 376 ? 3.305 -0.885 -3.615 1.00 92.38 376 THR A C 1
ATOM 2964 O O . THR A 1 376 ? 2.524 -0.619 -2.706 1.00 92.38 376 THR A O 1
ATOM 2967 N N . LEU A 1 377 ? 3.982 0.060 -4.278 1.00 93.19 377 LEU A N 1
ATOM 2968 C CA . LEU A 1 377 ? 3.886 1.486 -3.964 1.00 93.19 377 LEU A CA 1
ATOM 2969 C C . LEU A 1 377 ? 2.462 2.015 -4.147 1.00 93.19 377 LEU A C 1
ATOM 2971 O O . LEU A 1 377 ? 1.926 2.620 -3.222 1.00 93.19 377 LEU A O 1
ATOM 2975 N N . ILE A 1 378 ? 1.825 1.749 -5.295 1.00 95.50 378 ILE A N 1
ATOM 2976 C CA . ILE A 1 378 ? 0.448 2.185 -5.575 1.00 95.50 378 ILE A CA 1
ATOM 2977 C C . ILE A 1 378 ? -0.511 1.630 -4.520 1.00 95.50 378 ILE A C 1
ATOM 2979 O O . ILE A 1 378 ? -1.329 2.372 -3.975 1.00 95.50 378 ILE A O 1
ATOM 2983 N N . PHE A 1 379 ? -0.412 0.333 -4.213 1.00 94.12 379 PHE A N 1
ATOM 2984 C CA . PHE A 1 379 ? -1.309 -0.294 -3.250 1.00 94.12 379 PHE A CA 1
ATOM 2985 C C . PHE A 1 379 ? -1.074 0.220 -1.827 1.00 94.12 379 PHE A C 1
ATOM 2987 O O . PHE A 1 379 ? -2.022 0.622 -1.152 1.00 94.12 379 PHE A O 1
ATOM 2994 N N . ALA A 1 380 ? 0.180 0.246 -1.376 1.00 92.56 380 ALA A N 1
ATOM 2995 C CA . ALA A 1 380 ? 0.521 0.678 -0.030 1.00 92.56 380 ALA A CA 1
ATOM 2996 C C . ALA A 1 380 ? 0.145 2.145 0.201 1.00 92.56 380 ALA A C 1
ATOM 2998 O O . ALA A 1 380 ? -0.438 2.462 1.234 1.00 92.56 380 ALA A O 1
ATOM 2999 N N . PHE A 1 381 ? 0.367 3.031 -0.773 1.00 92.25 381 PHE A N 1
ATOM 3000 C CA . PHE A 1 381 ? -0.066 4.425 -0.659 1.00 92.25 381 PHE A CA 1
ATOM 3001 C C . PHE A 1 381 ? -1.574 4.601 -0.771 1.00 92.25 381 PHE A C 1
ATOM 3003 O O . PHE A 1 381 ? -2.137 5.417 -0.045 1.00 92.25 381 PHE A O 1
ATOM 3010 N N . GLY A 1 382 ? -2.254 3.805 -1.597 1.00 93.69 382 GLY A N 1
ATOM 3011 C CA . GLY A 1 382 ? -3.715 3.746 -1.579 1.00 93.69 382 GLY A CA 1
ATOM 3012 C C . GLY A 1 382 ? -4.258 3.409 -0.182 1.00 93.69 382 GLY A C 1
ATOM 3013 O O . GLY A 1 382 ? -5.253 3.995 0.254 1.00 93.69 382 GLY A O 1
ATOM 3014 N N . LEU A 1 383 ? -3.573 2.524 0.558 1.00 93.12 383 LEU A N 1
ATOM 3015 C CA . LEU A 1 383 ? -3.882 2.224 1.960 1.00 93.12 383 LEU A CA 1
ATOM 3016 C C . LEU A 1 383 ? -3.478 3.346 2.927 1.00 93.12 383 LEU A C 1
ATOM 3018 O O . LEU A 1 383 ? -4.245 3.650 3.835 1.00 93.12 383 LEU A O 1
ATOM 3022 N N . VAL A 1 384 ? -2.328 3.998 2.742 1.00 94.38 384 VAL A N 1
ATOM 3023 C CA . VAL A 1 384 ? -1.912 5.161 3.557 1.00 94.38 384 VAL A CA 1
ATOM 3024 C C . VAL A 1 384 ? -2.921 6.303 3.440 1.00 94.38 384 VAL A C 1
ATOM 3026 O O . VAL A 1 384 ? -3.240 6.962 4.427 1.00 94.38 384 VAL A O 1
ATOM 3029 N N . PHE A 1 385 ? -3.513 6.494 2.263 1.00 95.12 385 PHE A N 1
ATOM 3030 C CA . PHE A 1 385 ? -4.600 7.449 2.068 1.00 95.12 385 PHE A CA 1
ATOM 3031 C C . PHE A 1 385 ? -5.862 7.110 2.866 1.00 95.12 385 PHE A C 1
ATOM 3033 O O . PHE A 1 385 ? -6.724 7.966 3.005 1.00 95.12 385 PHE A O 1
ATOM 3040 N N . GLN A 1 386 ? -5.973 5.918 3.456 1.00 94.88 386 GLN A N 1
ATOM 3041 C CA . GLN A 1 386 ? -7.047 5.595 4.395 1.00 94.88 386 GLN A CA 1
ATOM 3042 C C . GLN A 1 386 ? -6.790 6.106 5.813 1.00 94.88 386 GLN A C 1
ATOM 3044 O O . GLN A 1 386 ? -7.721 6.070 6.612 1.00 94.88 386 GLN A O 1
ATOM 3049 N N . LEU A 1 387 ? -5.591 6.611 6.140 1.00 93.62 387 LEU A N 1
ATOM 3050 C CA . LEU A 1 387 ? -5.275 7.140 7.475 1.00 93.62 387 LEU A CA 1
ATOM 3051 C C . LEU A 1 387 ? -6.278 8.200 7.967 1.00 93.62 387 LEU A C 1
ATOM 3053 O O . LEU A 1 387 ? -6.753 8.040 9.092 1.00 93.62 387 LEU A O 1
ATOM 3057 N N . PRO A 1 388 ? -6.695 9.205 7.164 1.00 92.44 388 PRO A N 1
ATOM 3058 C CA . PRO A 1 388 ? -7.685 10.191 7.601 1.00 92.44 388 PRO A CA 1
ATOM 3059 C C . PRO A 1 388 ? -9.017 9.562 7.978 1.00 92.44 388 PRO A C 1
ATOM 3061 O O . PRO A 1 388 ? -9.608 9.925 8.992 1.00 92.44 388 PRO A O 1
ATOM 3064 N N . VAL 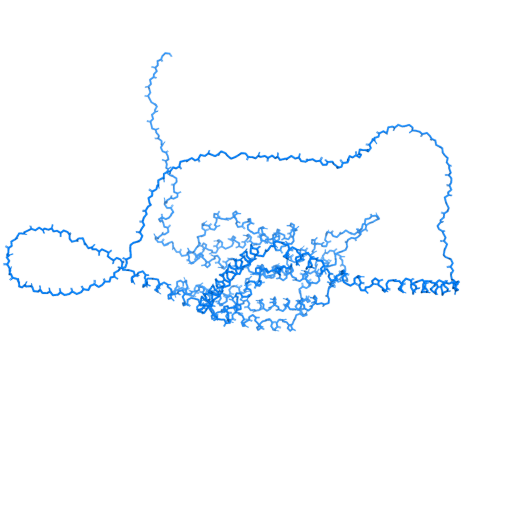A 1 389 ? -9.473 8.583 7.197 1.00 91.25 389 VAL A N 1
ATOM 3065 C CA . VAL A 1 389 ? -10.708 7.859 7.492 1.00 91.25 389 VAL A CA 1
ATOM 3066 C C . VAL A 1 389 ? -10.514 7.007 8.743 1.00 91.25 389 VAL A C 1
ATOM 3068 O O . VAL A 1 389 ? -11.245 7.180 9.711 1.00 91.25 389 VAL A O 1
ATOM 3071 N N . ALA A 1 390 ? -9.500 6.145 8.766 1.00 90.12 390 ALA A N 1
ATOM 3072 C CA . ALA A 1 390 ? -9.239 5.223 9.862 1.00 90.12 390 ALA A CA 1
ATOM 3073 C C . ALA A 1 390 ? -9.081 5.948 11.206 1.00 90.12 390 ALA A C 1
ATOM 3075 O O . ALA A 1 390 ? -9.793 5.628 12.151 1.00 90.12 390 ALA A O 1
ATOM 3076 N N . LEU A 1 391 ? -8.218 6.963 11.296 1.00 91.12 391 LEU A N 1
ATOM 3077 C CA . LEU A 1 391 ? -7.975 7.689 12.546 1.00 91.12 391 LEU A CA 1
ATOM 3078 C C . LEU A 1 391 ? -9.189 8.507 12.999 1.00 91.12 391 LEU A C 1
ATOM 3080 O O . LEU A 1 391 ? -9.461 8.561 14.195 1.00 91.12 391 LEU A O 1
ATOM 3084 N N . THR A 1 392 ? -9.967 9.075 12.072 1.00 87.81 392 THR A N 1
ATOM 3085 C CA . THR A 1 392 ? -11.231 9.743 12.429 1.00 87.81 392 THR A CA 1
ATOM 3086 C C . THR A 1 392 ? -12.242 8.745 12.995 1.00 87.81 392 THR A C 1
ATOM 3088 O O . THR A 1 392 ? -12.939 9.054 13.959 1.00 87.81 392 THR A O 1
ATOM 3091 N N . LEU A 1 393 ? -12.318 7.536 12.429 1.00 84.00 393 LEU A N 1
ATOM 3092 C CA . LEU A 1 393 ? -13.191 6.471 12.928 1.00 84.00 393 LEU A CA 1
ATOM 3093 C C . LEU A 1 393 ? -12.744 5.957 14.299 1.00 84.00 393 LEU A C 1
ATOM 3095 O O . LEU A 1 393 ? -13.582 5.797 15.180 1.00 84.00 393 LEU A O 1
ATOM 3099 N N . LEU A 1 394 ? -11.440 5.742 14.494 1.00 85.19 394 LEU A N 1
ATOM 3100 C CA . LEU A 1 394 ? -10.875 5.340 15.784 1.00 85.19 394 LEU A CA 1
ATOM 3101 C C . LEU A 1 394 ? -11.110 6.411 16.852 1.00 85.19 394 LEU A C 1
ATOM 3103 O O . LEU A 1 394 ? -11.453 6.076 17.982 1.00 85.19 394 LEU A O 1
ATOM 3107 N N . SER A 1 395 ? -10.981 7.688 16.484 1.00 86.44 395 SER A N 1
ATOM 3108 C CA . SER A 1 395 ? -11.247 8.793 17.401 1.00 86.44 395 SER A CA 1
ATOM 3109 C C . SER A 1 395 ? -12.721 8.908 17.769 1.00 86.44 395 SER A C 1
ATOM 3111 O O . SER A 1 395 ? -13.057 9.078 18.936 1.00 86.44 395 SER A O 1
ATOM 3113 N N . ARG A 1 396 ? -13.624 8.689 16.808 1.00 80.12 396 ARG A N 1
ATOM 3114 C CA . ARG A 1 396 ? -15.061 8.578 17.090 1.00 80.12 396 ARG A CA 1
ATOM 3115 C C . ARG A 1 396 ? -15.447 7.381 17.943 1.00 80.12 396 ARG A C 1
ATOM 3117 O O . ARG A 1 396 ? -16.435 7.453 18.661 1.00 80.12 396 ARG A O 1
ATOM 3124 N N . ALA A 1 397 ? -14.698 6.291 17.842 1.00 78.44 397 ALA A N 1
ATOM 3125 C CA . ALA A 1 397 ? -14.885 5.116 18.679 1.00 78.44 397 ALA A CA 1
ATOM 3126 C C . ALA A 1 397 ? -14.363 5.308 20.114 1.00 78.44 397 ALA A C 1
ATOM 3128 O O . ALA A 1 397 ? -14.502 4.390 20.914 1.00 78.44 397 ALA A O 1
ATOM 3129 N N . GLY A 1 398 ? -13.736 6.449 20.429 1.00 79.69 398 GLY A N 1
ATOM 3130 C CA . GLY A 1 398 ? -13.095 6.693 21.725 1.00 79.69 398 GLY A CA 1
ATOM 3131 C C . GLY A 1 398 ? -11.783 5.926 21.922 1.00 79.69 398 GLY A C 1
ATOM 3132 O O . GLY A 1 398 ? -11.193 5.990 22.988 1.00 79.69 398 GLY A O 1
ATOM 3133 N N . LEU A 1 399 ? -11.281 5.216 20.902 1.00 82.94 399 LEU A N 1
ATOM 3134 C CA . LEU A 1 399 ? -10.034 4.443 21.011 1.00 82.94 399 LEU A CA 1
ATOM 3135 C C . LEU A 1 399 ? -8.783 5.330 20.975 1.00 82.94 399 LEU A C 1
ATOM 3137 O O . LEU A 1 399 ? -7.690 4.881 21.318 1.00 82.94 399 LEU A O 1
ATOM 3141 N N . VAL A 1 400 ? -8.918 6.553 20.456 1.00 88.56 400 VAL A N 1
ATOM 3142 C CA . VAL A 1 400 ? -7.810 7.479 20.226 1.00 88.56 400 VAL A CA 1
ATOM 3143 C C . VAL A 1 400 ? -8.279 8.927 20.399 1.00 88.56 400 VAL A C 1
ATOM 3145 O O . VAL A 1 400 ? -9.216 9.362 19.734 1.00 88.56 400 VAL A O 1
ATOM 3148 N N . THR A 1 401 ? -7.578 9.723 21.203 1.00 90.19 401 THR A N 1
ATOM 3149 C CA . THR A 1 401 ? -7.853 11.163 21.339 1.00 90.19 401 THR A CA 1
ATOM 3150 C C . THR A 1 401 ? -7.047 11.991 20.325 1.00 90.19 401 THR A C 1
ATOM 3152 O O . THR A 1 401 ? -5.900 11.642 20.003 1.00 90.19 401 THR A O 1
ATOM 3155 N N . PRO A 1 402 ? -7.597 13.093 19.775 1.00 91.06 402 PRO A N 1
ATOM 3156 C CA . PRO A 1 402 ? -6.840 13.992 18.903 1.00 91.06 402 PRO A CA 1
ATOM 3157 C C . PRO A 1 402 ? -5.618 14.622 19.584 1.00 91.06 402 PRO A C 1
ATOM 3159 O O . PRO A 1 402 ? -4.601 14.859 18.926 1.00 91.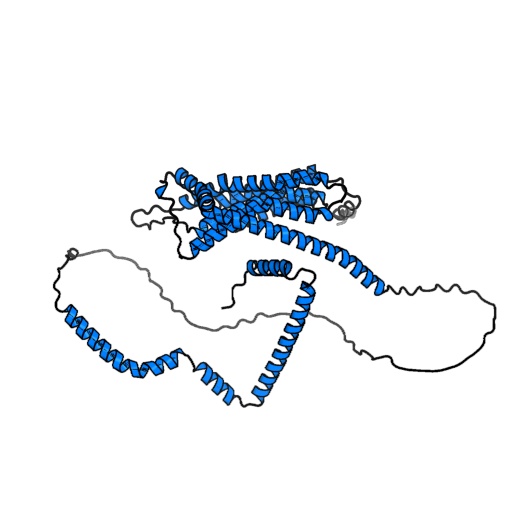06 402 PRO A O 1
ATOM 3162 N N . GLU A 1 403 ? -5.694 14.862 20.891 1.00 91.50 403 GLU A N 1
ATOM 3163 C CA . GLU A 1 403 ? -4.607 15.330 21.754 1.00 91.50 403 GLU A CA 1
ATOM 3164 C C . GLU A 1 403 ? -3.500 14.271 21.812 1.00 91.50 403 GLU A C 1
ATOM 3166 O O . GLU A 1 403 ? -2.335 14.567 21.530 1.00 91.50 403 GLU A O 1
ATOM 3171 N N . GLY A 1 404 ? -3.867 13.004 22.034 1.00 90.75 404 GLY A N 1
ATOM 3172 C CA . GLY A 1 404 ? -2.942 11.872 22.012 1.00 90.75 404 GLY A CA 1
ATOM 3173 C C . GLY A 1 404 ? -2.243 11.692 20.659 1.00 90.75 404 GLY A C 1
ATOM 3174 O O . GLY A 1 404 ? -1.033 11.442 20.606 1.00 90.75 404 GLY A O 1
ATOM 3175 N N . LEU A 1 405 ? -2.962 11.878 19.546 1.00 91.31 405 LEU A N 1
ATOM 3176 C CA . LEU A 1 405 ? -2.365 11.873 18.203 1.00 91.31 405 LEU A CA 1
ATOM 3177 C C . LEU A 1 405 ? -1.420 13.061 17.985 1.00 91.31 405 LEU A C 1
ATOM 3179 O O . LEU A 1 405 ? -0.355 12.903 17.376 1.00 91.31 405 LEU A O 1
ATOM 3183 N N . ALA A 1 406 ? -1.775 14.242 18.494 1.00 93.50 406 ALA A N 1
ATOM 3184 C CA . ALA A 1 406 ? -0.931 15.425 18.406 1.00 93.50 406 ALA A CA 1
ATOM 3185 C C . ALA A 1 406 ? 0.366 15.263 19.217 1.00 93.50 406 ALA A C 1
ATOM 3187 O O . ALA A 1 406 ? 1.440 15.587 18.713 1.00 93.50 406 ALA A O 1
ATOM 3188 N N . ASN A 1 407 ? 0.309 14.668 20.406 1.00 93.81 407 ASN A N 1
ATOM 3189 C CA . ASN A 1 407 ? 1.496 14.398 21.223 1.00 93.81 407 ASN A CA 1
ATOM 3190 C C . ASN A 1 407 ? 2.443 13.380 20.556 1.00 93.81 407 ASN A C 1
ATOM 3192 O O . ASN A 1 407 ? 3.663 13.418 20.745 1.00 93.81 407 ASN A O 1
ATOM 3196 N N . LYS A 1 408 ? 1.906 12.502 19.699 1.00 92.56 408 LYS A N 1
ATOM 3197 C CA . LYS A 1 408 ? 2.664 11.457 18.993 1.00 92.56 408 LYS A CA 1
ATOM 3198 C C . LYS A 1 408 ? 3.190 11.857 17.606 1.00 92.56 408 LYS A C 1
ATOM 3200 O O . LYS A 1 408 ? 3.751 11.008 16.913 1.00 92.56 408 LYS A O 1
ATOM 3205 N N . ARG A 1 409 ? 3.122 13.138 17.212 1.00 95.00 409 ARG A N 1
ATOM 3206 C CA . ARG A 1 409 ? 3.627 13.648 15.910 1.00 95.00 409 ARG A CA 1
ATOM 3207 C C . ARG A 1 409 ? 5.054 13.208 15.588 1.00 95.00 409 ARG A C 1
ATOM 3209 O O . ARG A 1 409 ? 5.317 12.734 14.488 1.00 95.00 409 ARG A O 1
ATOM 3216 N N . LYS A 1 410 ? 5.968 13.315 16.557 1.00 95.06 410 LYS A N 1
ATOM 3217 C CA . LYS A 1 410 ? 7.375 12.911 16.383 1.00 95.06 410 LYS A CA 1
ATOM 3218 C C . LYS A 1 410 ? 7.520 11.429 16.020 1.00 95.06 410 LYS A C 1
ATOM 3220 O O . LYS A 1 410 ? 8.329 11.092 15.164 1.00 95.06 410 LYS A O 1
ATOM 3225 N N . TYR A 1 411 ? 6.696 10.559 16.609 1.00 94.06 411 TYR A N 1
ATOM 3226 C CA . TYR A 1 411 ? 6.692 9.131 16.293 1.00 94.06 411 TYR A CA 1
ATOM 3227 C C . TYR A 1 411 ? 6.077 8.868 14.920 1.00 94.06 411 TYR A C 1
ATOM 3229 O O . TYR A 1 411 ? 6.628 8.082 14.158 1.00 94.06 411 TYR A O 1
ATOM 3237 N N . ALA A 1 412 ? 4.990 9.563 14.571 1.00 93.00 412 ALA A N 1
ATOM 3238 C CA . ALA A 1 412 ? 4.368 9.451 13.253 1.00 93.00 412 ALA A CA 1
ATOM 3239 C C . ALA A 1 412 ? 5.332 9.846 12.121 1.00 93.00 412 ALA A C 1
ATOM 3241 O O . ALA A 1 412 ? 5.396 9.151 11.111 1.00 93.00 412 ALA A O 1
ATOM 3242 N N . ILE A 1 413 ? 6.136 10.899 12.314 1.00 94.62 413 ILE A N 1
ATOM 3243 C CA . ILE A 1 413 ? 7.179 11.304 11.358 1.00 94.62 413 ILE A CA 1
ATOM 3244 C C . ILE A 1 413 ? 8.205 10.180 11.177 1.00 94.62 413 ILE A C 1
ATOM 3246 O O . ILE A 1 413 ? 8.482 9.783 10.048 1.00 94.62 413 ILE A O 1
ATOM 3250 N N . VAL A 1 414 ? 8.734 9.621 12.271 1.00 95.00 414 VAL A N 1
ATOM 3251 C CA . VAL A 1 414 ? 9.708 8.518 12.197 1.00 95.00 414 VAL A CA 1
ATOM 3252 C C . VAL A 1 414 ? 9.101 7.293 11.509 1.00 95.00 414 VAL A C 1
ATOM 3254 O O . VAL A 1 414 ? 9.722 6.736 10.610 1.00 95.00 414 VAL A O 1
ATOM 3257 N N . ILE A 1 415 ? 7.872 6.909 11.864 1.00 92.88 415 ILE A N 1
ATOM 3258 C CA . ILE A 1 415 ? 7.161 5.784 11.241 1.00 92.88 415 ILE A CA 1
ATOM 3259 C C . ILE A 1 415 ? 6.954 6.030 9.742 1.00 92.88 415 ILE A C 1
ATOM 3261 O O . ILE A 1 415 ? 7.151 5.108 8.958 1.00 92.88 415 ILE A O 1
ATOM 3265 N N . ALA A 1 416 ? 6.615 7.253 9.327 1.00 92.62 416 ALA A N 1
ATOM 3266 C CA . ALA A 1 416 ? 6.456 7.596 7.915 1.00 92.62 416 ALA A CA 1
ATOM 3267 C C . ALA A 1 416 ? 7.772 7.446 7.134 1.00 92.62 416 ALA A C 1
ATOM 3269 O O . ALA A 1 416 ? 7.772 6.872 6.048 1.00 92.62 416 ALA A O 1
ATOM 3270 N N . PHE A 1 417 ? 8.900 7.894 7.696 1.00 93.25 417 PHE A N 1
ATOM 3271 C CA . PHE A 1 417 ? 10.218 7.727 7.073 1.00 93.25 417 PHE A CA 1
ATOM 3272 C C . PHE A 1 417 ? 10.689 6.272 7.036 1.00 93.25 417 PHE A C 1
ATOM 3274 O O . PHE A 1 417 ? 11.299 5.865 6.049 1.00 93.25 417 PHE A O 1
ATOM 3281 N N . VAL A 1 418 ? 10.404 5.494 8.084 1.00 91.94 418 VAL A N 1
ATOM 3282 C CA . VAL A 1 418 ? 10.710 4.057 8.136 1.00 91.94 418 VAL A CA 1
ATOM 3283 C C . VAL A 1 418 ? 9.862 3.297 7.122 1.00 91.94 418 VAL A C 1
ATOM 3285 O O . VAL A 1 418 ? 10.393 2.488 6.370 1.00 91.94 418 VAL A O 1
ATOM 3288 N N . ALA A 1 419 ? 8.561 3.584 7.051 1.00 89.56 419 ALA A N 1
ATOM 3289 C CA . ALA A 1 419 ? 7.678 2.993 6.056 1.00 89.56 419 ALA A CA 1
ATOM 3290 C C . ALA A 1 419 ? 8.148 3.337 4.638 1.00 89.56 419 ALA A C 1
ATOM 3292 O O . ALA A 1 419 ? 8.281 2.436 3.818 1.00 89.56 419 ALA A O 1
ATOM 3293 N N . ALA A 1 420 ? 8.479 4.605 4.367 1.00 91.19 420 ALA A N 1
ATOM 3294 C CA . ALA A 1 420 ? 9.041 5.014 3.084 1.00 91.19 420 ALA A CA 1
ATOM 3295 C C . ALA A 1 420 ? 10.332 4.241 2.762 1.00 91.19 420 ALA A C 1
ATOM 3297 O O . ALA A 1 420 ? 10.410 3.654 1.696 1.00 91.19 420 ALA A O 1
ATOM 3298 N N . ALA A 1 421 ? 11.274 4.123 3.705 1.00 90.12 421 ALA A N 1
ATOM 3299 C CA . ALA A 1 421 ? 12.530 3.386 3.512 1.00 90.12 421 ALA A CA 1
ATOM 3300 C C . ALA A 1 421 ? 12.368 1.867 3.299 1.00 90.12 421 ALA A C 1
ATOM 3302 O O . ALA A 1 421 ? 13.279 1.226 2.785 1.00 90.12 421 ALA A O 1
ATOM 3303 N N . ILE A 1 422 ? 11.254 1.273 3.740 1.00 88.00 422 ILE A N 1
ATOM 3304 C CA . ILE A 1 422 ? 10.927 -0.138 3.472 1.00 88.00 422 ILE A CA 1
ATOM 3305 C C . ILE A 1 422 ? 10.280 -0.286 2.090 1.00 88.00 422 ILE A C 1
ATOM 3307 O O . ILE A 1 422 ? 10.491 -1.288 1.408 1.00 88.00 422 ILE A O 1
ATOM 3311 N N . LEU A 1 423 ? 9.442 0.680 1.709 1.00 85.94 423 LEU A N 1
ATOM 3312 C CA . LEU A 1 423 ? 8.658 0.648 0.476 1.00 85.94 423 LEU A CA 1
ATOM 3313 C C . LEU A 1 423 ? 9.482 1.026 -0.752 1.00 85.94 423 LEU A C 1
ATOM 3315 O O . LEU A 1 423 ? 9.272 0.458 -1.824 1.00 85.94 423 LEU A O 1
ATOM 3319 N N . THR A 1 424 ? 10.376 1.997 -0.610 1.00 82.81 424 THR A N 1
ATOM 3320 C CA . THR A 1 424 ? 11.307 2.394 -1.659 1.00 82.81 424 THR A CA 1
ATOM 3321 C C . THR A 1 424 ? 12.661 1.762 -1.391 1.00 82.81 424 THR A C 1
ATOM 3323 O O . THR A 1 424 ? 13.029 1.539 -0.236 1.00 82.81 424 THR A O 1
ATOM 3326 N N . PRO A 1 425 ? 13.447 1.488 -2.439 1.00 76.00 425 PRO A N 1
ATOM 3327 C CA . PRO A 1 425 ? 14.882 1.313 -2.256 1.00 76.00 425 PRO A CA 1
ATOM 3328 C C . PRO A 1 425 ? 15.488 2.550 -1.548 1.00 76.00 425 PRO A C 1
ATOM 3330 O O . PRO A 1 425 ? 14.808 3.569 -1.388 1.00 76.00 425 PRO A O 1
ATOM 3333 N N . PRO A 1 426 ? 16.746 2.481 -1.069 1.00 74.00 426 PRO A N 1
ATOM 3334 C CA . PRO A 1 426 ? 17.370 3.566 -0.310 1.00 74.00 426 PRO A CA 1
ATOM 3335 C C . PRO A 1 426 ? 17.712 4.767 -1.213 1.00 74.00 426 PRO A C 1
ATOM 3337 O O . PRO A 1 426 ? 18.880 5.049 -1.476 1.00 74.00 426 PRO A O 1
ATOM 3340 N N . ASP A 1 427 ? 16.690 5.475 -1.695 1.00 85.38 427 ASP A N 1
ATOM 3341 C CA . ASP A 1 427 ? 16.797 6.708 -2.458 1.00 85.38 427 ASP A CA 1
ATOM 3342 C C . ASP A 1 427 ? 16.145 7.889 -1.702 1.00 85.38 427 ASP A C 1
ATOM 3344 O O . ASP A 1 427 ? 14.951 7.861 -1.391 1.00 85.38 427 ASP A O 1
ATOM 3348 N N . PRO A 1 428 ? 16.905 8.952 -1.366 1.00 87.38 428 PRO A N 1
ATOM 3349 C CA . PRO A 1 428 ? 16.388 10.039 -0.528 1.00 87.38 428 PRO A CA 1
ATOM 3350 C C . PRO A 1 428 ? 15.238 10.826 -1.161 1.00 87.38 428 PRO A C 1
ATOM 3352 O O . PRO A 1 428 ? 14.383 11.353 -0.450 1.00 87.38 428 PRO A O 1
ATOM 3355 N N . MET A 1 429 ? 15.224 10.931 -2.493 1.00 87.75 429 MET A N 1
ATOM 3356 C CA . MET A 1 429 ? 14.245 11.739 -3.218 1.00 87.75 429 MET A CA 1
ATOM 3357 C C . MET A 1 429 ? 12.846 11.134 -3.139 1.00 87.75 429 MET A C 1
ATOM 3359 O O . MET A 1 429 ? 11.913 11.826 -2.728 1.00 87.75 429 MET A O 1
ATOM 3363 N N . THR A 1 430 ? 12.676 9.852 -3.468 1.00 88.31 430 THR A N 1
ATOM 3364 C CA . THR A 1 430 ? 11.354 9.225 -3.374 1.00 88.31 430 THR A CA 1
ATOM 3365 C C . THR A 1 430 ? 10.997 8.890 -1.939 1.00 88.31 430 THR A C 1
ATOM 3367 O O . THR A 1 430 ? 9.825 9.005 -1.586 1.00 88.31 430 THR A O 1
ATOM 3370 N N . GLN A 1 431 ? 11.977 8.610 -1.069 1.00 92.62 431 GLN A N 1
ATOM 3371 C CA . GLN A 1 431 ? 11.718 8.465 0.362 1.00 92.62 431 GLN A CA 1
ATOM 3372 C C . GLN A 1 431 ? 11.061 9.735 0.930 1.00 92.62 431 GLN A C 1
ATOM 3374 O O . GLN A 1 431 ? 10.056 9.646 1.638 1.00 92.62 431 GLN A O 1
ATOM 3379 N N . LEU A 1 432 ? 11.565 10.924 0.574 1.00 92.38 432 LEU A N 1
ATOM 3380 C CA . LEU A 1 432 ? 10.926 12.201 0.915 1.00 92.38 432 LEU A CA 1
ATOM 3381 C C . LEU A 1 432 ? 9.587 12.387 0.191 1.00 92.38 432 LEU A C 1
ATOM 3383 O O . LEU A 1 432 ? 8.607 12.798 0.819 1.00 92.38 432 LEU A O 1
ATOM 3387 N N . GLY A 1 433 ? 9.529 12.046 -1.098 1.00 90.62 433 GLY A N 1
ATOM 3388 C CA . GLY A 1 433 ? 8.314 12.104 -1.913 1.00 90.62 433 GLY A CA 1
ATOM 3389 C C . GLY A 1 433 ? 7.152 11.282 -1.347 1.00 90.62 433 GLY A C 1
ATOM 3390 O O . GLY A 1 433 ? 6.000 11.665 -1.518 1.00 90.62 433 GLY A O 1
ATOM 3391 N N . LEU A 1 434 ? 7.440 10.200 -0.622 1.00 91.25 434 LEU A N 1
ATOM 3392 C CA . LEU A 1 434 ? 6.463 9.338 0.045 1.00 91.25 434 LEU A CA 1
ATOM 3393 C C . LEU A 1 434 ? 6.190 9.745 1.501 1.00 91.25 434 LEU A C 1
ATOM 3395 O O . LEU A 1 434 ? 5.037 9.745 1.949 1.00 91.25 434 LEU A O 1
ATOM 3399 N N . ALA A 1 435 ? 7.227 10.117 2.254 1.00 93.50 435 ALA A N 1
ATOM 3400 C CA . ALA A 1 435 ? 7.089 10.484 3.661 1.00 93.50 435 ALA A CA 1
ATOM 3401 C C . ALA A 1 435 ? 6.294 11.787 3.844 1.00 93.50 435 ALA A C 1
ATOM 3403 O O . ALA A 1 435 ? 5.421 11.855 4.709 1.00 93.50 435 ALA A O 1
ATOM 3404 N N . VAL A 1 436 ? 6.539 12.806 3.012 1.00 94.31 436 VAL A N 1
ATOM 3405 C CA . VAL A 1 436 ? 5.888 14.121 3.147 1.00 94.31 436 VAL A CA 1
ATOM 3406 C C . VAL A 1 436 ? 4.362 14.040 2.977 1.00 94.31 436 VAL A C 1
ATOM 3408 O O . VAL A 1 436 ? 3.657 14.503 3.879 1.00 94.31 436 VAL A O 1
ATOM 3411 N N . PRO A 1 437 ? 3.806 13.414 1.916 1.00 93.19 437 PRO A N 1
ATOM 3412 C CA . PRO A 1 437 ? 2.360 13.218 1.803 1.00 93.19 437 PRO A CA 1
ATOM 3413 C C . PRO A 1 437 ? 1.778 12.409 2.962 1.00 93.19 437 PRO A C 1
ATOM 3415 O O . PRO A 1 437 ? 0.696 12.726 3.444 1.00 93.19 437 PRO A O 1
ATOM 3418 N N . THR A 1 438 ? 2.503 11.401 3.452 1.00 95.31 438 THR A N 1
ATOM 3419 C CA . THR A 1 438 ? 2.066 10.581 4.591 1.00 95.31 438 THR A CA 1
ATOM 3420 C C . THR A 1 438 ? 1.936 11.413 5.870 1.00 95.31 438 THR A C 1
ATOM 3422 O O . THR A 1 438 ? 0.931 11.317 6.574 1.00 95.31 438 THR A O 1
ATOM 3425 N N . ILE A 1 439 ? 2.915 12.278 6.152 1.00 95.88 439 ILE A N 1
ATOM 3426 C CA . ILE A 1 439 ? 2.885 13.193 7.302 1.00 95.88 439 ILE A CA 1
ATOM 3427 C C . ILE A 1 439 ? 1.740 14.203 7.157 1.00 95.88 439 ILE A C 1
ATOM 3429 O O . ILE A 1 439 ? 1.022 14.463 8.121 1.00 95.88 439 ILE A O 1
ATOM 3433 N N . LEU A 1 440 ? 1.520 14.734 5.950 1.00 96.44 440 LEU A N 1
ATOM 3434 C CA . LEU A 1 440 ? 0.413 15.652 5.673 1.00 96.44 440 LEU A CA 1
ATOM 3435 C C . LEU A 1 440 ? -0.944 14.970 5.901 1.00 96.44 440 LEU A C 1
ATOM 3437 O O . LEU A 1 440 ? -1.829 15.549 6.528 1.00 96.44 440 LEU A O 1
ATOM 3441 N N . LEU A 1 441 ? -1.102 13.720 5.461 1.00 95.88 441 LEU A N 1
ATOM 3442 C CA . LEU A 1 441 ? -2.309 12.933 5.717 1.00 95.88 441 LEU A CA 1
ATOM 3443 C C . LEU A 1 441 ? -2.516 12.666 7.205 1.00 95.88 441 LEU A C 1
ATOM 3445 O O . LEU A 1 441 ? -3.651 12.732 7.673 1.00 95.88 441 LEU A O 1
ATOM 3449 N N . TYR A 1 442 ? -1.451 12.403 7.962 1.00 96.12 442 TYR A N 1
ATOM 3450 C CA . TYR A 1 442 ? -1.539 12.277 9.415 1.00 96.12 442 TYR A CA 1
ATOM 3451 C C . TYR A 1 442 ? -2.023 13.584 10.064 1.00 96.12 442 TYR A C 1
ATOM 3453 O O . TYR A 1 442 ? -2.911 13.558 10.914 1.00 96.12 442 TYR A O 1
ATOM 3461 N N . GLU A 1 443 ? -1.537 14.737 9.600 1.00 96.19 443 GLU A N 1
ATOM 3462 C CA . GLU A 1 443 ? -2.011 16.038 10.082 1.00 96.19 443 GLU A CA 1
ATOM 3463 C C . GLU A 1 443 ? -3.484 16.285 9.755 1.00 96.19 443 GLU A C 1
ATOM 3465 O O . GLU A 1 443 ? -4.269 16.695 10.615 1.00 96.19 443 GLU A O 1
ATOM 3470 N N . LEU A 1 444 ? -3.877 15.972 8.519 1.00 95.44 444 LEU A N 1
ATOM 3471 C CA . LEU A 1 444 ? -5.267 16.029 8.085 1.00 95.44 444 LEU A CA 1
ATOM 3472 C C . LEU A 1 444 ? -6.146 15.107 8.938 1.00 95.44 444 LEU A C 1
ATOM 3474 O O . LEU A 1 444 ? -7.269 15.469 9.281 1.00 95.44 444 LEU A O 1
ATOM 3478 N N . SER A 1 445 ? -5.623 13.945 9.328 1.00 94.56 445 SER A N 1
ATOM 3479 C CA . SER A 1 445 ? -6.313 12.997 10.201 1.00 94.56 445 SER A CA 1
ATOM 3480 C C . SER A 1 445 ? -6.582 13.590 11.584 1.00 94.56 445 SER A C 1
ATOM 3482 O O . SER A 1 445 ? -7.700 13.478 12.075 1.00 94.56 445 SER A O 1
ATOM 3484 N N . ILE A 1 446 ? -5.598 14.267 12.193 1.00 94.25 446 ILE A N 1
ATOM 3485 C CA . ILE A 1 446 ? -5.772 14.958 13.485 1.00 94.25 446 ILE A CA 1
ATOM 3486 C C . ILE A 1 446 ? -6.825 16.063 13.359 1.00 94.25 446 ILE A C 1
ATOM 3488 O O . ILE A 1 446 ? -7.698 16.196 14.216 1.00 94.25 446 ILE A O 1
ATOM 3492 N N . PHE A 1 447 ? -6.768 16.842 12.277 1.00 94.31 447 PHE A N 1
ATOM 3493 C CA . PHE A 1 447 ? -7.745 17.893 12.011 1.00 94.31 447 PHE A CA 1
ATOM 3494 C C . PHE A 1 447 ? -9.173 17.338 11.887 1.00 94.31 447 PHE A C 1
ATOM 3496 O O . PHE A 1 447 ? -10.100 17.862 12.508 1.00 94.31 447 PHE A O 1
ATOM 3503 N N . MET A 1 448 ? -9.357 16.256 11.123 1.00 90.81 448 MET A N 1
ATOM 3504 C CA . MET A 1 448 ? -10.658 15.602 10.980 1.00 90.81 448 MET A CA 1
ATOM 3505 C C . MET A 1 448 ? -11.131 14.988 12.300 1.00 90.81 448 MET A C 1
ATOM 3507 O O . MET A 1 448 ? -12.292 15.177 12.658 1.00 90.81 448 MET A O 1
ATOM 3511 N N . ALA A 1 449 ? -10.243 14.334 13.050 1.00 90.00 449 ALA A N 1
ATOM 3512 C CA . ALA A 1 449 ? -10.555 13.757 14.353 1.00 90.00 449 ALA A CA 1
ATOM 3513 C C . ALA A 1 449 ? -11.101 14.820 15.324 1.00 90.00 449 ALA A C 1
ATOM 3515 O O . ALA A 1 449 ? -12.200 14.644 15.842 1.00 90.00 449 ALA A O 1
ATOM 3516 N N . ARG A 1 450 ? -10.441 15.983 15.456 1.00 89.69 450 ARG A N 1
ATOM 3517 C CA . ARG A 1 450 ? -10.941 17.106 16.284 1.00 89.69 450 ARG A CA 1
ATOM 3518 C C . ARG A 1 450 ? -12.319 17.603 15.862 1.00 89.69 450 ARG A C 1
ATOM 3520 O O . ARG A 1 450 ? -13.136 17.971 16.696 1.00 89.69 450 ARG A O 1
ATOM 3527 N N . ARG A 1 451 ? -12.596 17.646 14.555 1.00 87.88 451 ARG A N 1
ATOM 3528 C CA . ARG A 1 451 ? -13.881 18.153 14.049 1.00 87.88 451 ARG A CA 1
ATOM 3529 C C . ARG A 1 451 ? -15.047 17.205 14.331 1.00 87.88 451 ARG A C 1
ATOM 3531 O O . ARG A 1 451 ? -16.203 17.640 14.299 1.00 87.88 451 ARG A O 1
ATOM 3538 N N . PHE A 1 452 ? -14.743 15.929 14.536 1.00 82.75 452 PHE A N 1
ATOM 3539 C CA . PHE A 1 452 ? -15.699 14.834 14.573 1.00 82.75 452 PHE A CA 1
ATOM 3540 C C . PHE A 1 452 ? -15.713 14.063 15.902 1.00 82.75 452 PHE A C 1
ATOM 3542 O O . PHE A 1 452 ? -16.489 13.112 16.012 1.00 82.75 452 PHE A O 1
ATOM 3549 N N . GLN A 1 453 ? -14.916 14.483 16.887 1.00 75.06 453 GLN A N 1
ATOM 3550 C CA . GLN A 1 453 ? -14.877 13.911 18.230 1.00 75.06 453 GLN A CA 1
ATOM 3551 C C . GLN A 1 453 ? -16.238 14.092 18.937 1.00 75.06 453 GLN A C 1
ATOM 3553 O O . GLN A 1 453 ? -16.803 15.191 18.893 1.00 75.06 453 GLN A O 1
ATOM 3558 N N . PRO A 1 454 ? -16.800 13.033 19.549 1.00 68.06 454 PRO A N 1
ATOM 3559 C CA . PRO A 1 454 ? -17.919 13.161 20.479 1.00 68.06 454 PRO A CA 1
ATOM 3560 C C . PRO A 1 454 ? -17.495 13.970 21.720 1.00 68.06 454 PRO A C 1
ATOM 3562 O O . PRO A 1 454 ? -16.305 14.000 22.028 1.00 68.06 454 PRO A O 1
ATOM 3565 N N . PRO A 1 455 ? -18.422 14.631 22.437 1.00 62.59 455 PRO A N 1
ATOM 3566 C CA . PRO A 1 455 ? -18.086 15.261 23.713 1.00 62.59 455 PRO A CA 1
ATOM 3567 C C . PRO A 1 455 ? -17.458 14.225 24.669 1.00 62.59 455 PRO A C 1
ATOM 3569 O O . PRO A 1 455 ? -17.895 13.069 24.629 1.00 62.59 455 PRO A O 1
ATOM 3572 N N . PRO A 1 456 ? -16.455 14.616 25.483 1.00 61.81 456 PRO A N 1
ATOM 3573 C CA . PRO A 1 456 ? -15.802 13.717 26.433 1.00 61.81 456 PRO A CA 1
ATOM 3574 C C . PRO A 1 456 ? -16.836 12.995 27.293 1.00 61.81 456 PRO A C 1
ATOM 3576 O O . PRO A 1 456 ? -17.839 13.596 27.696 1.00 61.81 456 PRO A O 1
ATOM 3579 N N . SER A 1 457 ? -16.627 11.701 27.522 1.00 59.78 457 SER A N 1
ATOM 3580 C CA . SER A 1 457 ? -17.450 10.967 28.473 1.00 59.78 457 SER A CA 1
ATOM 3581 C C . SER A 1 457 ? -16.880 11.178 29.873 1.00 59.78 457 SER A C 1
ATOM 3583 O O . SER A 1 457 ? -15.672 11.273 30.034 1.00 59.78 457 SER A O 1
ATOM 3585 N N . GLU A 1 458 ? -17.746 11.248 30.883 1.00 50.50 458 GLU A N 1
ATOM 3586 C CA . GLU A 1 458 ? -17.426 11.557 32.294 1.00 50.50 458 GLU A CA 1
ATOM 3587 C C . GLU A 1 458 ? -16.374 10.612 32.930 1.00 50.50 458 GLU A C 1
ATOM 3589 O O . GLU A 1 458 ? -15.904 10.866 34.028 1.00 50.50 458 GLU A O 1
ATOM 3594 N N . TYR A 1 459 ? -15.980 9.539 32.233 1.00 53.69 459 TYR A N 1
ATOM 3595 C CA . TYR A 1 459 ? -14.943 8.584 32.638 1.00 53.69 459 TYR A CA 1
ATOM 3596 C C . TYR A 1 459 ? -13.519 8.968 32.200 1.00 53.69 459 TYR A C 1
ATOM 3598 O O . TYR A 1 459 ? -12.570 8.386 32.709 1.00 53.69 459 TYR A O 1
ATOM 3606 N N . ASP A 1 460 ? -13.357 9.910 31.263 1.00 55.72 460 ASP A N 1
ATOM 3607 C CA . ASP A 1 460 ? -12.045 10.301 30.721 1.00 55.72 460 ASP A CA 1
ATOM 3608 C C . ASP A 1 460 ? -11.328 11.361 31.596 1.00 55.72 460 ASP A C 1
ATOM 3610 O O . ASP A 1 460 ? -10.135 11.590 31.425 1.00 55.72 460 ASP A O 1
ATOM 3614 N N . GLU A 1 461 ? -12.034 12.003 32.540 1.00 53.00 461 GLU A N 1
ATOM 3615 C CA . GLU A 1 461 ? -11.471 13.035 33.436 1.00 53.00 461 GLU A CA 1
ATOM 3616 C C . GLU A 1 461 ? -10.654 12.435 34.602 1.00 53.00 461 GLU A C 1
ATOM 3618 O O . GLU A 1 461 ? -9.714 13.071 35.071 1.00 53.00 461 GLU A O 1
ATOM 3623 N N . GLU A 1 462 ? -10.945 11.199 35.035 1.00 51.34 462 GLU A N 1
ATOM 3624 C CA . GLU A 1 462 ? -10.242 10.554 36.163 1.00 51.34 462 GLU A CA 1
ATOM 3625 C C . GLU A 1 462 ? -8.800 10.127 35.812 1.00 51.34 462 GLU A C 1
ATOM 3627 O O . GLU A 1 462 ? -7.941 10.131 36.687 1.00 51.34 462 GLU A O 1
ATOM 3632 N N . ASP A 1 463 ? -8.504 9.815 34.542 1.00 53.88 463 ASP A N 1
ATOM 3633 C CA . ASP A 1 463 ? -7.155 9.416 34.098 1.00 53.88 463 ASP A CA 1
ATOM 3634 C C . ASP A 1 463 ? -6.238 10.625 33.792 1.00 53.88 463 ASP A C 1
ATOM 3636 O O . ASP A 1 463 ? -5.016 10.469 33.733 1.00 53.88 463 ASP A O 1
ATOM 3640 N N . GLU A 1 464 ? -6.797 11.827 33.576 1.00 54.28 464 GLU A N 1
ATOM 3641 C CA . GLU A 1 464 ? -6.020 13.052 33.303 1.00 54.28 464 GLU A CA 1
ATOM 3642 C C . GLU A 1 464 ? -5.640 13.828 34.582 1.00 54.28 464 GLU A C 1
ATOM 3644 O O . GLU A 1 464 ? -4.637 14.543 34.567 1.00 54.28 464 GLU A O 1
ATOM 3649 N N . GLU A 1 465 ? -6.371 13.671 35.696 1.00 52.59 465 GLU A N 1
ATOM 3650 C CA . GLU A 1 465 ? -6.031 14.315 36.983 1.00 52.59 465 GLU A CA 1
ATOM 3651 C C . GLU A 1 465 ? -4.813 13.682 37.692 1.00 52.59 465 GLU A C 1
ATOM 3653 O O . GLU A 1 465 ? -4.172 14.341 38.512 1.00 52.59 465 GLU A O 1
ATOM 3658 N N . ASP A 1 466 ? -4.433 12.447 37.348 1.00 53.25 466 ASP A N 1
ATOM 3659 C CA . ASP A 1 466 ? -3.297 11.737 37.963 1.00 53.25 466 ASP A CA 1
ATOM 3660 C C . ASP A 1 466 ? -1.920 12.096 37.349 1.00 53.25 466 ASP A C 1
ATOM 3662 O O . ASP A 1 466 ? -0.882 11.663 37.859 1.00 53.25 466 ASP A O 1
ATOM 3666 N N . ASP A 1 467 ? -1.881 12.895 36.273 1.00 53.41 467 ASP A N 1
ATOM 3667 C CA . ASP A 1 467 ? -0.651 13.285 35.553 1.00 53.41 467 ASP A CA 1
ATOM 3668 C C . ASP A 1 467 ? -0.177 14.724 35.885 1.00 53.41 467 ASP A C 1
ATOM 3670 O O . ASP A 1 467 ? 0.699 15.278 35.210 1.00 53.41 467 ASP A O 1
ATOM 3674 N N . ASP A 1 468 ? -0.721 15.342 36.942 1.00 53.72 468 ASP A N 1
ATOM 3675 C CA . ASP A 1 468 ? -0.181 16.588 37.497 1.00 53.72 468 ASP A CA 1
ATOM 3676 C C . ASP A 1 468 ? 1.032 16.277 38.404 1.00 53.72 468 ASP A C 1
ATOM 3678 O O . ASP A 1 468 ? 0.918 15.522 39.376 1.00 53.72 468 ASP A O 1
ATOM 3682 N N . PRO A 1 469 ? 2.228 16.845 38.150 1.00 51.00 469 PRO A N 1
ATOM 3683 C CA . PRO A 1 469 ? 3.353 16.669 39.054 1.00 51.00 469 PRO A CA 1
ATOM 3684 C C . PRO A 1 469 ? 3.030 17.347 40.388 1.00 51.00 469 PRO A C 1
ATOM 3686 O O . PRO A 1 469 ? 2.822 18.562 40.428 1.00 51.00 469 PRO A O 1
ATOM 3689 N N . GLU A 1 470 ? 3.033 16.569 41.478 1.00 48.19 470 GLU A N 1
ATOM 3690 C CA . GLU A 1 470 ? 2.945 17.097 42.844 1.00 48.19 470 GLU A CA 1
ATOM 3691 C C . GLU A 1 470 ? 3.821 18.359 42.980 1.00 48.19 470 GLU A C 1
ATOM 3693 O O . GLU A 1 470 ? 5.018 18.319 42.652 1.00 48.19 470 GLU A O 1
ATOM 3698 N N . PRO A 1 471 ? 3.280 19.488 43.475 1.00 48.59 471 PRO A N 1
ATOM 3699 C CA . PRO A 1 471 ? 4.089 20.652 43.778 1.00 48.59 471 PRO A CA 1
ATOM 3700 C C . PRO A 1 471 ? 4.961 20.315 44.989 1.00 48.59 471 PRO A C 1
ATOM 3702 O O . PRO A 1 471 ? 4.550 20.462 46.138 1.00 48.59 471 PRO A O 1
ATOM 3705 N N . GLY A 1 472 ? 6.171 19.833 44.708 1.00 45.62 472 GLY A N 1
ATOM 3706 C CA . GLY A 1 472 ? 7.169 19.488 45.707 1.00 45.62 472 GLY A CA 1
ATOM 3707 C C . GLY A 1 472 ? 7.432 20.641 46.674 1.00 45.62 472 GLY A C 1
ATOM 3708 O O . GLY A 1 472 ? 7.839 21.731 46.272 1.00 45.62 472 GLY A O 1
ATOM 3709 N N . ASP A 1 473 ? 7.180 20.354 47.948 1.00 46.84 473 ASP A N 1
ATOM 3710 C CA . ASP A 1 473 ? 7.759 20.929 49.162 1.00 46.84 473 ASP A CA 1
ATOM 3711 C C . ASP A 1 473 ? 8.572 22.225 48.995 1.00 46.84 473 ASP A C 1
ATOM 3713 O O . ASP A 1 473 ? 9.807 22.240 48.969 1.00 46.84 473 ASP A O 1
ATOM 3717 N N . ALA A 1 474 ? 7.878 23.362 49.023 1.00 45.38 474 ALA A N 1
ATOM 3718 C CA . ALA A 1 474 ? 8.484 24.614 49.456 1.00 45.38 474 ALA A CA 1
ATOM 3719 C C . ALA A 1 474 ? 8.595 24.607 50.992 1.00 45.38 474 ALA A C 1
ATOM 3721 O O . ALA A 1 474 ? 7.706 25.074 51.706 1.00 45.38 474 ALA A O 1
ATOM 3722 N N . ALA A 1 475 ? 9.697 24.060 51.506 1.00 47.56 475 ALA A N 1
ATOM 3723 C CA . ALA A 1 475 ? 10.064 24.158 52.915 1.00 47.56 475 ALA A CA 1
ATOM 3724 C C . ALA A 1 475 ? 10.265 25.634 53.333 1.00 47.56 475 ALA A C 1
ATOM 3726 O O . ALA A 1 475 ? 11.001 26.361 52.658 1.00 47.56 475 ALA A O 1
ATOM 3727 N N . PRO A 1 476 ? 9.690 26.097 54.459 1.00 55.19 476 PRO A N 1
ATOM 3728 C CA . PRO A 1 476 ? 9.996 27.403 55.013 1.00 55.19 476 PRO A CA 1
ATOM 3729 C C . PRO A 1 476 ? 10.963 27.238 56.188 1.00 55.19 476 PRO A C 1
ATOM 3731 O O . PRO A 1 476 ? 10.522 26.919 57.285 1.00 55.19 476 PRO A O 1
ATOM 3734 N N . ASP A 1 477 ? 12.263 27.491 56.011 1.00 46.28 477 ASP A N 1
ATOM 3735 C CA . ASP A 1 477 ? 13.072 27.919 57.160 1.00 46.28 477 ASP A CA 1
ATOM 3736 C C . ASP A 1 477 ? 14.377 28.618 56.761 1.00 46.28 477 ASP A C 1
ATOM 3738 O O . ASP A 1 477 ? 15.343 28.001 56.316 1.00 46.28 477 ASP A O 1
ATOM 3742 N N . ALA A 1 478 ? 14.412 29.937 56.937 1.00 46.22 478 ALA A N 1
ATOM 3743 C CA . ALA A 1 478 ? 15.654 30.696 57.011 1.00 46.22 478 ALA A CA 1
ATOM 3744 C C . ALA A 1 478 ? 15.412 31.993 57.791 1.00 46.22 478 ALA A C 1
ATOM 3746 O O . ALA A 1 478 ? 15.354 33.088 57.229 1.00 46.22 478 ALA A O 1
ATOM 3747 N N . ALA A 1 479 ? 15.289 31.878 59.114 1.00 39.75 479 ALA A N 1
ATOM 3748 C CA . ALA A 1 479 ? 15.441 33.023 60.002 1.00 39.75 479 ALA A CA 1
ATOM 3749 C C . ALA A 1 479 ? 16.218 32.673 61.286 1.00 39.75 479 ALA A C 1
ATOM 3751 O O . ALA A 1 479 ? 15.659 32.176 62.255 1.00 39.75 479 ALA A O 1
ATOM 3752 N N . LYS A 1 480 ? 17.478 33.139 61.295 1.00 43.28 480 LYS A N 1
ATOM 3753 C CA . LYS A 1 480 ? 18.312 33.565 62.443 1.00 43.28 480 LYS A CA 1
ATOM 3754 C C . LYS A 1 480 ? 19.063 32.503 63.262 1.00 43.28 480 LYS A C 1
ATOM 3756 O O . LYS A 1 480 ? 18.498 31.876 64.144 1.00 43.28 480 LYS A O 1
ATOM 3761 N N . ALA A 1 481 ? 20.394 32.557 63.164 1.00 39.62 481 ALA A N 1
ATOM 3762 C CA . ALA A 1 481 ? 21.275 32.885 64.296 1.00 39.62 481 ALA A CA 1
ATOM 3763 C C . ALA A 1 481 ? 22.687 33.214 63.776 1.00 39.62 481 ALA A C 1
ATOM 3765 O O . ALA A 1 481 ? 23.297 32.408 63.081 1.00 39.62 481 ALA A O 1
ATOM 3766 N N . GLY A 1 482 ? 23.197 34.406 64.090 1.00 41.53 482 GLY A N 1
ATOM 3767 C CA . GLY A 1 482 ? 24.612 34.738 63.920 1.00 41.53 482 GLY A CA 1
ATOM 3768 C C . GLY A 1 482 ? 25.408 34.425 65.185 1.00 41.53 482 GLY A C 1
ATOM 3769 O O . GLY A 1 482 ? 24.838 34.480 66.272 1.00 41.53 482 GLY A O 1
ATOM 3770 N N . ALA A 1 483 ? 26.704 34.143 65.037 1.00 44.53 483 ALA A N 1
ATOM 3771 C CA . ALA A 1 483 ? 27.777 34.482 65.977 1.00 44.53 483 ALA A CA 1
ATOM 3772 C C . ALA A 1 483 ? 29.133 33.962 65.461 1.00 44.53 483 ALA A C 1
ATOM 3774 O O . ALA A 1 483 ? 29.204 32.843 64.957 1.00 44.53 483 ALA A O 1
ATOM 3775 N N . SER A 1 484 ? 30.161 34.781 65.724 1.00 39.97 484 SER A N 1
ATOM 3776 C CA . SER A 1 484 ? 31.619 34.573 65.612 1.00 39.97 484 SER A CA 1
ATOM 3777 C C . SER A 1 484 ? 32.293 34.872 64.279 1.00 39.97 484 SER A C 1
ATOM 3779 O O . SER A 1 484 ? 32.143 34.096 63.315 1.00 39.97 484 SER A O 1
#

Foldseek 3Di:
DPPPCDPVNVVVVVLVCCQPVNPVCVVVVVVVVVVVVVVVVVVVVVVVVVVVVVCVVDPVVVVVVVVVVVVVPPVVVVVVVVCVVVVVVVVVVVVVVVVVVCVVVVPDDDDDDDDDDDDDDDDDDDDDDDDDDDDDDDDDDDDDDDDDDDDDDDDDDDDDDDDDDDDDDDDDDDDDDDDDDDDDDDDDDPDPPPPCVDPVVVVVVVVVVVVVVVVLSVLVNVLSVQLVVQLVVQLVVQLVCLVVLLVLLCVLLCVLCVVVVHDSVLQAADAPDPCLVVVSSSVRSNLRSCLRSVLSNLVSVCVSCVVLAPPVPVPVLVVLSVVLNVLLVVQLCLCRNPLLSQQSNVVQVPFDCDDVPRDGDRDHHHSNVSSVLSSLNSRVSSVLSCLLSVLLVCLQSVNDPLVNLVVCLVVQLVVLLVVLCVSDPPDPRSSCVRSVVSSVSSVSSSVSNVVRHDPDDPVVVVVVVVPDPPPPDPDDDDDDDDDD